Protein AF-A0A662RHU9-F1 (afdb_monomer_lite)

Structure (mmCIF, N/CA/C/O backbone):
data_AF-A0A662RHU9-F1
#
_entry.id   AF-A0A662RHU9-F1
#
loop_
_atom_site.group_PDB
_atom_site.id
_atom_site.type_symbol
_atom_site.label_atom_id
_atom_site.label_alt_id
_atom_site.label_comp_id
_atom_site.label_asym_id
_atom_site.label_entity_id
_atom_site.label_seq_id
_atom_site.pdbx_PDB_ins_code
_atom_site.Cartn_x
_atom_site.Cartn_y
_atom_site.Cartn_z
_atom_site.occupancy
_atom_site.B_iso_or_equiv
_atom_site.auth_seq_id
_atom_site.auth_comp_id
_atom_site.auth_asym_id
_atom_site.auth_atom_id
_atom_site.pdbx_PDB_model_num
ATOM 1 N N . MET A 1 1 ? -6.837 3.797 -3.275 1.00 38.41 1 MET A N 1
ATOM 2 C CA . MET A 1 1 ? -7.587 4.862 -2.579 1.00 38.41 1 MET A CA 1
ATOM 3 C C . MET A 1 1 ? -9.049 4.451 -2.426 1.00 38.41 1 MET A C 1
ATOM 5 O O . MET A 1 1 ? -9.639 4.076 -3.437 1.00 38.41 1 MET A O 1
ATOM 9 N N . PRO A 1 2 ? -9.629 4.496 -1.212 1.00 29.62 2 PRO A N 1
ATOM 10 C CA . PRO A 1 2 ? -11.066 4.305 -1.040 1.00 29.62 2 PRO A CA 1
ATOM 11 C C . PRO A 1 2 ? -11.829 5.411 -1.790 1.00 29.62 2 PRO A C 1
ATOM 13 O O . PRO A 1 2 ? -11.297 6.503 -2.017 1.00 29.62 2 PRO A O 1
ATOM 16 N N . ALA A 1 3 ? -13.024 5.094 -2.293 1.00 36.31 3 ALA A N 1
ATOM 17 C CA . ALA A 1 3 ? -13.737 5.945 -3.249 1.00 36.31 3 ALA A CA 1
ATOM 18 C C . ALA A 1 3 ? -13.942 7.379 -2.727 1.00 36.31 3 ALA A C 1
ATOM 20 O O . ALA A 1 3 ? -13.787 8.326 -3.488 1.00 36.31 3 ALA A O 1
ATOM 21 N N . ASP A 1 4 ? -14.138 7.534 -1.420 1.00 36.34 4 ASP A N 1
ATOM 22 C CA . ASP A 1 4 ? -14.271 8.793 -0.684 1.00 36.34 4 ASP A CA 1
ATOM 23 C C . ASP A 1 4 ? -12.990 9.653 -0.690 1.00 36.34 4 ASP A C 1
ATOM 25 O O . ASP A 1 4 ? -13.052 10.868 -0.855 1.00 36.34 4 ASP A O 1
ATOM 29 N N . LYS A 1 5 ? -11.817 9.021 -0.556 1.00 39.34 5 LYS A N 1
ATOM 30 C CA . LYS A 1 5 ? -10.461 9.550 -0.793 1.00 39.34 5 LYS A CA 1
ATOM 31 C C . LYS A 1 5 ? -10.364 10.257 -2.142 1.00 39.34 5 LYS A C 1
ATOM 33 O O . LYS A 1 5 ? -10.016 11.435 -2.276 1.00 39.34 5 LYS A O 1
ATOM 38 N N . LYS A 1 6 ? -10.704 9.461 -3.160 1.00 41.81 6 LYS A N 1
ATOM 39 C CA . LYS A 1 6 ? -10.614 9.831 -4.573 1.00 41.81 6 LYS A CA 1
ATOM 40 C C . LYS A 1 6 ? -11.578 10.934 -4.892 1.00 41.81 6 LYS A C 1
ATOM 42 O O . LYS A 1 6 ? -11.206 11.910 -5.530 1.00 41.81 6 LYS A O 1
ATOM 47 N N . GLU A 1 7 ? -12.785 10.788 -4.385 1.00 46.09 7 GLU A N 1
ATOM 48 C CA . GLU A 1 7 ? -13.841 11.757 -4.505 1.00 46.09 7 GLU A CA 1
ATOM 49 C C . GLU A 1 7 ? -13.492 13.045 -3.772 1.00 46.09 7 GLU A C 1
ATOM 51 O O . GLU A 1 7 ? -13.770 14.087 -4.327 1.00 46.09 7 GLU A O 1
ATOM 56 N N . LYS A 1 8 ? -12.797 13.040 -2.627 1.00 46.84 8 LYS A N 1
ATOM 57 C CA . LYS A 1 8 ? -12.333 14.267 -1.952 1.00 46.84 8 LYS A CA 1
ATOM 58 C C . LYS A 1 8 ? -11.239 15.000 -2.719 1.00 46.84 8 LYS A C 1
ATOM 60 O O . LYS A 1 8 ? -11.304 16.220 -2.799 1.00 46.84 8 LYS A O 1
ATO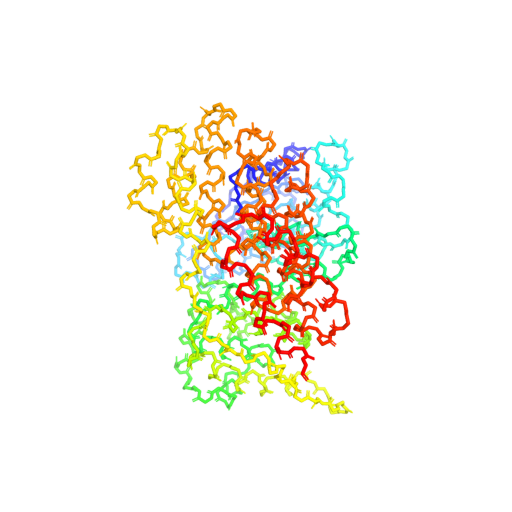M 65 N N . ILE A 1 9 ? -10.265 14.304 -3.307 1.00 47.50 9 ILE A N 1
ATOM 66 C CA . ILE A 1 9 ? -9.218 14.970 -4.103 1.00 47.50 9 ILE A CA 1
ATOM 67 C C . ILE A 1 9 ? -9.764 15.433 -5.457 1.00 47.50 9 ILE A C 1
ATOM 69 O O . ILE A 1 9 ? -9.481 16.548 -5.888 1.00 47.50 9 ILE A O 1
ATOM 73 N N . ILE A 1 10 ? -10.616 14.628 -6.096 1.00 53.25 10 ILE A N 1
ATOM 74 C CA . ILE A 1 10 ? -11.380 15.055 -7.271 1.00 53.25 10 ILE A CA 1
ATOM 75 C C . ILE A 1 10 ? -12.300 16.216 -6.897 1.00 53.25 10 ILE A C 1
ATOM 77 O O . ILE A 1 10 ? -12.356 17.183 -7.637 1.00 53.25 10 ILE A O 1
ATOM 81 N N . THR A 1 11 ? -12.955 16.184 -5.738 1.00 50.44 11 THR A N 1
ATOM 82 C CA . THR A 1 11 ? -13.791 17.280 -5.240 1.00 50.44 11 THR A CA 1
ATOM 83 C C . THR A 1 11 ? -12.943 18.506 -4.998 1.00 50.44 11 THR A C 1
ATOM 85 O O . THR A 1 11 ? -13.378 19.556 -5.410 1.00 50.44 11 THR A O 1
ATOM 88 N N . LEU A 1 12 ? -11.738 18.409 -4.431 1.00 51.12 12 LEU A N 1
ATOM 89 C CA . LEU A 1 12 ? -10.811 19.531 -4.257 1.00 51.12 12 LEU A CA 1
ATOM 90 C C . LEU A 1 12 ? -10.340 20.120 -5.584 1.00 51.12 12 LEU A C 1
ATOM 92 O O . LEU A 1 12 ? -10.293 21.338 -5.716 1.00 51.12 12 LEU A O 1
ATOM 96 N N . LEU A 1 13 ? -10.027 19.278 -6.570 1.00 57.22 13 LEU A N 1
ATOM 97 C CA . LEU A 1 13 ? -9.729 19.718 -7.933 1.00 57.22 13 LEU A CA 1
ATOM 98 C C . LEU A 1 13 ? -10.950 20.415 -8.542 1.00 57.22 13 LEU A C 1
ATOM 100 O O . LEU A 1 13 ? -10.833 21.529 -9.040 1.00 57.22 13 LEU A O 1
ATOM 104 N N . LEU A 1 14 ? -12.131 19.807 -8.424 1.00 58.53 14 LEU A N 1
ATOM 105 C CA . LEU A 1 14 ? -13.404 20.350 -8.889 1.00 58.53 14 LEU A CA 1
ATOM 106 C C . LEU A 1 14 ? -13.830 21.597 -8.111 1.00 58.53 14 LEU A C 1
ATOM 108 O O . LEU A 1 14 ? -14.497 22.432 -8.697 1.00 58.53 14 LEU A O 1
ATOM 112 N N . TRP A 1 15 ? -13.455 21.761 -6.840 1.00 52.06 15 TRP A N 1
ATOM 113 C CA . TRP A 1 15 ? -13.761 22.906 -5.975 1.00 52.06 15 TRP A CA 1
ATOM 114 C C . TRP A 1 15 ? -12.797 24.055 -6.210 1.00 52.06 15 TRP A C 1
ATOM 116 O O . TRP A 1 15 ? -13.242 25.187 -6.331 1.00 52.06 15 TRP A O 1
ATOM 126 N N . GLY A 1 16 ? -11.500 23.770 -6.331 1.00 53.91 16 GLY A N 1
ATOM 127 C CA . GLY A 1 16 ? -10.512 24.728 -6.814 1.00 53.91 16 GLY A CA 1
ATOM 128 C C . GLY A 1 16 ? -10.875 25.203 -8.219 1.00 53.91 16 GLY A C 1
ATOM 129 O O . GLY A 1 16 ? -10.760 26.383 -8.518 1.00 53.91 16 GLY A O 1
ATOM 130 N N . MET A 1 17 ? -11.430 24.324 -9.058 1.00 59.62 17 MET A N 1
ATOM 131 C CA . MET A 1 17 ? -12.095 24.730 -10.294 1.00 59.62 17 MET A CA 1
ATOM 132 C C . MET A 1 17 ? -13.361 25.555 -9.995 1.00 59.62 17 MET A C 1
ATOM 134 O O . MET A 1 17 ? -13.480 26.663 -10.489 1.00 59.62 17 MET A O 1
ATOM 138 N N . ASN A 1 18 ? -14.282 25.117 -9.136 1.00 54.25 18 ASN A N 1
ATOM 139 C CA . ASN A 1 18 ? -15.549 25.817 -8.878 1.00 54.25 18 ASN A CA 1
ATOM 140 C C . ASN A 1 18 ? -15.366 27.236 -8.307 1.00 54.25 18 ASN A C 1
ATOM 142 O O . ASN A 1 18 ? -16.096 28.140 -8.693 1.00 54.25 18 ASN A O 1
ATOM 146 N N . ALA A 1 19 ? -14.369 27.452 -7.445 1.00 55.25 19 ALA A N 1
ATOM 147 C CA . ALA A 1 19 ? -14.028 28.751 -6.864 1.00 55.25 19 ALA A CA 1
ATOM 148 C C . ALA A 1 19 ? -13.589 29.778 -7.921 1.00 55.25 19 ALA A C 1
ATOM 150 O O . ALA A 1 19 ? -13.745 30.982 -7.723 1.00 55.25 19 ALA A O 1
ATOM 151 N N . TYR A 1 20 ? -13.059 29.306 -9.051 1.00 57.72 20 TYR A N 1
ATOM 152 C CA . TYR A 1 20 ? -12.605 30.143 -10.160 1.00 57.72 20 TYR A CA 1
ATOM 153 C C . TYR A 1 20 ? -13.624 30.230 -11.304 1.00 57.72 20 TYR A C 1
ATOM 155 O O . TYR A 1 20 ? -13.373 30.978 -12.246 1.00 57.72 20 TYR A O 1
ATOM 163 N N . HIS A 1 21 ? -14.745 29.495 -11.229 1.00 63.03 21 HIS A N 1
ATOM 164 C CA . HIS A 1 21 ? -15.771 29.389 -12.276 1.00 63.03 21 HIS A CA 1
ATOM 165 C C . HIS A 1 21 ? -15.173 29.335 -13.696 1.00 63.03 21 HIS A C 1
ATOM 167 O O . HIS A 1 21 ? -15.406 30.238 -14.500 1.00 63.03 21 HIS A O 1
ATOM 173 N N . PRO A 1 22 ? -14.351 28.315 -13.996 1.00 69.25 22 PRO A N 1
ATOM 174 C CA . PRO A 1 22 ? -13.568 28.256 -15.207 1.00 69.25 22 PRO A CA 1
ATOM 175 C C . PRO A 1 22 ? -14.474 28.196 -16.424 1.00 69.25 22 PRO A C 1
ATOM 177 O O . PRO A 1 22 ? -15.358 27.341 -16.516 1.00 69.25 22 PRO A O 1
ATOM 180 N N . ASP A 1 23 ? -14.190 29.048 -17.402 1.00 70.00 23 ASP A N 1
ATOM 181 C CA . ASP A 1 23 ? -14.747 28.873 -18.733 1.00 70.00 23 ASP A CA 1
ATOM 182 C C . ASP A 1 23 ? -14.183 27.580 -19.329 1.00 70.00 23 ASP A C 1
ATOM 184 O O . ASP A 1 23 ? -12.965 27.383 -19.397 1.00 70.00 23 ASP A O 1
ATOM 188 N N . PHE A 1 24 ? -15.075 26.678 -19.736 1.00 75.94 24 PHE A N 1
ATOM 189 C CA . PHE A 1 24 ? -14.698 25.415 -20.356 1.00 75.94 24 PHE A CA 1
ATOM 190 C C . PHE A 1 24 ? -14.646 25.566 -21.872 1.00 75.94 24 PHE A C 1
ATOM 192 O O . PHE A 1 24 ? -15.634 25.949 -22.505 1.00 75.94 24 PHE A O 1
ATOM 199 N N . LEU A 1 25 ? -13.514 25.201 -22.469 1.00 79.38 25 LEU A N 1
ATOM 200 C CA . LEU A 1 25 ? -13.341 25.239 -23.912 1.00 79.38 25 LEU A CA 1
ATOM 201 C C . LEU A 1 25 ? -12.813 23.901 -24.430 1.00 79.38 25 LEU A C 1
ATOM 203 O O . LEU A 1 25 ? -11.667 23.529 -24.178 1.00 79.38 25 LEU A O 1
ATOM 207 N N . ALA A 1 26 ? -13.647 23.200 -25.194 1.00 81.94 26 ALA A N 1
ATOM 208 C CA . ALA A 1 26 ? -13.235 22.033 -25.962 1.00 81.94 26 ALA A CA 1
ATOM 209 C C . ALA A 1 26 ? -12.774 22.455 -27.362 1.00 81.94 26 ALA A C 1
ATOM 211 O O . ALA A 1 26 ? -13.474 23.186 -28.080 1.00 81.94 26 ALA A O 1
ATOM 212 N N . LEU A 1 27 ? -11.588 21.985 -27.730 1.00 82.94 27 LEU A N 1
ATOM 213 C CA . LEU A 1 27 ? -10.899 22.301 -28.967 1.00 82.94 27 LEU A CA 1
ATOM 214 C C . LEU A 1 27 ? -10.492 21.020 -29.689 1.00 82.94 27 LEU A C 1
ATOM 216 O O . LEU A 1 27 ? -10.023 20.069 -29.066 1.00 82.94 27 LEU A O 1
ATOM 220 N N . ASP A 1 28 ? -10.621 21.013 -31.009 1.00 83.31 28 ASP A N 1
ATOM 221 C CA . ASP A 1 28 ? -9.931 20.036 -31.844 1.00 83.31 28 ASP A CA 1
ATOM 222 C C . ASP A 1 28 ? -8.512 20.511 -32.213 1.00 83.31 28 ASP A C 1
ATOM 224 O O . ASP A 1 28 ? -8.098 21.646 -31.937 1.00 83.31 28 ASP A O 1
ATOM 228 N N . TYR A 1 29 ? -7.742 19.629 -32.853 1.00 81.94 29 TYR A N 1
ATOM 229 C CA . TYR A 1 29 ? -6.392 19.959 -33.298 1.00 81.94 29 TYR A CA 1
ATOM 230 C C . TYR A 1 29 ? -6.326 21.185 -34.234 1.00 81.94 29 TYR A C 1
ATOM 232 O O . TYR A 1 29 ? -5.434 22.025 -34.102 1.00 81.94 29 TYR A O 1
ATOM 240 N N . LYS A 1 30 ? -7.259 21.322 -35.183 1.00 82.44 30 LYS A N 1
ATOM 241 C CA . LYS A 1 30 ? -7.235 22.427 -36.159 1.00 82.44 30 LYS A CA 1
ATOM 242 C C . LYS A 1 30 ? -7.491 23.763 -35.474 1.00 82.44 30 LYS A C 1
ATOM 244 O O . LYS A 1 30 ? -6.911 24.787 -35.836 1.00 82.44 30 LYS A O 1
ATOM 249 N N . GLU A 1 31 ? -8.349 23.747 -34.466 1.00 84.69 31 GLU A N 1
ATOM 250 C CA . GLU A 1 31 ? -8.694 24.912 -33.672 1.00 84.69 31 GLU A CA 1
ATOM 251 C C . GLU A 1 31 ? -7.502 25.378 -32.838 1.00 84.69 31 GLU A C 1
ATOM 253 O O . GLU A 1 31 ? -7.190 26.568 -32.872 1.00 84.69 31 GLU A O 1
ATOM 258 N N . ILE A 1 32 ? -6.769 24.475 -32.175 1.00 82.94 32 ILE A N 1
ATOM 259 C CA . ILE A 1 32 ? -5.556 24.860 -31.436 1.00 82.94 32 ILE A CA 1
ATOM 260 C C . ILE A 1 32 ? -4.415 25.299 -32.372 1.00 82.94 32 ILE A C 1
ATOM 262 O O . ILE A 1 32 ? -3.681 26.243 -32.066 1.00 82.94 32 ILE A O 1
ATOM 266 N N . GLU A 1 33 ? -4.282 24.666 -33.539 1.00 81.88 33 GLU A N 1
ATOM 267 C CA . GLU A 1 33 ? -3.280 25.016 -34.550 1.00 81.88 33 GLU A CA 1
ATOM 268 C C . GLU A 1 33 ? -3.493 26.439 -35.081 1.00 81.88 33 GLU A C 1
ATOM 270 O O . GLU A 1 33 ? -2.534 27.205 -35.202 1.00 81.88 33 GLU A O 1
ATOM 275 N N . SER A 1 34 ? -4.752 26.837 -35.291 1.00 79.75 34 SER A N 1
ATOM 276 C CA . SER A 1 34 ? -5.108 28.185 -35.752 1.00 79.75 34 SER A CA 1
ATOM 277 C C . SER A 1 34 ? -4.644 29.304 -34.806 1.00 79.75 34 SER A C 1
ATOM 279 O O . SER A 1 34 ? -4.396 30.427 -35.245 1.00 79.75 34 SER A O 1
ATOM 281 N N . VAL A 1 35 ? -4.462 28.994 -33.516 1.00 74.12 35 VAL A N 1
ATOM 282 C CA . VAL A 1 35 ? -3.999 29.939 -32.485 1.00 74.12 35 VAL A CA 1
ATOM 283 C C . VAL A 1 35 ? -2.510 29.804 -32.156 1.00 74.12 35 VAL A C 1
ATOM 285 O O . VAL A 1 35 ? -1.933 30.707 -31.549 1.00 74.12 35 VAL A O 1
ATOM 288 N N . ALA A 1 36 ? -1.844 28.733 -32.602 1.00 64.25 36 ALA A N 1
ATOM 289 C CA . ALA A 1 36 ? -0.441 28.436 -32.296 1.00 64.25 36 ALA A CA 1
ATOM 290 C C . ALA A 1 36 ? 0.561 29.485 -32.834 1.00 64.25 36 ALA A C 1
ATOM 292 O O . ALA A 1 36 ? 1.684 29.599 -32.323 1.00 64.25 36 ALA A O 1
ATOM 293 N N . GLY A 1 37 ? 0.163 30.262 -33.850 1.00 65.69 37 GLY A N 1
ATOM 294 C CA . GLY A 1 37 ? 0.953 31.348 -34.444 1.00 65.69 37 GLY A CA 1
ATOM 295 C C . GLY A 1 37 ? 0.962 32.656 -33.641 1.00 65.69 37 GLY A C 1
ATOM 296 O O . GLY A 1 37 ? 1.852 33.485 -33.838 1.00 65.69 37 GLY A O 1
ATOM 297 N N . ASN A 1 38 ? 0.025 32.837 -32.707 1.00 73.38 38 ASN A N 1
ATOM 298 C CA . ASN A 1 38 ? -0.112 34.078 -31.948 1.00 73.38 38 ASN A CA 1
ATOM 299 C C . ASN A 1 38 ? 0.840 34.103 -30.744 1.00 73.38 38 ASN A C 1
ATOM 301 O O . ASN A 1 38 ? 1.022 33.105 -30.044 1.00 73.38 38 ASN A O 1
ATOM 305 N N . ARG A 1 39 ? 1.476 35.259 -30.497 1.00 64.25 39 ARG A N 1
ATOM 306 C CA . ARG A 1 39 ? 2.382 35.436 -29.344 1.00 64.25 39 ARG A CA 1
ATOM 307 C C . ARG A 1 39 ? 1.627 35.486 -28.017 1.00 64.25 39 ARG A C 1
ATOM 309 O O . ARG A 1 39 ? 2.106 34.892 -27.060 1.00 64.25 39 ARG A O 1
ATOM 316 N N . ASN A 1 40 ? 0.461 36.131 -28.003 1.00 70.38 40 ASN A N 1
ATOM 317 C CA . ASN A 1 40 ? -0.465 36.177 -26.875 1.00 70.38 40 ASN A CA 1
ATOM 318 C C . ASN A 1 40 ? -1.843 35.742 -27.373 1.00 70.38 40 ASN A C 1
ATOM 320 O O . ASN A 1 40 ? -2.358 36.311 -28.336 1.00 70.38 40 ASN A O 1
ATOM 324 N N . VAL A 1 41 ? -2.412 34.719 -26.742 1.00 76.19 41 VAL A N 1
ATOM 325 C CA . VAL A 1 41 ? -3.749 34.216 -27.063 1.00 76.19 41 VAL A CA 1
ATOM 326 C C . VAL A 1 41 ? -4.708 34.729 -25.998 1.00 76.19 41 VAL A C 1
ATOM 328 O O . VAL A 1 41 ? -4.717 34.216 -24.887 1.00 76.19 41 VAL A O 1
ATOM 331 N N . GLU A 1 42 ? -5.475 35.764 -26.333 1.00 78.12 42 GLU A N 1
ATOM 332 C CA . GLU A 1 42 ? -6.492 36.344 -25.439 1.00 78.12 42 GLU A CA 1
ATOM 333 C C . GLU A 1 42 ? -7.902 35.830 -25.746 1.00 78.12 42 GLU A C 1
ATOM 335 O O . GLU A 1 42 ? -8.779 35.890 -24.891 1.00 78.12 42 GLU A O 1
ATOM 340 N N . LEU A 1 43 ? -8.126 35.329 -26.966 1.00 81.50 43 LEU A N 1
ATOM 341 C CA . LEU A 1 43 ? -9.417 34.845 -27.447 1.00 81.50 43 LEU A CA 1
ATOM 342 C C . LEU A 1 43 ? -9.234 33.540 -28.224 1.00 81.50 43 LEU A C 1
ATOM 344 O O . LEU A 1 43 ? -8.367 33.448 -29.095 1.00 81.50 43 LEU A O 1
ATOM 348 N N . ILE A 1 44 ? -10.099 32.561 -27.966 1.00 81.31 44 ILE A N 1
ATOM 349 C CA . ILE A 1 44 ? -10.243 31.342 -28.770 1.00 81.31 44 ILE A CA 1
ATOM 350 C C . ILE A 1 44 ? -11.738 31.145 -29.023 1.00 81.31 44 ILE A C 1
ATOM 352 O O . ILE A 1 44 ? -12.535 31.214 -28.095 1.00 81.31 44 ILE A O 1
ATOM 356 N N . LYS A 1 45 ? -12.148 30.970 -30.288 1.00 77.62 45 LYS A N 1
ATOM 357 C CA . LYS A 1 45 ? -13.574 30.952 -30.696 1.00 77.62 45 LYS A CA 1
ATOM 358 C C . LYS A 1 45 ? -14.375 32.190 -30.239 1.00 77.62 45 LYS A C 1
ATOM 360 O O . LYS A 1 45 ? -15.577 32.110 -30.021 1.00 77.62 45 LYS A O 1
ATOM 365 N N . GLY A 1 46 ? -13.713 33.340 -30.080 1.00 73.81 46 GLY A N 1
ATOM 366 C CA . GLY A 1 46 ? -14.341 34.566 -29.566 1.00 73.81 46 GLY A CA 1
ATOM 367 C C . GLY A 1 46 ? -14.624 34.557 -28.058 1.00 73.81 46 GLY A C 1
ATOM 368 O O . GLY A 1 46 ? -15.161 35.534 -27.547 1.00 73.81 46 GLY A O 1
ATOM 369 N N . ILE A 1 47 ? -14.235 33.494 -27.349 1.00 76.75 47 ILE A N 1
ATOM 370 C CA . ILE A 1 47 ? -14.294 33.394 -25.889 1.00 76.75 47 ILE A CA 1
ATOM 371 C C . ILE A 1 47 ? -12.954 33.852 -25.332 1.00 76.75 47 ILE A C 1
ATOM 373 O O . ILE A 1 47 ? -11.900 33.458 -25.841 1.00 76.75 47 ILE A O 1
ATOM 377 N N . LYS A 1 48 ? -12.996 34.717 -24.317 1.00 81.25 48 LYS A N 1
ATOM 378 C CA . LYS A 1 48 ? -11.793 35.207 -23.648 1.00 81.25 48 LYS A CA 1
ATOM 379 C C . LYS A 1 48 ? -11.131 34.048 -22.919 1.00 81.25 48 LYS A C 1
ATOM 381 O O . LYS A 1 48 ? -11.795 33.309 -22.204 1.00 81.25 48 LYS A O 1
ATOM 386 N N . VAL A 1 49 ? -9.831 33.902 -23.118 1.00 80.88 49 VAL A N 1
ATOM 387 C CA . VAL A 1 49 ? -9.038 32.868 -22.467 1.00 80.88 49 VAL A CA 1
ATOM 388 C C . VAL A 1 49 ? -8.082 33.542 -21.499 1.00 80.88 49 VAL A C 1
ATOM 390 O O . VAL A 1 49 ? -7.328 34.439 -21.880 1.00 80.88 49 VAL A O 1
ATOM 393 N N . ASP A 1 50 ? -8.155 33.157 -20.231 1.00 78.81 50 ASP A N 1
ATOM 394 C CA . ASP A 1 50 ? -7.293 33.667 -19.176 1.00 78.81 50 ASP A CA 1
ATOM 395 C C . ASP A 1 50 ? -7.002 32.599 -18.105 1.00 78.81 50 ASP A C 1
ATOM 397 O O . ASP A 1 50 ? -7.237 31.407 -18.290 1.00 78.81 50 ASP A O 1
ATOM 401 N N . LYS A 1 51 ? -6.403 33.005 -16.982 1.00 73.00 51 LYS A N 1
ATOM 402 C CA . LYS A 1 51 ? -5.928 32.079 -15.946 1.00 73.00 51 LYS A CA 1
ATOM 403 C C . LYS A 1 51 ? -7.043 31.281 -15.257 1.00 73.00 51 LYS A C 1
ATOM 405 O O . LYS A 1 51 ? -6.700 30.350 -14.537 1.00 73.00 51 LYS A O 1
ATOM 410 N N . SER A 1 52 ? -8.323 31.602 -15.464 1.00 70.19 52 SER A N 1
ATOM 411 C CA . SER A 1 52 ? -9.429 30.752 -15.017 1.00 70.19 52 SER A CA 1
ATOM 412 C C . SER A 1 52 ? -9.893 29.752 -16.080 1.00 70.19 52 SER A C 1
ATOM 414 O O . SER A 1 52 ? -10.643 28.858 -15.742 1.00 70.19 52 SER A O 1
ATOM 416 N N . THR A 1 53 ? -9.460 29.805 -17.341 1.00 74.44 53 THR A N 1
ATOM 417 C CA . THR A 1 53 ? -10.012 28.938 -18.403 1.00 74.44 53 THR A CA 1
ATOM 418 C C . THR A 1 53 ? -9.499 27.493 -18.330 1.00 74.44 53 THR A C 1
ATOM 420 O O . THR A 1 53 ? -8.290 27.270 -18.222 1.00 74.44 53 THR A O 1
ATOM 423 N N . LEU A 1 54 ? -10.387 26.502 -18.475 1.00 75.56 54 LEU A N 1
ATOM 424 C CA . LEU A 1 54 ? -10.020 25.093 -18.657 1.00 75.56 54 LEU A CA 1
ATOM 425 C C . LEU A 1 54 ? -10.128 24.702 -20.132 1.00 75.56 54 LEU A C 1
ATOM 427 O O . LEU A 1 54 ? -11.182 24.835 -20.753 1.00 75.56 54 LEU A O 1
ATOM 431 N N . LEU A 1 55 ? -9.033 24.187 -20.686 1.00 76.50 55 LEU A N 1
ATOM 432 C CA . LEU A 1 55 ? -8.959 23.779 -22.085 1.00 76.50 55 LEU A CA 1
ATOM 433 C C . LEU A 1 55 ? -8.939 22.264 -22.185 1.00 76.50 55 LEU A C 1
ATOM 435 O O . LEU A 1 55 ? -8.092 21.624 -21.573 1.00 76.50 55 LEU A O 1
ATOM 439 N N . THR A 1 56 ? -9.814 21.703 -23.010 1.00 81.25 56 THR A N 1
ATOM 440 C CA . THR A 1 56 ? -9.702 20.314 -23.459 1.00 81.25 56 THR A CA 1
ATOM 441 C C . THR A 1 56 ? -9.331 20.311 -24.931 1.00 81.25 56 THR A C 1
ATOM 443 O O . THR A 1 56 ? -9.974 21.003 -25.712 1.00 81.25 56 THR A O 1
ATOM 446 N N . ILE A 1 57 ? -8.287 19.583 -25.317 1.00 82.81 57 ILE A N 1
ATOM 447 C CA . ILE A 1 57 ? -7.797 19.535 -26.695 1.00 82.81 57 ILE A CA 1
ATOM 448 C C . ILE A 1 57 ? -7.770 18.083 -27.148 1.00 82.81 57 ILE A C 1
ATOM 450 O O . ILE A 1 57 ? -6.965 17.303 -26.642 1.00 82.81 57 ILE A O 1
ATOM 454 N N . SER A 1 58 ? -8.612 17.729 -28.112 1.00 82.06 58 SER A N 1
ATOM 455 C CA . SER A 1 58 ? -8.638 16.375 -28.658 1.00 82.06 58 SER A CA 1
ATOM 456 C C . SER A 1 58 ? -7.601 16.208 -29.772 1.00 82.06 58 SER A C 1
ATOM 458 O O . SER A 1 58 ? -7.541 17.018 -30.702 1.00 82.06 58 SER A O 1
ATOM 460 N N . VAL A 1 59 ? -6.799 15.145 -29.696 1.00 81.69 59 VAL A N 1
ATOM 461 C CA . VAL A 1 59 ? -5.719 14.828 -30.645 1.00 81.69 59 VAL A CA 1
ATOM 462 C C . VAL A 1 59 ? -5.805 13.379 -31.129 1.00 81.69 59 VAL A C 1
ATOM 464 O O . VAL A 1 59 ? -6.248 12.486 -30.408 1.00 81.69 59 VAL A O 1
ATOM 467 N N . ARG A 1 60 ? -5.381 13.143 -32.371 1.00 81.50 60 ARG A N 1
ATOM 468 C CA . ARG A 1 60 ? -5.429 11.839 -33.059 1.00 81.50 60 ARG A CA 1
ATOM 469 C C . ARG A 1 60 ? -4.068 11.330 -33.515 1.00 81.50 60 ARG A C 1
ATOM 471 O O . ARG A 1 60 ? -3.970 10.220 -34.014 1.00 81.50 60 ARG A O 1
ATOM 478 N N . SER A 1 61 ? -3.019 12.140 -33.399 1.00 78.19 61 SER A N 1
ATOM 479 C CA . SER A 1 61 ? -1.661 11.734 -33.767 1.00 78.19 61 SER A CA 1
ATOM 480 C C . SER A 1 61 ? -0.617 12.350 -32.843 1.00 78.19 61 SER A C 1
ATOM 482 O O . SER A 1 61 ? -0.864 13.351 -32.165 1.00 78.19 61 SER A O 1
ATOM 484 N N . GLU A 1 62 ? 0.590 11.788 -32.850 1.00 72.81 62 GLU A N 1
ATOM 485 C CA . GLU A 1 62 ? 1.713 12.317 -32.070 1.00 72.81 62 GLU A CA 1
ATOM 486 C C . GLU A 1 62 ? 2.093 13.747 -32.492 1.00 72.81 62 GLU A C 1
ATOM 488 O O . GLU A 1 62 ? 2.467 14.581 -31.665 1.00 72.81 62 GLU A O 1
ATOM 493 N N . ASN A 1 63 ? 1.954 14.056 -33.785 1.00 78.38 63 ASN A N 1
ATOM 494 C CA . ASN A 1 63 ? 2.190 15.398 -34.310 1.00 78.38 63 ASN A CA 1
ATOM 495 C C . ASN A 1 63 ? 1.172 16.397 -33.755 1.00 78.38 63 ASN A C 1
ATOM 497 O O . ASN A 1 63 ? 1.555 17.492 -33.335 1.00 78.38 63 ASN A O 1
ATOM 501 N N . GLU A 1 64 ? -0.102 16.003 -33.698 1.00 83.38 64 GLU A N 1
ATOM 502 C CA . GLU A 1 64 ? -1.162 16.830 -33.121 1.00 83.38 64 GLU A CA 1
ATOM 503 C C . GLU A 1 64 ? -0.917 17.087 -31.633 1.00 83.38 64 GLU A C 1
ATOM 505 O O . GLU A 1 64 ? -0.965 18.235 -31.190 1.00 83.38 64 GLU A O 1
ATOM 510 N N . LEU A 1 65 ? -0.545 16.046 -30.883 1.00 76.44 65 LEU A N 1
ATOM 511 C CA . LEU A 1 65 ? -0.178 16.144 -29.472 1.00 76.44 65 LEU A CA 1
ATOM 512 C C . LEU A 1 65 ? 0.980 17.125 -29.240 1.00 76.44 65 LEU A C 1
ATOM 514 O O . LEU A 1 65 ? 0.885 18.029 -28.405 1.00 76.44 65 LEU A O 1
ATOM 518 N N . ARG A 1 66 ? 2.080 16.986 -29.991 1.00 74.50 66 ARG A N 1
ATOM 519 C CA . ARG A 1 66 ? 3.260 17.859 -29.860 1.00 74.50 66 ARG A CA 1
ATOM 520 C C . ARG A 1 66 ? 2.922 19.320 -30.144 1.00 74.50 66 ARG A C 1
ATOM 522 O O . ARG A 1 66 ? 3.370 20.213 -29.418 1.00 74.50 66 ARG A O 1
ATOM 529 N N . SER A 1 67 ? 2.137 19.570 -31.185 1.00 77.88 67 SER A N 1
ATOM 530 C CA . SER A 1 67 ? 1.685 20.910 -31.557 1.00 77.88 67 SER A CA 1
ATOM 531 C C . SER A 1 67 ? 0.721 21.501 -30.524 1.00 77.88 67 SER A C 1
ATOM 533 O O . SER A 1 67 ? 0.909 22.651 -30.118 1.00 77.88 67 SER A O 1
ATOM 535 N N . ALA A 1 68 ? -0.234 20.711 -30.021 1.00 79.62 68 ALA A N 1
ATOM 536 C CA . ALA A 1 68 ? -1.170 21.115 -28.974 1.00 79.62 68 ALA A CA 1
ATOM 537 C C . ALA A 1 68 ? -0.444 21.509 -27.679 1.00 79.62 68 ALA A C 1
ATOM 539 O O . ALA A 1 68 ? -0.685 22.590 -27.144 1.00 79.62 68 ALA A O 1
ATOM 540 N N . LEU A 1 69 ? 0.522 20.705 -27.218 1.00 75.50 69 LEU A N 1
ATOM 541 C CA . LEU A 1 69 ? 1.331 21.017 -26.031 1.00 75.50 69 LEU A CA 1
ATOM 542 C C . LEU A 1 69 ? 2.167 22.291 -26.218 1.00 75.50 69 LEU A C 1
ATOM 544 O O . LEU A 1 69 ? 2.300 23.107 -25.303 1.00 75.50 69 LEU A O 1
ATOM 548 N N . LYS A 1 70 ? 2.735 22.496 -27.413 1.00 75.44 70 LYS A N 1
ATOM 549 C CA . LYS A 1 70 ? 3.521 23.696 -27.729 1.00 75.44 70 LYS A CA 1
ATOM 550 C C . LYS A 1 70 ? 2.657 24.960 -27.739 1.00 75.44 70 LYS A C 1
ATOM 552 O O . LYS A 1 70 ? 3.107 25.993 -27.241 1.00 75.44 70 LYS A O 1
ATOM 557 N N . ALA A 1 71 ? 1.447 24.878 -28.288 1.00 77.06 71 ALA A N 1
ATOM 558 C CA . ALA A 1 71 ? 0.481 25.972 -28.303 1.00 77.06 71 ALA A CA 1
ATOM 559 C C . ALA A 1 71 ? -0.074 26.253 -26.896 1.00 77.06 71 ALA A C 1
ATOM 561 O O . ALA A 1 71 ? -0.044 27.397 -26.445 1.00 77.06 71 ALA A O 1
ATOM 562 N N . GLY A 1 72 ? -0.459 25.209 -26.155 1.00 74.62 72 GLY A N 1
ATOM 563 C CA . GLY A 1 72 ? -1.018 25.290 -24.802 1.00 74.62 72 GLY A CA 1
ATOM 564 C C . GLY A 1 72 ? -0.131 26.020 -23.788 1.00 74.62 72 GLY A C 1
ATOM 565 O O . GLY A 1 72 ? -0.620 26.778 -22.944 1.00 74.62 72 GLY A O 1
ATOM 566 N N . ARG A 1 73 ? 1.199 25.911 -23.920 1.00 72.62 73 ARG A N 1
ATOM 567 C CA . ARG A 1 73 ? 2.154 26.672 -23.089 1.00 72.62 73 ARG A CA 1
ATOM 568 C C . ARG A 1 73 ? 1.959 28.188 -23.168 1.00 72.62 73 ARG A C 1
ATOM 570 O O . ARG A 1 73 ? 2.272 28.878 -22.204 1.00 72.62 73 ARG A O 1
ATOM 577 N N . ARG A 1 74 ? 1.455 28.700 -24.293 1.00 75.00 74 ARG A N 1
ATOM 578 C CA . ARG A 1 74 ? 1.266 30.138 -24.554 1.00 75.00 74 ARG A CA 1
ATOM 579 C C . ARG A 1 74 ? -0.130 30.640 -24.201 1.00 75.00 74 ARG A C 1
ATOM 581 O O . ARG A 1 74 ? -0.349 31.846 -24.203 1.00 75.00 74 ARG A O 1
ATOM 588 N N . ILE A 1 75 ? -1.063 29.735 -23.916 1.00 78.94 75 ILE A N 1
ATOM 589 C CA . ILE A 1 75 ? -2.452 30.086 -23.647 1.00 78.94 75 ILE A CA 1
ATOM 590 C C . ILE A 1 75 ? -2.629 30.247 -22.134 1.00 78.94 75 ILE A C 1
ATOM 592 O O . ILE A 1 75 ? -2.418 29.270 -21.406 1.00 78.94 75 ILE A O 1
ATOM 596 N N . PRO A 1 76 ? -2.972 31.438 -21.621 1.00 74.50 76 PRO A N 1
ATOM 597 C CA . PRO A 1 76 ? -3.270 31.609 -20.202 1.00 74.50 76 PRO A CA 1
ATOM 598 C C . PRO A 1 76 ? -4.483 30.734 -19.868 1.00 74.50 76 PRO A C 1
ATOM 600 O O . PRO A 1 76 ? -5.526 30.886 -20.474 1.00 74.50 76 PRO A O 1
ATOM 603 N N . SER A 1 77 ? -4.305 29.736 -19.010 1.00 75.25 77 SER A N 1
ATOM 604 C CA . SER A 1 77 ? -5.325 28.731 -18.688 1.00 75.25 77 SER A CA 1
ATOM 605 C C . SER A 1 77 ? -5.046 28.175 -17.302 1.00 75.25 77 SER A C 1
ATOM 607 O O . SER A 1 77 ? -3.884 28.095 -16.896 1.00 75.25 77 SER A O 1
ATOM 609 N N . LEU A 1 78 ? -6.104 27.795 -16.594 1.00 66.81 78 LEU A N 1
ATOM 610 C CA . LEU A 1 78 ? -6.033 27.111 -15.308 1.00 66.81 78 LEU A CA 1
ATOM 611 C C . LEU A 1 78 ? -5.460 25.700 -15.489 1.00 66.81 78 LEU A C 1
ATOM 613 O O . LEU A 1 78 ? -4.552 25.278 -14.775 1.00 66.81 78 LEU A O 1
ATOM 617 N N . MET A 1 79 ? -5.978 24.981 -16.486 1.00 69.75 79 MET A N 1
ATOM 618 C CA . MET A 1 79 ? -5.616 23.600 -16.782 1.00 69.75 79 MET A CA 1
ATOM 619 C C . MET A 1 79 ? -5.799 23.316 -18.272 1.00 69.75 79 MET A C 1
ATOM 621 O O . MET A 1 79 ? -6.736 23.811 -18.902 1.00 69.75 79 MET A O 1
ATOM 625 N N . ILE A 1 80 ? -4.904 22.494 -18.821 1.00 72.81 80 ILE A N 1
ATOM 626 C CA . ILE A 1 80 ? -5.044 21.928 -20.163 1.00 72.81 80 ILE A CA 1
ATOM 627 C C . ILE A 1 80 ? -5.152 20.418 -20.036 1.00 72.81 80 ILE A C 1
ATOM 629 O O . ILE A 1 80 ? -4.322 19.794 -19.377 1.00 72.81 80 ILE A O 1
ATOM 633 N N . VAL A 1 81 ? -6.165 19.869 -20.687 1.00 71.12 81 VAL A N 1
ATOM 634 C CA . VAL A 1 81 ? -6.516 18.462 -20.749 1.00 71.12 81 VAL A CA 1
ATOM 635 C C . VAL A 1 81 ? -6.352 18.010 -22.194 1.00 71.12 81 VAL A C 1
ATOM 637 O O . VAL A 1 81 ? -7.081 18.474 -23.063 1.00 71.12 81 VAL A O 1
ATOM 640 N N . ILE A 1 82 ? -5.388 17.144 -22.491 1.00 72.88 82 ILE A N 1
ATOM 641 C CA . ILE A 1 82 ? -5.272 16.576 -23.838 1.00 72.88 82 ILE A CA 1
ATOM 642 C C . ILE A 1 82 ? -6.050 15.268 -23.902 1.00 72.88 82 ILE A C 1
ATOM 644 O O . ILE A 1 82 ? -5.688 14.334 -23.205 1.00 72.88 82 ILE A O 1
ATOM 648 N N . ASP A 1 83 ? -7.070 15.196 -24.743 1.00 68.00 83 ASP A N 1
ATOM 649 C CA . ASP A 1 83 ? -7.887 14.005 -24.973 1.00 68.00 83 ASP A CA 1
ATOM 650 C C . ASP A 1 83 ? -7.355 13.233 -26.192 1.00 68.00 83 ASP A C 1
ATOM 652 O O . ASP A 1 83 ? -7.384 13.727 -27.320 1.00 68.00 83 ASP A O 1
ATOM 656 N N . ILE A 1 84 ? -6.799 12.040 -25.979 1.00 68.12 84 ILE A N 1
ATOM 657 C CA . ILE A 1 84 ? -6.211 11.235 -27.057 1.00 68.12 84 ILE A CA 1
ATOM 658 C C . ILE A 1 84 ? -7.244 10.248 -27.582 1.00 68.12 84 ILE A C 1
ATOM 660 O O . ILE A 1 84 ? -7.583 9.257 -26.937 1.00 68.12 84 ILE A O 1
ATOM 664 N N . LEU A 1 85 ? -7.719 10.530 -28.792 1.00 70.12 85 LEU A N 1
ATOM 665 C CA . LEU A 1 85 ? -8.793 9.781 -29.440 1.00 70.12 85 LEU A CA 1
ATOM 666 C C . LEU A 1 85 ? -8.311 8.482 -30.097 1.00 70.12 85 LEU A C 1
ATOM 668 O O . LEU A 1 85 ? -9.117 7.579 -30.310 1.00 70.12 85 LEU A O 1
ATOM 672 N N . ASP A 1 86 ? -7.024 8.399 -30.437 1.00 67.75 86 ASP A N 1
ATOM 673 C CA . ASP A 1 86 ? -6.407 7.204 -31.011 1.00 67.75 86 ASP A CA 1
ATOM 674 C C . ASP A 1 86 ? -5.417 6.594 -29.997 1.00 67.75 86 ASP A C 1
ATOM 676 O O . ASP A 1 86 ? -4.409 7.228 -29.672 1.00 67.75 86 ASP A O 1
ATOM 680 N N . PRO A 1 87 ? -5.696 5.392 -29.455 1.00 54.53 87 PRO A N 1
ATOM 681 C CA . PRO A 1 87 ? -4.867 4.763 -28.430 1.00 54.53 87 PRO A CA 1
ATOM 682 C C . PRO A 1 87 ? -3.475 4.338 -28.925 1.00 54.53 87 PRO A C 1
ATOM 684 O O . PRO A 1 87 ? -2.625 4.062 -28.084 1.00 54.53 87 PRO A O 1
ATOM 687 N N . GLU A 1 88 ? -3.237 4.302 -30.242 1.00 53.81 88 GLU A N 1
ATOM 688 C CA . GLU A 1 88 ? -1.925 4.011 -30.846 1.00 53.81 88 GLU A CA 1
ATOM 689 C C . GLU A 1 88 ? -1.017 5.247 -30.918 1.00 53.81 88 GLU A C 1
ATOM 691 O O . GLU A 1 88 ? 0.159 5.149 -31.277 1.00 53.81 88 GLU A O 1
ATOM 696 N N . VAL A 1 89 ? -1.530 6.437 -30.577 1.00 59.53 89 VAL A N 1
ATOM 697 C CA . VAL A 1 89 ? -0.680 7.619 -30.424 1.00 59.53 89 VAL A CA 1
ATOM 698 C C . VAL A 1 89 ? 0.326 7.328 -29.313 1.00 59.53 89 VAL A C 1
ATOM 700 O O . VAL A 1 89 ? -0.111 7.051 -28.195 1.00 59.53 89 VAL A O 1
ATOM 703 N N . PRO A 1 90 ? 1.649 7.450 -29.561 1.00 51.44 90 PRO A N 1
ATOM 704 C CA . PRO A 1 90 ? 2.705 7.244 -28.566 1.00 51.44 90 PRO A CA 1
ATOM 705 C C . PRO A 1 90 ? 2.738 8.367 -27.519 1.00 51.44 90 PRO A C 1
ATOM 707 O O . PRO A 1 90 ? 3.761 8.989 -27.244 1.00 51.44 90 PRO A O 1
ATOM 710 N N . ALA A 1 91 ? 1.597 8.678 -26.932 1.00 50.16 91 ALA A N 1
ATOM 711 C CA . ALA A 1 91 ? 1.491 9.491 -25.756 1.00 50.16 91 ALA A CA 1
ATOM 712 C C . ALA A 1 91 ? 1.705 8.575 -24.561 1.00 50.16 91 ALA A C 1
ATOM 714 O O . ALA A 1 91 ? 1.077 7.529 -24.439 1.00 50.16 91 ALA A O 1
ATOM 715 N N . SER A 1 92 ? 2.553 8.984 -23.634 1.00 44.22 92 SER A N 1
ATOM 716 C CA . SER A 1 92 ? 2.735 8.279 -22.368 1.00 44.22 92 SER A CA 1
ATOM 717 C C . SER A 1 92 ? 1.475 8.205 -21.490 1.00 44.22 92 SER A C 1
ATOM 719 O O . SER A 1 92 ? 1.533 7.642 -20.401 1.00 44.22 92 SER A O 1
ATOM 721 N N . ARG A 1 93 ? 0.355 8.803 -21.929 1.00 48.31 93 ARG A N 1
ATOM 722 C CA . ARG A 1 93 ? -0.938 8.900 -21.240 1.00 48.31 93 ARG A CA 1
ATOM 723 C C . ARG A 1 93 ? -2.070 9.006 -22.256 1.00 48.31 93 ARG A C 1
ATOM 725 O O . ARG A 1 93 ? -1.861 9.613 -23.293 1.00 48.31 93 ARG A O 1
ATOM 732 N N . ARG A 1 94 ? -3.288 8.556 -21.917 1.00 40.81 94 ARG A N 1
ATOM 733 C CA . ARG A 1 94 ? -4.529 8.925 -22.649 1.00 40.81 94 ARG A CA 1
ATOM 734 C C . ARG A 1 94 ? -4.970 10.369 -22.394 1.00 40.81 94 ARG A C 1
ATOM 736 O O . ARG A 1 94 ? -5.709 10.931 -23.194 1.00 40.81 94 ARG A O 1
ATOM 743 N N . TRP A 1 95 ? -4.497 10.943 -21.288 1.00 45.44 95 TRP A N 1
ATOM 744 C CA . TRP A 1 95 ? -4.777 12.306 -20.876 1.00 45.44 95 TRP A CA 1
ATOM 745 C C . TRP A 1 95 ? -3.468 13.005 -20.506 1.00 45.44 95 TRP A C 1
ATOM 747 O O . TRP A 1 95 ? -2.853 12.678 -19.492 1.00 45.44 95 TRP A O 1
ATOM 757 N N . LEU A 1 96 ? -2.989 13.927 -21.339 1.00 48.75 96 LEU A N 1
ATOM 758 C CA . LEU A 1 96 ? -1.797 14.717 -21.013 1.00 48.75 96 LEU A CA 1
ATOM 759 C C . LEU A 1 96 ? -2.251 16.018 -20.360 1.00 48.75 96 LEU A C 1
ATOM 761 O O . LEU A 1 96 ? -2.869 16.860 -21.006 1.00 48.75 96 LEU A O 1
ATOM 765 N N . PHE A 1 97 ? -1.983 16.159 -19.064 1.00 55.41 97 PHE A N 1
ATOM 766 C CA . PHE A 1 97 ? -2.372 17.337 -18.302 1.00 55.41 97 PHE A CA 1
ATOM 767 C C . PHE A 1 97 ? -1.173 18.244 -18.059 1.00 55.41 97 PHE A C 1
ATOM 769 O O . PHE A 1 97 ? -0.072 17.780 -17.769 1.00 55.41 97 PHE A O 1
ATOM 776 N N . GLN A 1 98 ? -1.400 19.551 -18.128 1.00 51.19 98 GLN A N 1
ATOM 777 C CA . GLN A 1 98 ? -0.473 20.530 -17.573 1.00 51.19 98 GLN A CA 1
ATOM 778 C C . GLN A 1 98 ? -1.207 21.316 -16.485 1.00 51.19 98 GLN A C 1
ATOM 780 O O . GLN A 1 98 ? -1.973 22.232 -16.788 1.00 51.19 98 GLN A O 1
ATOM 785 N N . LEU A 1 99 ? -0.979 20.949 -15.220 1.00 50.41 99 LEU A N 1
ATOM 786 C CA . LEU A 1 99 ? -1.331 21.788 -14.073 1.00 50.41 99 LEU A CA 1
ATOM 787 C C . LEU A 1 99 ? -0.391 22.997 -14.087 1.00 50.41 99 LEU A C 1
ATOM 789 O O . LEU A 1 99 ? 0.824 22.844 -13.953 1.00 50.41 99 LEU A O 1
ATOM 793 N N . LYS A 1 100 ? -0.928 24.198 -14.314 1.00 54.44 100 LYS A N 1
ATOM 794 C CA . LYS A 1 100 ? -0.133 25.422 -14.165 1.00 54.44 100 LYS A CA 1
ATOM 795 C C . LYS A 1 100 ? -0.067 25.811 -12.686 1.00 54.44 100 LYS A C 1
ATOM 797 O O . LYS A 1 100 ? -0.929 25.416 -11.902 1.00 54.44 100 LYS A O 1
ATOM 802 N N . ASN A 1 101 ? 0.944 26.595 -12.307 1.00 51.56 101 ASN A N 1
ATOM 803 C CA . ASN A 1 101 ? 1.132 27.085 -10.932 1.00 51.56 101 ASN A CA 1
ATOM 804 C C . ASN A 1 101 ? -0.137 27.765 -10.377 1.00 51.56 101 ASN A C 1
ATOM 806 O O . ASN A 1 101 ? -0.393 27.750 -9.182 1.00 51.56 101 ASN A O 1
ATOM 810 N N . GLU A 1 102 ? -0.970 28.315 -11.254 1.00 50.59 102 GLU A N 1
ATOM 811 C CA . GLU A 1 102 ? -2.257 28.916 -10.931 1.00 50.59 102 GLU A CA 1
ATOM 812 C C . GLU A 1 102 ? -3.287 27.921 -10.368 1.00 50.59 102 GLU A C 1
ATOM 814 O O . GLU A 1 102 ? -4.017 28.268 -9.443 1.00 50.59 102 GLU A O 1
ATOM 819 N N . ALA A 1 103 ? -3.339 26.684 -10.876 1.00 51.84 103 ALA A N 1
ATOM 820 C CA . ALA A 1 103 ? -4.209 25.637 -10.333 1.00 51.84 103 ALA A CA 1
ATOM 821 C C . ALA A 1 103 ? -3.701 25.131 -8.976 1.00 51.84 103 ALA A C 1
ATOM 823 O O . ALA A 1 103 ? -4.486 24.788 -8.097 1.00 51.84 103 ALA A O 1
ATOM 824 N N . VAL A 1 104 ? -2.382 25.145 -8.786 1.00 51.91 104 VAL A N 1
ATOM 825 C CA . VAL A 1 104 ? -1.722 24.832 -7.513 1.00 51.91 104 VAL A CA 1
ATOM 826 C C . VAL A 1 104 ? -2.080 25.867 -6.449 1.00 51.91 104 VAL A C 1
ATOM 828 O O . VAL A 1 104 ? -2.482 25.496 -5.347 1.00 51.91 104 VAL A O 1
ATOM 831 N N . ASP A 1 105 ? -1.998 27.155 -6.787 1.00 52.16 105 ASP A N 1
ATOM 832 C CA . ASP A 1 105 ? -2.400 28.248 -5.898 1.00 52.16 105 ASP A CA 1
ATOM 833 C C . ASP A 1 105 ? -3.906 28.221 -5.601 1.00 52.16 105 ASP A C 1
ATOM 835 O O . ASP A 1 105 ? -4.307 28.505 -4.472 1.00 52.16 105 ASP A O 1
ATOM 839 N N . ALA A 1 106 ? -4.735 27.845 -6.581 1.00 52.28 106 ALA A N 1
ATOM 840 C CA . ALA A 1 106 ? -6.174 27.670 -6.401 1.00 52.28 106 ALA A CA 1
ATOM 841 C C . ALA A 1 106 ? -6.485 26.576 -5.370 1.00 52.28 106 ALA A C 1
ATOM 843 O O . ALA A 1 106 ? -7.165 26.841 -4.382 1.00 52.28 106 ALA A O 1
ATOM 844 N N . ILE A 1 107 ? -5.920 25.378 -5.550 1.00 53.06 107 ILE A N 1
ATOM 845 C CA . ILE A 1 107 ? -6.090 24.250 -4.621 1.00 53.06 107 ILE A CA 1
ATOM 846 C C . ILE A 1 107 ? -5.561 24.619 -3.231 1.00 53.06 107 ILE A C 1
ATOM 848 O O . ILE A 1 107 ? -6.228 24.370 -2.228 1.00 53.06 107 ILE A O 1
ATOM 852 N N . ARG A 1 108 ? -4.391 25.268 -3.160 1.00 51.94 108 ARG A N 1
ATOM 853 C CA . ARG A 1 108 ? -3.788 25.723 -1.903 1.00 51.94 108 ARG A CA 1
ATOM 854 C C . ARG A 1 108 ? -4.709 26.699 -1.162 1.00 51.94 108 ARG A C 1
ATOM 856 O O . ARG A 1 108 ? -4.973 26.490 0.018 1.00 51.94 108 ARG A O 1
ATOM 863 N N . LYS A 1 109 ? -5.239 27.728 -1.831 1.00 52.06 109 LYS A N 1
ATOM 864 C CA . LYS A 1 109 ? -6.160 28.703 -1.215 1.00 52.06 109 LYS A CA 1
ATOM 865 C C . LYS A 1 109 ? -7.440 28.060 -0.702 1.00 52.06 109 LYS A C 1
ATOM 867 O O . LYS A 1 109 ? -7.838 28.340 0.421 1.00 52.06 109 LYS A O 1
ATOM 872 N N . THR A 1 110 ? -8.044 27.165 -1.479 1.00 48.59 110 THR A N 1
ATOM 873 C CA . THR A 1 110 ? -9.267 26.459 -1.080 1.00 48.59 110 THR A CA 1
ATOM 874 C C . THR A 1 110 ? -9.077 25.634 0.197 1.00 48.59 110 THR A C 1
ATOM 876 O O . THR A 1 110 ? -9.991 25.535 1.012 1.00 48.59 110 THR A O 1
ATOM 879 N N . ILE A 1 111 ? -7.884 25.076 0.402 1.00 47.59 111 ILE A N 1
ATOM 880 C CA . ILE A 1 111 ? -7.560 24.282 1.592 1.00 47.59 111 ILE A CA 1
ATOM 881 C C . ILE A 1 111 ? -7.326 25.176 2.817 1.00 47.59 111 ILE A C 1
ATOM 883 O O . ILE A 1 111 ? -7.837 24.869 3.891 1.00 47.59 111 ILE A O 1
ATOM 887 N N . TYR A 1 112 ? -6.632 26.307 2.652 1.00 45.81 112 TYR A N 1
ATOM 888 C CA . TYR A 1 112 ? -6.356 27.242 3.751 1.00 45.81 112 TYR A CA 1
ATOM 889 C C . TYR A 1 112 ? -7.555 28.118 4.151 1.00 45.81 112 TYR A C 1
ATOM 891 O O . TYR A 1 112 ? -7.674 28.497 5.314 1.00 45.81 112 TYR A O 1
ATOM 899 N N . GLU A 1 113 ? -8.441 28.470 3.216 1.00 46.47 113 GLU A N 1
ATOM 900 C CA . GLU A 1 113 ? -9.550 29.395 3.488 1.00 46.47 113 GLU A CA 1
ATOM 901 C C . GLU A 1 113 ? -10.792 28.702 4.077 1.00 46.47 113 GLU A C 1
ATOM 903 O O . GLU A 1 113 ? -11.553 29.357 4.788 1.00 46.47 113 GLU A O 1
ATOM 908 N N . ASP A 1 114 ? -10.993 27.394 3.855 1.00 41.81 114 ASP A N 1
ATOM 909 C CA . ASP A 1 114 ? -12.241 26.713 4.245 1.00 41.81 114 ASP A CA 1
ATOM 910 C C . ASP A 1 114 ? -12.124 25.726 5.428 1.00 41.81 114 ASP A C 1
ATOM 912 O O . ASP A 1 114 ? -13.126 25.140 5.822 1.00 41.81 114 ASP A O 1
ATOM 916 N N . LYS A 1 115 ? -10.941 25.532 6.042 1.00 46.84 115 LYS A N 1
ATOM 917 C CA . LYS A 1 115 ? -10.708 24.752 7.295 1.00 46.84 115 LYS A CA 1
ATOM 918 C C . LYS A 1 115 ? -11.365 23.354 7.402 1.00 46.84 115 LYS A C 1
ATOM 920 O O . LYS A 1 115 ? -11.467 22.792 8.491 1.00 46.84 115 LYS A O 1
ATOM 925 N N . ARG A 1 116 ? -11.851 22.781 6.298 1.00 42.50 116 ARG A N 1
ATOM 926 C CA . ARG A 1 116 ? -12.629 21.525 6.256 1.00 42.50 116 ARG A CA 1
ATOM 927 C C . ARG A 1 116 ? -11.777 20.284 6.001 1.00 42.50 116 ARG A C 1
ATOM 929 O O . ARG A 1 116 ? -12.285 19.167 6.080 1.00 42.50 116 ARG A O 1
ATOM 936 N N . ILE A 1 117 ? -10.499 20.474 5.697 1.00 47.16 117 ILE A N 1
ATOM 937 C CA . ILE A 1 117 ? -9.498 19.421 5.539 1.00 47.16 117 ILE A CA 1
ATOM 938 C C . ILE A 1 117 ? -8.370 19.752 6.504 1.00 47.16 117 ILE A C 1
ATOM 940 O O . ILE A 1 117 ? -8.042 20.924 6.668 1.00 47.16 117 ILE A O 1
ATOM 944 N N . ASP A 1 118 ? -7.838 18.727 7.164 1.00 49.25 118 ASP A N 1
ATOM 945 C CA . ASP A 1 118 ? -6.730 18.846 8.108 1.00 49.25 118 ASP A CA 1
ATOM 946 C C . ASP A 1 118 ? -5.598 19.691 7.494 1.00 49.25 118 ASP A C 1
ATOM 948 O O . ASP A 1 118 ? -5.011 19.312 6.479 1.00 49.25 118 ASP A O 1
ATOM 952 N N . GLU A 1 119 ? -5.335 20.864 8.081 1.00 47.28 119 GLU A N 1
ATOM 953 C CA . GLU A 1 119 ? -4.328 21.822 7.601 1.00 47.28 119 GLU A CA 1
ATOM 954 C C . GLU A 1 119 ? -2.938 21.173 7.542 1.00 47.28 119 GLU A C 1
ATOM 956 O O . GLU A 1 119 ? -2.136 21.498 6.666 1.00 47.28 119 GLU A O 1
ATOM 961 N N . THR A 1 120 ? -2.686 20.174 8.394 1.00 51.16 120 THR A N 1
ATOM 962 C CA . THR A 1 120 ? -1.401 19.480 8.460 1.00 51.16 120 THR A CA 1
ATOM 963 C C . THR A 1 120 ? -1.155 18.588 7.247 1.00 51.16 120 THR A C 1
ATOM 965 O O . THR A 1 120 ? 0.001 18.322 6.923 1.00 51.16 120 THR A O 1
ATOM 968 N N . LEU A 1 121 ? -2.201 18.147 6.537 1.00 50.38 121 LEU A N 1
ATOM 969 C CA . LEU A 1 121 ? -2.173 17.129 5.474 1.00 50.38 121 LEU A CA 1
ATOM 970 C C . LEU A 1 121 ? -1.332 17.548 4.251 1.00 50.38 121 LEU A C 1
ATOM 972 O O . LEU A 1 121 ? -0.919 16.695 3.469 1.00 50.38 121 LEU A O 1
ATOM 976 N N . LEU A 1 122 ? -1.039 18.849 4.118 1.00 50.41 122 LEU A N 1
ATOM 977 C CA . LEU A 1 122 ? -0.220 19.440 3.053 1.00 50.41 122 LEU A CA 1
ATOM 978 C C . LEU A 1 122 ? 0.960 20.289 3.558 1.00 50.41 122 LEU A C 1
ATOM 980 O O . LEU A 1 122 ? 1.641 20.937 2.756 1.00 50.41 122 LEU A O 1
ATOM 984 N N . GLU A 1 123 ? 1.228 20.292 4.863 1.00 54.16 123 GLU A N 1
ATOM 985 C CA . GLU A 1 123 ? 2.417 20.940 5.417 1.00 54.16 123 GLU A CA 1
ATOM 986 C C . GLU A 1 123 ? 3.696 20.167 5.039 1.00 54.16 123 GLU A C 1
ATOM 988 O O . GLU A 1 123 ? 3.674 18.960 4.812 1.00 54.16 123 GLU A O 1
ATOM 993 N N . GLY A 1 124 ? 4.836 20.861 4.948 1.00 59.78 124 GLY A N 1
ATOM 994 C CA . GLY A 1 124 ? 6.156 20.221 4.823 1.00 59.78 124 GLY A CA 1
ATOM 995 C C . GLY A 1 124 ? 6.646 19.883 3.403 1.00 59.78 124 GLY A C 1
ATOM 996 O O . GLY A 1 124 ? 7.644 19.186 3.247 1.00 59.78 124 GLY A O 1
ATOM 997 N N . GLY A 1 125 ? 6.013 20.404 2.347 1.00 68.44 125 GLY A N 1
ATOM 998 C CA . GLY A 1 125 ? 6.594 20.388 0.993 1.00 68.44 125 GLY A CA 1
ATOM 999 C C . GLY A 1 125 ? 6.351 19.119 0.166 1.00 68.44 125 GLY A C 1
ATOM 1000 O O . GLY A 1 125 ? 6.784 19.069 -0.984 1.00 68.44 125 GLY A O 1
ATOM 1001 N N . ALA A 1 126 ? 5.602 18.133 0.675 1.00 71.62 126 ALA A N 1
ATOM 1002 C CA . ALA A 1 126 ? 5.203 16.947 -0.092 1.00 71.62 126 ALA A CA 1
ATOM 1003 C C . ALA A 1 126 ? 4.330 17.294 -1.308 1.00 71.62 126 ALA A C 1
ATOM 1005 O O . ALA A 1 126 ? 4.517 16.743 -2.390 1.00 71.62 126 ALA A O 1
ATOM 1006 N N . PHE A 1 127 ? 3.429 18.266 -1.158 1.00 67.00 127 PHE A N 1
ATOM 1007 C CA . PHE A 1 127 ? 2.619 18.780 -2.263 1.00 67.00 127 PHE A CA 1
ATOM 1008 C C . PHE A 1 127 ? 3.476 19.469 -3.333 1.00 67.00 127 PHE A C 1
ATOM 1010 O O . PHE A 1 127 ? 3.319 19.209 -4.524 1.00 67.00 127 PHE A O 1
ATOM 1017 N N . ASP A 1 128 ? 4.449 20.285 -2.913 1.00 66.06 128 ASP A N 1
ATOM 1018 C CA . ASP A 1 128 ? 5.397 20.926 -3.828 1.00 66.06 128 ASP A CA 1
ATOM 1019 C C . ASP A 1 128 ? 6.289 19.894 -4.528 1.00 66.06 128 ASP A C 1
ATOM 1021 O O . ASP A 1 128 ? 6.580 20.038 -5.716 1.00 66.06 128 ASP A O 1
ATOM 1025 N N . PHE A 1 129 ? 6.719 18.847 -3.815 1.00 74.06 129 PHE A N 1
ATOM 1026 C CA . PHE A 1 129 ? 7.432 17.722 -4.410 1.00 74.06 129 PHE A CA 1
ATOM 1027 C C . PHE A 1 129 ? 6.561 17.036 -5.458 1.00 74.06 129 PHE A C 1
ATOM 1029 O O . PHE A 1 129 ? 7.028 16.821 -6.577 1.00 74.06 129 PHE A O 1
ATOM 1036 N N . ALA A 1 130 ? 5.302 16.740 -5.131 1.00 70.44 130 ALA A N 1
ATOM 1037 C CA . ALA A 1 130 ? 4.414 16.018 -6.021 1.00 70.44 130 ALA A CA 1
ATOM 1038 C C . ALA A 1 130 ? 4.206 16.784 -7.337 1.00 70.44 130 ALA A C 1
ATOM 1040 O O . ALA A 1 130 ? 4.419 16.248 -8.418 1.00 70.44 130 ALA A O 1
ATOM 1041 N N . LEU A 1 131 ? 3.929 18.083 -7.246 1.00 62.28 131 LEU A N 1
ATOM 1042 C CA . LEU A 1 131 ? 3.726 18.950 -8.407 1.00 62.28 131 LEU A CA 1
ATOM 1043 C C . LEU A 1 131 ? 4.985 19.169 -9.246 1.00 62.28 131 LEU A C 1
ATOM 1045 O O . LEU A 1 131 ? 4.903 19.358 -10.458 1.00 62.28 131 LEU A O 1
ATOM 1049 N N . LYS A 1 132 ? 6.160 19.175 -8.610 1.00 67.06 132 LYS A N 1
ATOM 1050 C CA . LYS A 1 132 ? 7.437 19.322 -9.315 1.00 67.06 132 LYS A CA 1
ATOM 1051 C C . LYS A 1 132 ? 7.885 18.046 -10.007 1.00 67.06 132 LYS A C 1
ATOM 1053 O O . LYS A 1 132 ? 8.727 18.149 -10.889 1.00 67.06 132 LYS A O 1
ATOM 1058 N N . ASN A 1 133 ? 7.405 16.875 -9.590 1.00 70.81 133 ASN A N 1
ATOM 1059 C CA . ASN A 1 133 ? 7.955 15.593 -10.031 1.00 70.81 133 ASN A CA 1
ATOM 1060 C C . ASN A 1 133 ? 6.953 14.737 -10.810 1.00 70.81 133 AS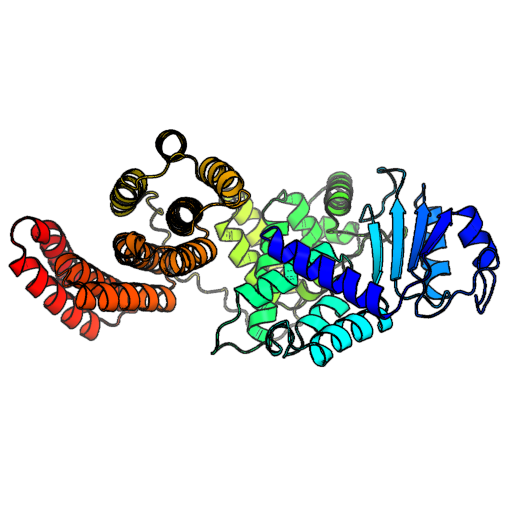N A C 1
ATOM 1062 O O . ASN A 1 133 ? 7.365 14.028 -11.727 1.00 70.81 133 ASN A O 1
ATOM 1066 N N . PHE A 1 134 ? 5.661 14.797 -10.494 1.00 69.56 134 PHE A N 1
ATOM 1067 C CA . PHE A 1 134 ? 4.641 14.017 -11.184 1.00 69.56 134 PHE A CA 1
ATOM 1068 C C . PHE A 1 134 ? 3.956 14.851 -12.254 1.00 69.56 134 PHE A C 1
ATOM 1070 O O . PHE A 1 134 ? 3.509 15.973 -12.038 1.00 69.56 134 PHE A O 1
ATOM 1077 N N . GLU A 1 135 ? 3.876 14.264 -13.439 1.00 63.34 135 GLU A N 1
ATOM 1078 C CA . GLU A 1 135 ? 3.187 14.862 -14.575 1.00 63.34 135 GLU A CA 1
ATOM 1079 C C . GLU A 1 135 ? 1.762 14.286 -14.732 1.00 63.34 135 GLU A C 1
ATOM 1081 O O . GLU A 1 135 ? 0.948 14.852 -15.461 1.00 63.34 135 GLU A O 1
ATOM 1086 N N . ASP A 1 136 ? 1.463 13.149 -14.084 1.00 61.28 136 ASP A N 1
ATOM 1087 C CA . ASP A 1 136 ? 0.135 12.524 -14.066 1.00 61.28 136 ASP A CA 1
ATOM 1088 C C . ASP A 1 136 ? -0.621 12.952 -12.801 1.00 61.28 136 ASP A C 1
ATOM 1090 O O . ASP A 1 136 ? -0.102 12.756 -11.696 1.00 61.28 136 ASP A O 1
ATOM 1094 N N . PRO A 1 137 ? -1.843 13.496 -12.906 1.00 55.75 137 PRO A N 1
ATOM 1095 C 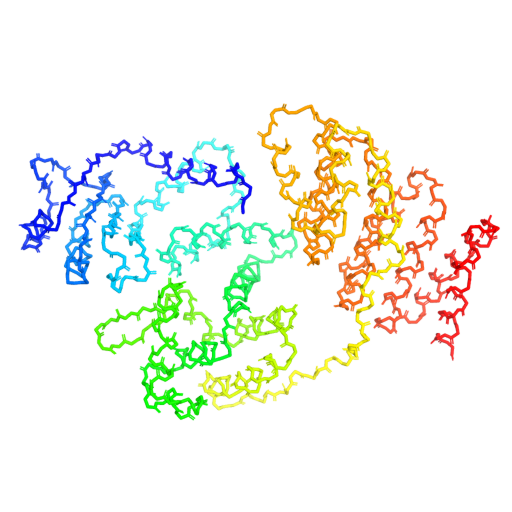CA . PRO A 1 137 ? -2.676 13.751 -11.738 1.00 55.75 137 PRO A CA 1
ATOM 1096 C C . PRO A 1 137 ? -2.979 12.482 -10.937 1.00 55.75 137 PRO A C 1
ATOM 1098 O O . PRO A 1 137 ? -3.057 12.556 -9.716 1.00 55.75 137 PRO A O 1
ATOM 1101 N N . ILE A 1 138 ? -3.114 11.321 -11.585 1.00 61.53 138 ILE A N 1
ATOM 1102 C CA . ILE A 1 138 ? -3.350 10.050 -10.891 1.00 61.53 138 ILE A CA 1
ATOM 1103 C C . ILE A 1 138 ? -2.119 9.673 -10.064 1.00 61.53 138 ILE A C 1
ATOM 1105 O O . ILE A 1 138 ? -2.272 9.378 -8.883 1.00 61.53 138 ILE A O 1
ATOM 1109 N N . ASP A 1 139 ? -0.916 9.782 -10.633 1.00 69.94 139 ASP A N 1
ATOM 1110 C CA . ASP A 1 139 ? 0.340 9.518 -9.914 1.00 69.94 139 ASP A CA 1
ATOM 1111 C C . ASP A 1 139 ? 0.579 10.528 -8.791 1.00 69.94 139 ASP A C 1
ATOM 1113 O O . ASP A 1 139 ? 1.053 10.170 -7.720 1.00 69.94 139 ASP A O 1
ATOM 1117 N N . THR A 1 140 ? 0.222 11.795 -9.017 1.00 68.00 140 THR A N 1
ATOM 1118 C CA . THR A 1 140 ? 0.291 12.852 -7.996 1.00 68.00 140 THR A CA 1
ATOM 1119 C C . THR A 1 140 ? -0.591 12.486 -6.805 1.00 68.00 140 THR A C 1
ATOM 1121 O O . THR A 1 140 ? -0.180 12.603 -5.654 1.00 68.00 140 THR A O 1
ATOM 1124 N N . VAL A 1 141 ? -1.809 12.022 -7.082 1.00 61.53 141 VAL A N 1
ATOM 1125 C CA . VAL A 1 141 ? -2.783 11.613 -6.071 1.00 61.53 141 VAL A CA 1
ATOM 1126 C C . VAL A 1 141 ? -2.346 10.341 -5.350 1.00 61.53 141 VAL A C 1
ATOM 1128 O O . VAL A 1 141 ? -2.425 10.286 -4.126 1.00 61.53 141 VAL A O 1
ATOM 1131 N N . GLU A 1 142 ? -1.863 9.344 -6.088 1.00 67.88 142 GLU A N 1
ATOM 1132 C CA . GLU A 1 142 ? -1.324 8.099 -5.536 1.00 67.88 142 GLU A CA 1
ATOM 1133 C C . GLU A 1 142 ? -0.128 8.374 -4.615 1.00 67.88 142 GLU A C 1
ATOM 1135 O O . GLU A 1 142 ? -0.095 7.897 -3.482 1.00 67.88 142 GLU A O 1
ATOM 1140 N N . PHE A 1 143 ? 0.807 9.218 -5.056 1.00 79.44 143 PHE A N 1
ATOM 1141 C CA . PHE A 1 143 ? 1.955 9.632 -4.258 1.00 79.44 143 PHE A CA 1
ATOM 1142 C C . PHE A 1 143 ? 1.542 10.348 -2.967 1.00 79.44 143 PHE A C 1
ATOM 1144 O O . PHE A 1 143 ? 2.061 10.036 -1.897 1.00 79.44 143 PHE A O 1
ATOM 1151 N N . LEU A 1 144 ? 0.609 11.302 -3.041 1.00 69.25 144 LEU A N 1
ATOM 1152 C CA . LEU A 1 144 ? 0.151 12.033 -1.857 1.00 69.25 144 LEU A CA 1
ATOM 1153 C C . LEU A 1 144 ? -0.588 11.119 -0.867 1.00 69.25 144 LEU A C 1
ATOM 1155 O O . LEU A 1 144 ? -0.397 11.273 0.336 1.00 69.25 144 LEU A O 1
ATOM 1159 N N . ASP A 1 145 ? -1.374 10.145 -1.342 1.00 65.06 145 ASP A N 1
ATOM 1160 C CA . ASP A 1 145 ? -2.004 9.132 -0.475 1.00 65.06 145 ASP A CA 1
ATOM 1161 C C . ASP A 1 145 ? -0.941 8.290 0.245 1.00 65.06 145 ASP A C 1
ATOM 1163 O O . ASP A 1 145 ? -1.051 8.057 1.451 1.00 65.06 145 ASP A O 1
ATOM 1167 N N . LEU A 1 146 ? 0.138 7.917 -0.455 1.00 73.44 146 LEU A N 1
ATOM 1168 C CA . LEU A 1 146 ? 1.269 7.215 0.151 1.00 73.44 146 LEU A CA 1
ATOM 1169 C C . LEU A 1 146 ? 1.962 8.062 1.223 1.00 73.44 146 LEU A C 1
ATOM 1171 O O . LEU A 1 146 ? 2.159 7.553 2.322 1.00 73.44 146 LEU A O 1
ATOM 1175 N N . VAL A 1 147 ? 2.242 9.345 0.964 1.00 75.88 147 VAL A N 1
ATOM 1176 C CA . VAL A 1 147 ? 2.830 10.270 1.958 1.00 75.88 147 VAL A CA 1
ATOM 1177 C C . VAL A 1 147 ? 1.964 10.368 3.212 1.00 75.88 147 VAL A C 1
ATOM 1179 O O . VAL A 1 147 ? 2.474 10.330 4.326 1.00 75.88 147 VAL A O 1
ATOM 1182 N N . ILE A 1 148 ? 0.644 10.476 3.052 1.00 68.50 148 ILE A N 1
ATOM 1183 C CA . ILE A 1 148 ? -0.278 10.524 4.193 1.00 68.50 148 ILE A CA 1
ATOM 1184 C C . ILE A 1 148 ? -0.242 9.199 4.957 1.00 68.50 148 ILE A C 1
ATOM 1186 O O . ILE A 1 148 ? -0.279 9.193 6.184 1.00 68.50 148 ILE A O 1
ATOM 1190 N N . SER A 1 149 ? -0.174 8.075 4.240 1.00 67.94 149 SER A N 1
ATOM 1191 C CA . SER A 1 149 ? -0.181 6.743 4.842 1.00 67.94 149 SER A CA 1
ATOM 1192 C C . SER A 1 149 ? 1.101 6.397 5.602 1.00 67.94 149 SER A C 1
ATOM 1194 O O . SER A 1 149 ? 1.028 5.633 6.561 1.00 67.94 149 SER A O 1
ATOM 1196 N N . THR A 1 150 ? 2.249 6.947 5.194 1.00 70.12 150 THR A N 1
ATOM 1197 C CA . THR A 1 150 ? 3.560 6.712 5.821 1.00 70.12 150 THR A CA 1
ATOM 1198 C C . THR A 1 150 ? 3.882 7.715 6.927 1.00 70.12 150 THR A C 1
ATOM 1200 O O . THR A 1 150 ? 4.869 7.543 7.645 1.00 70.12 150 THR A O 1
ATOM 1203 N N . ARG A 1 151 ? 3.057 8.756 7.089 1.00 69.88 151 ARG A N 1
ATOM 1204 C CA . ARG A 1 151 ? 3.270 9.807 8.080 1.00 69.88 151 ARG A CA 1
ATOM 1205 C C . ARG A 1 151 ? 3.056 9.291 9.503 1.00 69.88 151 ARG A C 1
ATOM 1207 O O . ARG A 1 151 ? 2.006 8.745 9.831 1.00 69.88 151 ARG A O 1
ATOM 1214 N N . SER A 1 152 ? 4.024 9.569 10.368 1.00 66.94 152 SER A N 1
ATOM 1215 C CA . SER A 1 152 ? 3.936 9.385 11.821 1.00 66.94 152 SER A CA 1
ATOM 1216 C C . SER A 1 152 ? 4.372 10.661 12.540 1.00 66.94 152 SER A C 1
ATOM 1218 O O . SER A 1 152 ? 5.178 11.409 11.990 1.00 66.94 152 SER A O 1
ATOM 1220 N N . GLU A 1 153 ? 3.880 10.894 13.762 1.00 56.53 153 GLU A N 1
ATOM 1221 C CA . GLU A 1 153 ? 4.171 12.111 14.549 1.00 56.53 153 GLU A CA 1
ATOM 1222 C C . GLU A 1 153 ? 5.679 12.373 14.742 1.00 56.53 153 GLU A C 1
ATOM 1224 O O . GLU A 1 153 ? 6.089 13.529 14.796 1.00 56.53 153 GLU A O 1
ATOM 1229 N N . ASP A 1 154 ? 6.506 11.320 14.742 1.00 61.16 154 ASP A N 1
ATOM 1230 C CA . ASP A 1 154 ? 7.956 11.402 14.971 1.00 61.16 154 ASP A CA 1
ATOM 1231 C C . ASP A 1 154 ? 8.825 11.459 13.695 1.00 61.16 154 ASP A C 1
ATOM 1233 O O . ASP A 1 154 ? 10.049 11.545 13.805 1.00 61.16 154 ASP A O 1
ATOM 1237 N N . LYS A 1 155 ? 8.247 11.364 12.486 1.00 67.94 155 LYS A N 1
ATOM 1238 C CA . LYS A 1 155 ? 9.030 11.310 11.232 1.00 67.94 155 LYS A CA 1
ATOM 1239 C C . LYS A 1 155 ? 9.170 12.679 10.583 1.00 67.94 155 LYS A C 1
ATOM 1241 O O . LYS A 1 155 ? 8.196 13.418 10.435 1.00 67.94 155 LYS A O 1
ATOM 1246 N N . GLU A 1 156 ? 10.375 12.981 10.102 1.00 78.75 156 GLU A N 1
ATOM 1247 C CA . GLU A 1 156 ? 10.588 14.158 9.266 1.00 78.75 156 GLU A CA 1
ATOM 1248 C C . GLU A 1 156 ? 9.851 14.014 7.923 1.00 78.75 156 GLU A C 1
ATOM 1250 O O . GLU A 1 156 ? 9.704 12.925 7.356 1.00 78.75 156 GLU A O 1
ATOM 1255 N N . MET A 1 157 ? 9.381 15.138 7.377 1.00 79.25 157 MET A N 1
ATOM 1256 C CA . MET A 1 157 ? 8.604 15.122 6.135 1.00 79.25 157 MET A CA 1
ATOM 1257 C C . MET A 1 157 ? 9.428 14.633 4.935 1.00 79.25 157 MET A C 1
ATOM 1259 O O . MET A 1 157 ? 8.890 13.972 4.052 1.00 79.25 157 MET A O 1
ATOM 1263 N N . GLU A 1 158 ? 10.734 14.916 4.898 1.00 80.38 158 GLU A N 1
ATOM 1264 C CA . GLU A 1 158 ? 11.613 14.436 3.823 1.00 80.38 158 GLU A CA 1
ATOM 1265 C C . GLU A 1 158 ? 11.750 12.906 3.835 1.00 80.38 158 GLU A C 1
ATOM 1267 O O . GLU A 1 158 ? 11.688 12.273 2.780 1.00 80.38 158 GLU A O 1
ATOM 1272 N N . GLU A 1 159 ? 11.856 12.296 5.018 1.00 81.19 159 GLU A N 1
ATOM 1273 C CA . GLU A 1 159 ? 11.854 10.838 5.178 1.00 81.19 159 GLU A CA 1
ATOM 1274 C C . GLU A 1 159 ? 10.517 10.242 4.718 1.00 81.19 159 GLU A C 1
ATOM 1276 O O . GLU A 1 159 ? 10.493 9.300 3.926 1.00 81.19 159 GLU A O 1
ATOM 1281 N N . THR A 1 160 ? 9.405 10.872 5.107 1.00 80.62 160 THR A N 1
ATOM 1282 C CA . THR A 1 160 ? 8.048 10.474 4.698 1.00 80.62 160 THR A CA 1
ATOM 1283 C C . THR A 1 160 ? 7.871 10.522 3.170 1.00 80.62 160 THR A C 1
ATOM 1285 O O . THR A 1 160 ? 7.322 9.592 2.573 1.00 80.62 160 THR A O 1
ATOM 1288 N N . ILE A 1 161 ? 8.381 11.575 2.517 1.00 84.75 161 ILE A N 1
ATOM 1289 C CA . ILE A 1 161 ? 8.399 11.738 1.051 1.00 84.75 161 ILE A CA 1
ATOM 1290 C C . ILE A 1 161 ? 9.223 10.634 0.384 1.00 84.75 161 ILE A C 1
ATOM 1292 O O . ILE A 1 161 ? 8.779 10.052 -0.609 1.00 84.75 161 ILE A O 1
ATOM 1296 N N . ASN A 1 162 ? 10.412 10.342 0.914 1.00 86.19 162 ASN A N 1
ATOM 1297 C CA . ASN A 1 162 ? 11.298 9.322 0.362 1.00 86.19 162 ASN A CA 1
ATOM 1298 C C . ASN A 1 162 ? 10.677 7.924 0.476 1.00 86.19 162 ASN A C 1
ATOM 1300 O O . ASN A 1 162 ? 10.688 7.177 -0.502 1.00 86.19 162 ASN A O 1
ATOM 1304 N N . GLU A 1 163 ? 10.081 7.585 1.621 1.00 85.69 163 GLU A N 1
ATOM 1305 C CA . GLU A 1 163 ? 9.377 6.313 1.820 1.00 85.69 163 GLU A CA 1
ATOM 1306 C C . GLU A 1 163 ? 8.184 6.156 0.874 1.00 85.69 163 GLU A C 1
ATOM 1308 O O . GLU A 1 163 ? 8.031 5.108 0.242 1.00 85.69 163 GLU A O 1
ATOM 1313 N N . ALA A 1 164 ? 7.365 7.202 0.727 1.00 86.94 164 ALA A N 1
ATOM 1314 C CA . ALA A 1 164 ? 6.229 7.200 -0.190 1.00 86.94 164 ALA A CA 1
ATOM 1315 C C . ALA A 1 164 ? 6.676 7.039 -1.649 1.00 86.94 164 ALA A C 1
ATOM 1317 O O . ALA A 1 164 ? 6.097 6.252 -2.401 1.00 86.94 164 ALA A O 1
ATOM 1318 N N . PHE A 1 165 ? 7.749 7.731 -2.043 1.00 90.56 165 PHE A N 1
ATOM 1319 C CA . PHE A 1 165 ? 8.350 7.585 -3.365 1.00 90.56 165 PHE A CA 1
ATOM 1320 C C . PHE A 1 165 ? 8.848 6.152 -3.596 1.00 90.56 165 PHE A C 1
ATOM 1322 O O . PHE A 1 165 ? 8.507 5.539 -4.608 1.00 90.56 165 PHE A O 1
ATOM 1329 N N . ILE A 1 166 ? 9.617 5.601 -2.650 1.00 87.38 166 ILE A N 1
ATOM 1330 C CA . ILE A 1 166 ? 10.141 4.230 -2.711 1.00 87.38 166 ILE A CA 1
ATOM 1331 C C . ILE A 1 166 ? 8.997 3.228 -2.855 1.00 87.38 166 ILE A C 1
ATOM 1333 O O . ILE A 1 166 ? 9.063 2.337 -3.705 1.00 87.38 166 ILE A O 1
ATOM 1337 N N . ALA A 1 167 ? 7.933 3.387 -2.065 1.00 87.56 167 ALA A N 1
ATOM 1338 C CA . ALA A 1 167 ? 6.753 2.544 -2.150 1.00 87.56 167 ALA A CA 1
ATOM 1339 C C . ALA A 1 167 ? 6.152 2.583 -3.557 1.00 87.56 167 ALA A C 1
ATOM 1341 O O . ALA A 1 167 ? 6.165 1.555 -4.236 1.00 87.56 167 ALA A O 1
ATOM 1342 N N . MET A 1 168 ? 5.771 3.770 -4.032 1.00 89.19 168 MET A N 1
ATOM 1343 C CA . MET A 1 168 ? 5.125 3.961 -5.330 1.00 89.19 168 MET A CA 1
ATOM 1344 C C . MET A 1 168 ? 5.944 3.386 -6.491 1.00 89.19 168 MET A C 1
ATOM 1346 O O . MET A 1 168 ? 5.426 2.653 -7.333 1.00 89.19 168 MET A O 1
ATOM 1350 N N . VAL A 1 169 ? 7.241 3.705 -6.546 1.00 93.00 169 VAL A N 1
ATOM 1351 C CA . VAL A 1 169 ? 8.101 3.256 -7.646 1.00 93.00 169 VAL A CA 1
ATOM 1352 C C . VAL A 1 169 ? 8.348 1.749 -7.569 1.00 93.00 169 VAL A C 1
ATOM 1354 O O . VAL A 1 169 ? 8.270 1.078 -8.597 1.00 93.00 169 VAL A O 1
ATOM 1357 N N . SER A 1 170 ? 8.568 1.193 -6.372 1.00 90.31 170 SER A N 1
ATOM 1358 C CA . SER A 1 170 ? 8.731 -0.258 -6.202 1.00 90.31 170 SER A CA 1
ATOM 1359 C C . SER A 1 170 ? 7.483 -1.034 -6.623 1.00 90.31 170 SER A C 1
ATOM 1361 O O . SER A 1 170 ? 7.612 -2.078 -7.253 1.00 90.31 170 SER A O 1
ATOM 1363 N N . ASP A 1 171 ? 6.283 -0.529 -6.316 1.00 86.69 171 ASP A N 1
ATOM 1364 C CA . ASP A 1 171 ? 5.016 -1.155 -6.697 1.00 86.69 171 ASP A CA 1
ATOM 1365 C C . ASP A 1 171 ? 4.883 -1.205 -8.220 1.00 86.69 171 ASP A C 1
ATOM 1367 O O . ASP A 1 171 ? 4.716 -2.287 -8.789 1.00 86.69 171 ASP A O 1
ATOM 1371 N N . LYS A 1 172 ? 5.110 -0.072 -8.895 1.00 88.81 172 LYS A N 1
ATOM 1372 C CA . LYS A 1 172 ? 5.092 0.003 -10.363 1.00 88.81 172 LYS A CA 1
ATOM 1373 C C . LYS A 1 172 ? 6.161 -0.873 -11.022 1.00 88.81 172 LYS A C 1
ATOM 1375 O O . LYS A 1 172 ? 5.897 -1.471 -12.060 1.00 88.81 172 LYS A O 1
ATOM 1380 N N . MET A 1 173 ? 7.357 -0.966 -10.438 1.00 92.62 173 MET A N 1
ATOM 1381 C CA . MET A 1 173 ? 8.451 -1.767 -10.996 1.00 92.62 173 MET A CA 1
ATOM 1382 C C . MET A 1 173 ? 8.323 -3.267 -10.701 1.00 92.62 173 MET A C 1
ATOM 1384 O O . MET A 1 173 ? 8.792 -4.079 -11.497 1.00 92.62 173 MET A O 1
ATOM 1388 N N . SER A 1 174 ? 7.680 -3.654 -9.594 1.00 86.81 174 SER A N 1
ATOM 1389 C CA . SER A 1 174 ? 7.568 -5.053 -9.146 1.00 86.81 174 SER A CA 1
ATOM 1390 C C . SER A 1 174 ? 6.809 -5.963 -10.119 1.00 86.81 174 SER A C 1
ATOM 1392 O O . SER A 1 174 ? 7.094 -7.156 -10.210 1.00 86.81 174 SER A O 1
ATOM 1394 N N . VAL A 1 175 ? 5.882 -5.394 -10.893 1.00 88.00 175 VAL A N 1
ATOM 1395 C CA . VAL A 1 175 ? 5.056 -6.117 -11.873 1.00 88.00 175 VAL A CA 1
ATOM 1396 C C . VAL A 1 175 ? 5.707 -6.228 -13.259 1.00 88.00 175 VAL A C 1
ATOM 1398 O O . VAL A 1 175 ? 5.141 -6.841 -14.165 1.00 88.00 175 VAL A O 1
ATOM 1401 N N . LEU A 1 176 ? 6.889 -5.637 -13.450 1.00 90.50 176 LEU A N 1
ATOM 1402 C CA . LEU A 1 176 ? 7.597 -5.618 -14.728 1.00 90.50 176 LEU A CA 1
ATOM 1403 C C . LEU A 1 176 ? 8.403 -6.900 -14.966 1.00 90.50 176 LEU A C 1
ATOM 1405 O O . LEU A 1 176 ? 8.876 -7.564 -14.041 1.00 90.50 176 LEU A O 1
ATOM 1409 N N . LYS A 1 177 ? 8.636 -7.221 -16.241 1.00 91.38 177 LYS A N 1
ATOM 1410 C CA . LYS A 1 177 ? 9.587 -8.269 -16.643 1.00 91.38 177 LYS A CA 1
ATOM 1411 C C . LYS A 1 177 ? 11.024 -7.807 -16.379 1.00 91.38 177 LYS A C 1
ATOM 1413 O O . LYS A 1 177 ? 11.321 -6.618 -16.488 1.00 91.38 177 LYS A O 1
ATOM 1418 N N . ALA A 1 178 ? 11.943 -8.751 -16.164 1.00 89.81 178 ALA A N 1
ATOM 1419 C CA . ALA A 1 178 ? 13.361 -8.460 -15.918 1.00 89.81 178 ALA A CA 1
ATOM 1420 C C . ALA A 1 178 ? 13.974 -7.533 -16.984 1.00 89.81 178 ALA A C 1
ATOM 1422 O O . ALA A 1 178 ? 14.592 -6.526 -16.649 1.00 89.81 178 ALA A O 1
ATOM 1423 N N . ASN A 1 179 ? 13.710 -7.793 -18.269 1.00 93.00 179 ASN A N 1
ATOM 1424 C CA . ASN A 1 179 ? 14.209 -6.954 -19.363 1.00 93.00 179 ASN A CA 1
ATOM 1425 C C . ASN A 1 179 ? 13.687 -5.511 -19.281 1.00 93.00 179 ASN A C 1
ATOM 1427 O O . ASN A 1 179 ? 14.443 -4.578 -19.524 1.00 93.00 179 ASN A O 1
ATOM 1431 N N . GLN A 1 180 ? 12.421 -5.319 -18.894 1.00 94.50 180 GLN A N 1
ATOM 1432 C CA . GLN A 1 180 ? 11.832 -3.988 -18.728 1.00 94.50 180 GLN A CA 1
ATOM 1433 C C . GLN A 1 180 ? 12.477 -3.247 -17.554 1.00 94.50 180 GLN A C 1
ATOM 1435 O O . GLN A 1 180 ? 12.855 -2.090 -17.708 1.00 94.50 180 GLN A O 1
ATOM 1440 N N . VAL A 1 181 ? 12.677 -3.918 -16.413 1.00 93.75 181 VAL A N 1
ATOM 1441 C CA . VAL A 1 181 ? 13.379 -3.338 -15.255 1.00 93.75 181 VAL A CA 1
ATOM 1442 C C . VAL A 1 181 ? 14.807 -2.941 -15.631 1.00 93.75 181 VAL A C 1
ATOM 1444 O O . VAL A 1 181 ? 15.215 -1.812 -15.375 1.00 93.75 181 VAL A O 1
ATOM 1447 N N . LYS A 1 182 ? 15.551 -3.827 -16.301 1.00 93.81 182 LYS A N 1
ATOM 1448 C CA . LYS A 1 182 ? 16.927 -3.572 -16.757 1.00 93.81 182 LYS A CA 1
ATOM 1449 C C . LYS A 1 182 ? 17.019 -2.376 -17.707 1.00 93.81 182 LYS A C 1
ATOM 1451 O O . LYS A 1 182 ? 17.898 -1.524 -17.558 1.00 93.81 182 LYS A O 1
ATOM 1456 N N . THR A 1 183 ? 16.102 -2.286 -18.669 1.00 94.62 183 THR A N 1
ATOM 1457 C CA . THR A 1 183 ? 16.012 -1.144 -19.588 1.00 94.62 183 THR A CA 1
ATOM 1458 C C . THR A 1 183 ? 15.662 0.145 -18.844 1.00 94.62 183 THR A C 1
ATOM 1460 O O . THR A 1 183 ? 16.346 1.148 -19.038 1.00 94.62 183 THR A O 1
ATOM 1463 N N . LEU A 1 184 ? 14.672 0.122 -17.946 1.00 94.25 184 LEU A N 1
ATOM 1464 C CA . LEU A 1 184 ? 14.267 1.290 -17.157 1.00 94.25 184 LEU A CA 1
ATOM 1465 C C . LEU A 1 184 ? 15.406 1.805 -16.264 1.00 94.25 184 LEU A C 1
ATOM 1467 O O . LEU A 1 184 ? 15.676 3.002 -16.232 1.00 94.25 184 LEU A O 1
ATOM 1471 N N . LEU A 1 185 ? 16.114 0.900 -15.586 1.00 93.38 185 LEU A N 1
ATOM 1472 C CA . LEU A 1 185 ? 17.263 1.230 -14.742 1.00 93.38 185 LEU A CA 1
ATOM 1473 C C . LEU A 1 185 ? 18.449 1.771 -15.554 1.00 93.38 185 LEU A C 1
ATOM 1475 O O . LEU A 1 185 ? 19.130 2.686 -15.102 1.00 93.38 185 LEU A O 1
ATOM 1479 N N . SER A 1 186 ? 18.669 1.272 -16.772 1.00 93.75 186 SER A N 1
ATOM 1480 C CA . SER A 1 186 ? 19.693 1.823 -17.672 1.00 93.75 186 SER A CA 1
ATOM 1481 C C . SER A 1 186 ? 19.366 3.256 -18.095 1.00 93.75 186 SER A C 1
ATOM 1483 O O . SER A 1 186 ? 20.263 4.097 -18.135 1.00 93.75 186 SER A O 1
ATOM 1485 N N . LEU A 1 187 ? 18.083 3.555 -18.334 1.00 92.00 187 LEU A N 1
ATOM 1486 C CA . LEU A 1 187 ? 17.600 4.900 -18.668 1.00 92.00 187 LEU A CA 1
ATOM 1487 C C . LEU A 1 187 ? 17.816 5.925 -17.540 1.00 92.00 187 LEU A C 1
ATOM 1489 O O . LEU A 1 187 ? 17.801 7.129 -17.799 1.00 92.00 187 LEU A O 1
ATOM 1493 N N . VAL A 1 188 ? 18.070 5.482 -16.301 1.00 89.69 188 VAL A N 1
ATOM 1494 C CA . VAL A 1 188 ? 18.478 6.371 -15.195 1.00 89.69 188 VAL A CA 1
ATOM 1495 C C . VAL A 1 188 ? 19.864 6.974 -15.458 1.00 89.69 188 VAL A C 1
ATOM 1497 O O . VAL A 1 188 ? 20.130 8.104 -15.042 1.00 89.69 188 VAL A O 1
ATOM 1500 N N . VAL A 1 189 ? 20.731 6.249 -16.169 1.00 87.25 189 VAL A N 1
ATOM 1501 C CA . VAL A 1 189 ? 22.145 6.593 -16.384 1.00 87.25 189 VAL A CA 1
ATOM 1502 C C . VAL A 1 189 ? 22.412 7.088 -17.806 1.00 87.25 189 VAL A C 1
ATOM 1504 O O . VAL A 1 189 ? 23.197 8.016 -17.989 1.00 87.25 189 VAL A O 1
ATOM 1507 N N . THR A 1 190 ? 21.769 6.497 -18.815 1.00 87.25 190 THR A N 1
ATOM 1508 C CA . THR A 1 190 ? 22.031 6.782 -20.233 1.00 87.25 190 THR A CA 1
ATOM 1509 C C . THR A 1 190 ? 20.764 6.707 -21.083 1.00 87.25 190 THR A C 1
ATOM 1511 O O . THR A 1 190 ? 19.930 5.830 -20.891 1.00 87.25 190 THR A O 1
ATOM 1514 N N . ASP A 1 191 ? 20.628 7.605 -22.058 1.00 83.88 191 ASP A N 1
ATOM 1515 C CA . ASP A 1 191 ? 19.559 7.613 -23.067 1.00 83.88 191 ASP A CA 1
ATOM 1516 C C . ASP A 1 191 ? 19.988 6.969 -24.407 1.00 83.88 191 ASP A C 1
ATOM 1518 O O . ASP A 1 191 ? 19.208 6.903 -25.359 1.00 83.88 191 ASP A O 1
ATOM 1522 N N . SER A 1 192 ? 21.221 6.455 -24.477 1.00 87.31 192 SER A N 1
ATOM 1523 C CA . SER A 1 192 ? 21.834 5.839 -25.659 1.00 87.31 192 SER A CA 1
ATOM 1524 C C . SER A 1 192 ? 21.523 4.342 -25.736 1.00 87.31 192 SER A C 1
ATOM 1526 O O . SER A 1 192 ? 22.021 3.549 -24.937 1.00 87.31 192 SER A O 1
ATOM 1528 N N . VAL A 1 193 ? 20.745 3.921 -26.743 1.00 85.44 193 VAL A N 1
ATOM 1529 C CA . VAL A 1 193 ? 20.425 2.497 -26.991 1.00 85.44 193 VAL A CA 1
ATOM 1530 C C . VAL A 1 193 ? 21.685 1.612 -27.078 1.00 85.44 193 VAL A C 1
ATOM 1532 O O . VAL A 1 193 ? 21.690 0.548 -26.455 1.00 85.44 193 VAL A O 1
ATOM 1535 N N . PRO A 1 194 ? 22.782 2.021 -27.753 1.00 87.00 194 PRO A N 1
ATOM 1536 C CA . PRO A 1 194 ? 24.038 1.268 -27.729 1.00 87.00 194 PRO A CA 1
ATOM 1537 C C . PRO A 1 194 ? 24.634 1.060 -26.330 1.00 87.00 194 PRO A C 1
ATOM 1539 O O . PRO A 1 194 ? 25.226 0.009 -26.074 1.00 87.00 194 PRO A O 1
ATOM 1542 N N . ASP A 1 195 ? 24.487 2.026 -25.423 1.00 87.50 195 ASP A N 1
ATOM 1543 C CA . ASP A 1 195 ? 25.004 1.913 -24.057 1.00 87.50 195 ASP A CA 1
ATOM 1544 C C . ASP A 1 195 ? 24.063 1.094 -23.167 1.00 87.50 195 ASP A C 1
ATOM 1546 O O . ASP A 1 195 ? 24.535 0.232 -22.429 1.00 87.50 195 ASP A O 1
ATOM 1550 N N . ILE A 1 196 ? 22.741 1.233 -23.331 1.00 89.44 196 ILE A N 1
ATOM 1551 C CA . ILE A 1 196 ? 21.751 0.334 -22.708 1.00 89.44 196 ILE A CA 1
ATOM 1552 C C . ILE A 1 196 ? 22.034 -1.118 -23.115 1.00 89.44 196 ILE A C 1
ATOM 1554 O O . ILE A 1 196 ? 22.022 -2.019 -22.278 1.00 89.44 196 ILE A O 1
ATOM 1558 N N . ARG A 1 197 ? 22.355 -1.361 -24.390 1.00 91.31 197 ARG A N 1
ATOM 1559 C CA . ARG A 1 197 ? 22.745 -2.683 -24.897 1.00 91.31 197 ARG A CA 1
ATOM 1560 C C . ARG A 1 197 ? 23.997 -3.223 -24.213 1.00 91.31 197 ARG A C 1
ATOM 1562 O O . ARG A 1 197 ? 24.040 -4.400 -23.869 1.00 91.31 197 ARG A O 1
ATOM 1569 N N . ARG A 1 198 ? 25.012 -2.379 -24.006 1.00 87.56 198 ARG A N 1
ATOM 1570 C CA . ARG A 1 198 ? 26.241 -2.765 -23.292 1.00 87.56 198 ARG A CA 1
ATOM 1571 C C . ARG A 1 198 ? 25.974 -3.103 -21.830 1.00 87.56 198 ARG A C 1
ATOM 1573 O O . ARG A 1 198 ? 26.538 -4.075 -21.346 1.00 87.56 198 ARG A O 1
ATOM 1580 N N . LEU A 1 199 ? 25.125 -2.327 -21.158 1.00 86.62 199 LEU A N 1
ATOM 1581 C CA . LEU A 1 199 ? 24.779 -2.542 -19.753 1.00 86.62 199 LEU A CA 1
ATOM 1582 C C . LEU A 1 199 ? 23.948 -3.818 -19.573 1.00 86.62 199 LEU A C 1
ATOM 1584 O O . LEU A 1 199 ? 24.247 -4.639 -18.714 1.00 86.62 199 LEU A O 1
ATOM 1588 N N . THR A 1 200 ? 22.906 -3.992 -20.385 1.00 88.38 200 THR A N 1
ATOM 1589 C CA . THR A 1 200 ? 21.884 -5.034 -20.179 1.00 88.38 200 THR A CA 1
ATOM 1590 C C . THR A 1 200 ? 22.175 -6.360 -20.881 1.00 88.38 200 THR A C 1
ATOM 1592 O O . THR A 1 200 ? 21.536 -7.359 -20.557 1.00 88.38 200 THR A O 1
ATOM 1595 N N . ALA A 1 201 ? 23.085 -6.369 -21.863 1.00 88.50 201 ALA A N 1
ATOM 1596 C CA . ALA A 1 201 ? 23.309 -7.467 -22.811 1.00 88.50 201 ALA A CA 1
ATOM 1597 C C . ALA A 1 201 ? 22.063 -7.888 -23.631 1.00 88.50 201 ALA A C 1
ATOM 1599 O O . ALA A 1 201 ? 22.061 -8.945 -24.261 1.00 88.50 201 ALA A O 1
ATOM 1600 N N . LEU A 1 202 ? 21.008 -7.064 -23.659 1.00 90.88 202 LEU A N 1
ATOM 1601 C CA . LEU A 1 202 ? 19.798 -7.292 -24.457 1.00 90.88 202 LEU A CA 1
ATOM 1602 C C . LEU A 1 202 ? 20.020 -6.924 -25.929 1.00 90.88 202 LEU A C 1
ATOM 1604 O O . LEU A 1 202 ? 20.817 -6.044 -26.229 1.00 90.88 202 LEU A O 1
ATOM 1608 N N . SER A 1 203 ? 19.293 -7.540 -26.867 1.00 93.62 203 SER A N 1
ATOM 1609 C CA . SER A 1 203 ? 19.306 -7.092 -28.269 1.00 93.62 203 SER A CA 1
ATOM 1610 C C . SER A 1 203 ? 18.616 -5.730 -28.430 1.00 93.62 203 SER A C 1
ATOM 1612 O O . SER A 1 203 ? 17.763 -5.358 -27.625 1.00 93.62 203 SER A O 1
ATOM 1614 N N . GLU A 1 204 ? 18.935 -4.989 -29.496 1.00 90.75 204 GLU A N 1
ATOM 1615 C CA . GLU A 1 204 ? 18.270 -3.706 -29.796 1.00 90.75 204 GLU A CA 1
ATOM 1616 C C . GLU A 1 204 ? 16.755 -3.872 -29.986 1.00 90.75 204 GLU A C 1
ATOM 1618 O O . GLU A 1 204 ? 15.980 -3.044 -29.517 1.00 90.75 204 GLU A O 1
ATOM 1623 N N . GLU A 1 205 ? 16.324 -4.990 -30.577 1.00 91.88 205 GLU A N 1
ATOM 1624 C CA . GLU A 1 205 ? 14.907 -5.353 -30.703 1.00 91.88 205 GLU A CA 1
ATOM 1625 C C . GLU A 1 205 ? 14.245 -5.571 -29.336 1.00 91.88 205 GLU A C 1
ATOM 1627 O O . GLU A 1 205 ? 13.132 -5.100 -29.103 1.00 91.88 205 GLU A O 1
ATOM 1632 N N . ALA A 1 206 ? 14.930 -6.247 -28.405 1.00 92.25 206 ALA A N 1
ATOM 1633 C CA . ALA A 1 206 ? 14.421 -6.468 -27.055 1.00 92.25 206 ALA A CA 1
ATOM 1634 C C . ALA A 1 206 ? 14.338 -5.159 -26.254 1.00 92.25 206 ALA A C 1
ATOM 1636 O O . ALA A 1 206 ? 13.363 -4.956 -25.532 1.00 92.25 206 ALA A O 1
ATOM 1637 N N . ILE A 1 207 ? 15.320 -4.264 -26.414 1.00 92.12 207 ILE A N 1
ATOM 1638 C CA . ILE A 1 207 ? 15.317 -2.930 -25.797 1.00 92.12 207 ILE A CA 1
ATOM 1639 C C . ILE A 1 207 ? 14.174 -2.087 -26.364 1.00 92.12 207 ILE A C 1
ATOM 1641 O O . ILE A 1 207 ? 13.417 -1.512 -25.589 1.00 92.12 207 ILE A O 1
ATOM 1645 N N . SER A 1 208 ? 13.998 -2.053 -27.690 1.00 89.94 208 SER A N 1
ATOM 1646 C CA . SER A 1 208 ? 12.897 -1.313 -28.322 1.00 89.94 208 SER A CA 1
ATOM 1647 C C . SER A 1 208 ? 11.543 -1.815 -27.831 1.00 89.94 208 SER A C 1
ATOM 1649 O O . SER A 1 208 ? 10.719 -1.018 -27.397 1.00 89.94 208 SER A O 1
ATOM 1651 N N . LYS A 1 209 ? 11.338 -3.138 -27.809 1.00 91.62 209 LYS A N 1
ATOM 1652 C CA . LYS A 1 209 ? 10.099 -3.735 -27.301 1.00 91.62 209 LYS A CA 1
ATOM 1653 C C . LYS A 1 209 ? 9.860 -3.401 -25.827 1.00 91.62 209 LYS A C 1
ATOM 1655 O O . LYS A 1 209 ? 8.734 -3.101 -25.447 1.00 91.62 209 LYS A O 1
ATOM 1660 N N . ALA A 1 210 ? 10.902 -3.443 -24.995 1.00 93.19 210 ALA A N 1
ATOM 1661 C CA . ALA A 1 210 ? 10.794 -3.058 -23.591 1.00 93.19 210 ALA A CA 1
ATOM 1662 C C . ALA A 1 210 ? 10.421 -1.576 -23.437 1.00 93.19 210 ALA A C 1
ATOM 1664 O O . ALA A 1 210 ? 9.562 -1.264 -22.619 1.00 93.19 210 ALA A O 1
ATOM 1665 N N . ILE A 1 211 ? 11.013 -0.683 -24.238 1.00 90.38 211 ILE A N 1
ATOM 1666 C CA . ILE A 1 211 ? 10.672 0.747 -24.269 1.00 90.38 211 ILE A CA 1
ATOM 1667 C C . ILE A 1 211 ? 9.205 0.945 -24.660 1.00 90.38 211 ILE A C 1
ATOM 1669 O O . ILE A 1 211 ? 8.516 1.710 -23.992 1.00 90.38 211 ILE A O 1
ATOM 1673 N N . ASP A 1 212 ? 8.715 0.237 -25.678 1.00 84.25 212 ASP A N 1
ATOM 1674 C CA . ASP A 1 212 ? 7.321 0.335 -26.126 1.00 84.25 212 ASP A CA 1
ATOM 1675 C C . ASP A 1 212 ? 6.348 -0.153 -25.038 1.00 84.25 212 ASP A C 1
ATOM 1677 O O . ASP A 1 212 ? 5.378 0.531 -24.709 1.00 84.25 212 ASP A O 1
ATOM 1681 N N . GLU A 1 213 ? 6.641 -1.292 -24.399 1.00 85.44 213 GLU A N 1
ATOM 1682 C CA . GLU A 1 213 ? 5.837 -1.816 -23.286 1.00 85.44 213 GLU A CA 1
ATOM 1683 C C . GLU A 1 213 ? 5.859 -0.868 -22.063 1.00 85.44 213 GLU A C 1
ATOM 1685 O O . GLU A 1 213 ? 4.822 -0.634 -21.442 1.00 85.44 213 GLU A O 1
ATOM 1690 N N . LEU A 1 214 ? 7.018 -0.285 -21.729 1.00 87.06 214 LEU A N 1
ATOM 1691 C CA . LEU A 1 214 ? 7.162 0.698 -20.643 1.00 87.06 214 LEU A CA 1
ATOM 1692 C C . LEU A 1 214 ? 6.460 2.026 -20.957 1.00 87.06 214 LEU A C 1
ATOM 1694 O O . LEU A 1 214 ? 5.964 2.695 -20.048 1.00 87.06 214 LEU A O 1
ATOM 1698 N N . GLN A 1 215 ? 6.409 2.414 -22.231 1.00 80.06 215 GLN A N 1
ATOM 1699 C CA . GLN A 1 215 ? 5.718 3.616 -22.684 1.00 80.06 215 GLN A CA 1
ATOM 1700 C C . GLN A 1 215 ? 4.203 3.489 -22.499 1.00 80.06 215 GLN A C 1
ATOM 1702 O O . GLN A 1 215 ? 3.583 4.432 -22.009 1.00 80.06 215 GLN A O 1
ATOM 1707 N N . ILE A 1 216 ? 3.620 2.319 -22.797 1.00 73.38 216 ILE A N 1
ATOM 1708 C CA . ILE A 1 216 ? 2.194 2.023 -22.544 1.00 73.38 216 ILE A CA 1
ATOM 1709 C C . ILE A 1 216 ? 1.857 2.157 -21.051 1.00 73.38 216 ILE A C 1
ATOM 1711 O O . ILE A 1 216 ? 0.767 2.595 -20.689 1.00 73.38 216 ILE A O 1
ATOM 1715 N N . GLN A 1 217 ? 2.803 1.806 -20.179 1.00 73.81 217 GLN A N 1
ATOM 1716 C CA . GLN A 1 217 ? 2.658 1.889 -18.724 1.00 73.81 217 GLN A CA 1
ATOM 1717 C C . GLN A 1 217 ? 2.995 3.276 -18.148 1.00 73.81 217 GLN A C 1
ATOM 1719 O O . GLN A 1 217 ? 2.958 3.460 -16.933 1.00 73.81 217 GLN A O 1
ATOM 1724 N N . GLY A 1 218 ? 3.352 4.249 -18.993 1.00 72.94 218 GLY A N 1
ATOM 1725 C CA . GLY A 1 218 ? 3.697 5.609 -18.572 1.00 72.94 218 GLY A CA 1
ATOM 1726 C C . GLY A 1 218 ? 5.056 5.745 -17.873 1.00 72.94 218 GLY A C 1
ATOM 1727 O O . GLY A 1 218 ? 5.369 6.820 -17.366 1.00 72.94 218 GLY A O 1
ATOM 1728 N N . LEU A 1 219 ? 5.884 4.694 -17.864 1.00 83.00 219 LEU A N 1
ATOM 1729 C CA . LEU A 1 219 ? 7.191 4.668 -17.191 1.00 83.00 219 LEU A CA 1
ATOM 1730 C C . LEU A 1 219 ? 8.334 5.208 -18.062 1.00 83.00 219 LEU A C 1
ATOM 1732 O O . LEU A 1 219 ? 9.439 5.424 -17.571 1.00 83.00 219 LEU A O 1
ATOM 1736 N N . 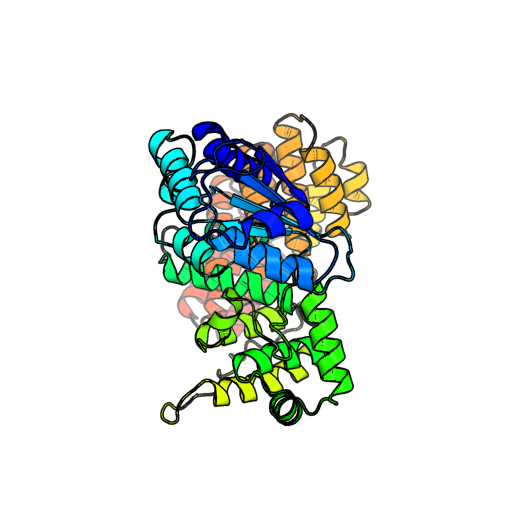VAL A 1 220 ? 8.073 5.442 -19.350 1.00 84.69 220 VAL A N 1
ATOM 1737 C CA . VAL A 1 220 ? 9.022 5.987 -20.327 1.00 84.69 220 VAL A CA 1
ATOM 1738 C C . VAL A 1 220 ? 8.295 6.932 -21.289 1.00 84.69 220 VAL A C 1
ATOM 1740 O O . VAL A 1 220 ? 7.108 6.764 -21.579 1.00 84.69 220 VAL A O 1
ATOM 1743 N N . HIS A 1 221 ? 8.988 7.958 -21.783 1.00 74.12 221 HIS A N 1
ATOM 1744 C CA . HIS A 1 221 ? 8.482 8.911 -22.772 1.00 74.12 221 HIS A CA 1
ATOM 1745 C C . HIS A 1 221 ? 9.410 8.960 -23.993 1.00 74.12 221 HIS A C 1
ATOM 1747 O O . HIS A 1 221 ? 10.631 8.896 -23.853 1.00 74.12 221 HIS A O 1
ATOM 1753 N N . ARG A 1 222 ? 8.853 9.135 -25.198 1.00 69.44 222 ARG A N 1
ATOM 1754 C CA . ARG A 1 222 ? 9.639 9.415 -26.412 1.00 69.44 222 ARG A CA 1
ATOM 1755 C C . ARG A 1 222 ? 9.607 10.905 -26.737 1.00 69.44 222 ARG A C 1
ATOM 1757 O O . ARG A 1 222 ? 8.541 11.507 -26.853 1.00 69.44 222 ARG A O 1
ATOM 1764 N N . ARG A 1 223 ? 10.780 11.515 -26.924 1.00 63.62 223 ARG A N 1
ATOM 1765 C CA . ARG A 1 223 ? 10.933 12.922 -27.325 1.00 63.62 223 ARG A CA 1
ATOM 1766 C C . ARG A 1 223 ? 11.680 13.037 -28.652 1.00 63.62 223 ARG A C 1
ATOM 1768 O O . ARG A 1 223 ? 12.739 13.639 -28.764 1.00 63.62 223 ARG A O 1
ATOM 1775 N N . GLY A 1 224 ? 11.053 12.518 -29.698 1.00 68.38 224 GLY A N 1
ATOM 1776 C CA . GLY A 1 224 ? 11.651 12.390 -31.028 1.00 68.38 224 GLY A CA 1
ATOM 1777 C C . GLY A 1 224 ? 12.226 10.991 -31.127 1.00 68.38 224 GLY A C 1
ATOM 1778 O O . GLY A 1 224 ? 11.511 10.042 -30.827 1.00 68.38 224 GLY A O 1
ATOM 1779 N N . GLU A 1 225 ? 13.504 10.885 -31.469 1.00 67.81 225 GLU A N 1
ATOM 1780 C CA . GLU A 1 225 ? 14.236 9.612 -31.433 1.00 67.81 225 GLU A CA 1
ATOM 1781 C C . GLU A 1 225 ? 14.792 9.286 -30.037 1.00 67.81 225 GLU A C 1
ATOM 1783 O O . GLU A 1 225 ? 15.251 8.174 -29.799 1.00 67.81 225 GLU A O 1
ATOM 1788 N N . THR A 1 226 ? 14.750 10.237 -29.097 1.00 73.25 226 THR A N 1
ATOM 1789 C CA . THR A 1 226 ? 15.292 10.041 -27.750 1.00 73.25 226 THR A CA 1
ATOM 1790 C C . THR A 1 226 ? 14.252 9.484 -26.790 1.00 73.25 226 THR A C 1
ATOM 1792 O O . THR A 1 226 ? 13.087 9.895 -26.779 1.00 73.25 226 THR A O 1
ATOM 1795 N N . THR A 1 227 ? 14.703 8.558 -25.951 1.00 83.00 227 THR A N 1
ATOM 1796 C CA . THR A 1 227 ? 13.909 7.947 -24.888 1.00 83.00 227 THR A CA 1
ATOM 1797 C C . THR A 1 227 ? 14.261 8.629 -23.572 1.00 83.00 227 THR A C 1
ATOM 1799 O O . THR A 1 227 ? 15.433 8.720 -23.224 1.00 83.00 227 THR A O 1
ATOM 1802 N N . VAL A 1 228 ? 13.264 9.144 -22.853 1.00 81.31 228 VAL A N 1
ATOM 1803 C CA . VAL A 1 228 ? 13.463 9.892 -21.604 1.00 81.31 228 VAL A CA 1
ATOM 1804 C C . VAL A 1 228 ? 12.569 9.353 -20.494 1.00 81.31 228 VAL A C 1
ATOM 1806 O O . VAL A 1 228 ? 11.451 8.902 -20.741 1.00 81.31 228 VAL A O 1
ATOM 1809 N N . LEU A 1 229 ? 13.063 9.415 -19.258 1.00 84.31 229 LEU A N 1
ATOM 1810 C CA . LEU A 1 229 ? 12.283 9.053 -18.081 1.00 84.31 229 LEU A CA 1
ATOM 1811 C C . LEU A 1 229 ? 11.284 10.163 -17.708 1.00 84.31 229 LEU A C 1
ATOM 1813 O O . LEU A 1 229 ? 11.630 11.347 -17.815 1.00 84.31 229 LEU A O 1
ATOM 1817 N N . PRO A 1 230 ? 10.092 9.797 -17.199 1.00 78.31 230 PRO A N 1
ATOM 1818 C CA . PRO A 1 230 ? 9.226 10.697 -16.450 1.00 78.31 230 PRO A CA 1
ATOM 1819 C C . PRO A 1 230 ? 10.004 11.453 -15.373 1.00 78.31 230 PRO A C 1
ATOM 1821 O O . PRO A 1 230 ? 10.935 10.914 -14.763 1.00 78.31 230 PRO A O 1
ATOM 1824 N N . LEU A 1 231 ? 9.602 12.695 -15.105 1.00 74.81 231 LEU A N 1
ATOM 1825 C CA . LEU A 1 231 ? 10.350 13.584 -14.221 1.00 74.81 231 LEU A CA 1
ATOM 1826 C C . LEU A 1 231 ? 10.606 12.976 -12.831 1.00 74.81 231 LEU A C 1
ATOM 1828 O O . LEU A 1 231 ? 11.743 13.019 -12.364 1.00 74.81 231 LEU A O 1
ATOM 1832 N N . TYR A 1 232 ? 9.613 12.315 -12.228 1.00 78.94 232 TYR A N 1
ATOM 1833 C CA . TYR A 1 232 ? 9.765 11.671 -10.923 1.00 78.94 232 TYR A CA 1
ATOM 1834 C C . TYR A 1 232 ? 10.790 10.527 -10.922 1.00 78.94 232 TYR A C 1
ATOM 1836 O O . TYR A 1 232 ? 11.529 10.398 -9.948 1.00 78.94 232 TYR A O 1
ATOM 1844 N N . LEU A 1 233 ? 10.904 9.742 -12.002 1.00 88.31 233 LEU A N 1
ATOM 1845 C CA . LEU A 1 233 ? 11.877 8.645 -12.093 1.00 88.31 233 LEU A CA 1
ATOM 1846 C C . LEU A 1 233 ? 13.321 9.146 -12.216 1.00 88.31 233 LEU A C 1
ATOM 1848 O O . LEU A 1 233 ? 14.244 8.412 -11.870 1.00 88.31 233 LEU A O 1
ATOM 1852 N N . ASN A 1 234 ? 13.549 10.414 -12.585 1.00 82.56 234 ASN A N 1
ATOM 1853 C CA . ASN A 1 234 ? 14.890 11.004 -12.501 1.00 82.56 234 ASN A CA 1
ATOM 1854 C C . ASN A 1 234 ? 15.420 11.074 -11.059 1.00 82.56 234 ASN A C 1
ATOM 1856 O O . ASN A 1 234 ? 16.636 11.137 -10.869 1.00 82.56 234 ASN A O 1
ATOM 1860 N N . ASN A 1 235 ? 14.550 11.018 -10.041 1.00 81.81 235 ASN A N 1
ATOM 1861 C CA . ASN A 1 235 ? 14.985 10.957 -8.644 1.00 81.81 235 ASN A CA 1
ATOM 1862 C C . ASN A 1 235 ? 15.728 9.655 -8.305 1.00 81.81 235 ASN A C 1
ATOM 1864 O O . ASN A 1 235 ? 16.487 9.646 -7.339 1.00 81.81 235 ASN A O 1
ATOM 1868 N N . LEU A 1 236 ? 15.615 8.601 -9.125 1.00 85.69 236 LEU A N 1
ATOM 1869 C CA . LEU A 1 236 ? 16.403 7.369 -8.980 1.00 85.69 236 LEU A CA 1
ATOM 1870 C C . LEU A 1 236 ? 17.911 7.577 -9.200 1.00 85.69 236 LEU A C 1
ATOM 1872 O O . LEU A 1 236 ? 18.708 6.713 -8.854 1.00 85.69 236 LEU A O 1
ATOM 1876 N N . LYS A 1 237 ? 18.334 8.747 -9.700 1.00 82.62 237 LYS A N 1
ATOM 1877 C CA . LYS A 1 237 ? 19.749 9.157 -9.688 1.00 82.62 237 LYS A CA 1
ATOM 1878 C C . LYS A 1 237 ? 20.288 9.390 -8.273 1.00 82.62 237 LYS A C 1
ATOM 1880 O O . LYS A 1 237 ? 21.497 9.485 -8.098 1.00 82.62 237 LYS A O 1
ATOM 1885 N N . LYS A 1 238 ? 19.425 9.512 -7.257 1.00 79.44 238 LYS A N 1
ATOM 1886 C CA . LYS A 1 238 ? 19.836 9.537 -5.848 1.00 79.44 238 LYS A CA 1
ATOM 1887 C C . LYS A 1 238 ? 20.040 8.090 -5.374 1.00 79.44 238 LYS A C 1
ATOM 1889 O O . LYS A 1 238 ? 19.049 7.362 -5.293 1.00 79.44 238 LYS A O 1
ATOM 1894 N N . PRO A 1 239 ? 21.267 7.673 -4.999 1.00 72.06 239 PRO A N 1
ATOM 1895 C CA . PRO A 1 239 ? 21.546 6.279 -4.654 1.00 72.06 239 PRO A CA 1
ATOM 1896 C C . PRO A 1 239 ? 20.633 5.721 -3.557 1.00 72.06 239 PRO A C 1
ATOM 1898 O O . PRO A 1 239 ? 20.136 4.615 -3.704 1.00 72.06 239 PRO A O 1
ATOM 1901 N N . GLY A 1 240 ? 20.342 6.500 -2.506 1.00 69.31 240 GLY A N 1
ATOM 1902 C CA . GLY A 1 240 ? 19.471 6.062 -1.405 1.00 69.31 240 GLY A CA 1
ATOM 1903 C C . GLY A 1 240 ? 18.042 5.706 -1.834 1.00 69.31 240 GLY A C 1
ATOM 1904 O O . GLY A 1 240 ? 17.494 4.717 -1.360 1.00 69.31 240 GLY A O 1
ATOM 1905 N N . LEU A 1 241 ? 17.456 6.457 -2.776 1.00 77.69 241 LEU A N 1
ATOM 1906 C CA . LEU A 1 241 ? 16.112 6.161 -3.289 1.00 77.69 241 LEU A CA 1
ATOM 1907 C C . LEU A 1 241 ? 16.110 4.916 -4.170 1.00 77.69 241 LEU A C 1
ATOM 1909 O O . LEU A 1 241 ? 15.196 4.102 -4.080 1.00 77.69 241 LEU A O 1
ATOM 1913 N N . LEU A 1 242 ? 17.138 4.761 -5.007 1.00 80.88 242 LEU A N 1
ATOM 1914 C CA . LEU A 1 242 ? 17.264 3.583 -5.853 1.00 80.88 242 LEU A CA 1
ATOM 1915 C C . LEU A 1 242 ? 17.491 2.312 -5.020 1.00 80.88 242 LEU A C 1
ATOM 1917 O O . LEU A 1 242 ? 16.848 1.303 -5.299 1.00 80.88 242 LEU A O 1
ATOM 1921 N N . ILE A 1 243 ? 18.330 2.390 -3.976 1.00 76.12 243 ILE A N 1
ATOM 1922 C CA . ILE A 1 243 ? 18.530 1.310 -2.996 1.00 76.12 243 ILE A CA 1
ATOM 1923 C C . ILE A 1 243 ? 17.191 0.893 -2.394 1.00 76.12 243 ILE A C 1
ATOM 1925 O O . ILE A 1 243 ? 16.798 -0.263 -2.539 1.00 76.12 243 ILE A O 1
ATOM 1929 N N . GLY A 1 244 ? 16.448 1.840 -1.816 1.00 70.31 244 GLY A N 1
ATOM 1930 C CA . GLY A 1 244 ? 15.172 1.525 -1.176 1.00 70.31 244 GLY A CA 1
ATOM 1931 C C . GLY A 1 244 ? 14.136 0.925 -2.135 1.00 70.31 244 GLY A C 1
ATOM 1932 O O . GLY A 1 244 ? 13.396 0.018 -1.752 1.00 70.31 244 GLY A O 1
ATOM 1933 N N . VAL A 1 245 ? 14.085 1.383 -3.394 1.00 84.00 245 VAL A N 1
ATOM 1934 C CA . VAL A 1 245 ? 13.185 0.814 -4.415 1.00 84.00 245 VAL A CA 1
ATOM 1935 C C . VAL A 1 245 ? 13.523 -0.647 -4.697 1.00 84.00 245 VAL A C 1
ATOM 1937 O O . VAL A 1 245 ? 12.619 -1.482 -4.688 1.00 84.00 245 VAL A O 1
ATOM 1940 N N . VAL A 1 246 ? 14.801 -0.967 -4.921 1.00 80.81 246 VAL A N 1
ATOM 1941 C CA . VAL A 1 246 ? 15.231 -2.336 -5.244 1.00 80.81 246 VAL A CA 1
ATOM 1942 C C . VAL A 1 246 ? 15.058 -3.270 -4.047 1.00 80.81 246 VAL A C 1
ATOM 1944 O O . VAL A 1 246 ? 14.506 -4.355 -4.209 1.00 80.81 246 VAL A O 1
ATOM 1947 N N . GLU A 1 247 ? 15.413 -2.835 -2.837 1.00 75.62 247 GLU A N 1
ATOM 1948 C CA . GLU A 1 247 ? 15.185 -3.613 -1.610 1.00 75.62 247 GLU A CA 1
ATOM 1949 C C . GLU A 1 247 ? 13.699 -3.944 -1.419 1.00 75.62 247 GLU A C 1
ATOM 1951 O O . GLU A 1 247 ? 13.331 -5.083 -1.130 1.00 75.62 247 GLU A O 1
ATOM 1956 N N . ARG A 1 248 ? 12.809 -2.974 -1.659 1.00 80.56 248 ARG A N 1
ATOM 1957 C CA . ARG A 1 248 ? 11.362 -3.189 -1.548 1.00 80.56 248 ARG A CA 1
ATOM 1958 C C . ARG A 1 248 ? 10.804 -4.095 -2.651 1.00 80.56 248 ARG A C 1
ATOM 1960 O O . ARG A 1 248 ? 9.794 -4.762 -2.425 1.00 80.56 248 ARG A O 1
ATOM 1967 N N . MET A 1 249 ? 11.439 -4.149 -3.823 1.00 83.19 249 MET A N 1
ATOM 1968 C CA . MET A 1 249 ? 11.076 -5.088 -4.893 1.00 83.19 249 MET A CA 1
ATOM 1969 C C . MET A 1 249 ? 11.425 -6.541 -4.541 1.00 83.19 249 MET A C 1
ATOM 1971 O O . MET A 1 249 ? 10.696 -7.437 -4.968 1.00 83.19 249 MET A O 1
ATOM 1975 N N . ALA A 1 250 ? 12.463 -6.780 -3.727 1.00 72.81 250 ALA A N 1
ATOM 1976 C CA . ALA A 1 250 ? 12.868 -8.123 -3.295 1.00 72.81 250 ALA A CA 1
ATOM 1977 C C . ALA A 1 250 ? 11.717 -8.889 -2.624 1.00 72.81 250 ALA A C 1
ATOM 1979 O O . ALA A 1 250 ? 11.515 -10.074 -2.871 1.00 72.81 250 ALA A O 1
ATOM 1980 N N . GLY A 1 251 ? 10.908 -8.186 -1.824 1.00 67.69 251 GLY A N 1
ATOM 1981 C CA . GLY A 1 251 ? 9.743 -8.756 -1.143 1.00 67.69 251 GLY A CA 1
ATOM 1982 C C . GLY A 1 251 ? 8.511 -8.981 -2.030 1.00 67.69 251 GLY A C 1
ATOM 1983 O O . GLY A 1 251 ? 7.508 -9.483 -1.533 1.00 67.69 251 GLY A O 1
ATOM 1984 N N . LYS A 1 252 ? 8.549 -8.587 -3.311 1.00 74.50 252 LYS A N 1
ATOM 1985 C CA . LYS A 1 252 ? 7.389 -8.591 -4.227 1.00 74.50 252 LYS A CA 1
ATOM 1986 C C . LYS A 1 252 ? 7.599 -9.420 -5.495 1.00 74.50 252 LYS A C 1
ATOM 1988 O O . LYS A 1 252 ? 6.644 -9.660 -6.229 1.00 74.50 252 LYS A O 1
ATOM 1993 N N . MET A 1 253 ? 8.833 -9.828 -5.781 1.00 74.69 253 MET A N 1
ATOM 1994 C CA . MET A 1 253 ? 9.197 -10.545 -7.002 1.00 74.69 253 MET A CA 1
ATOM 1995 C C . MET A 1 253 ? 9.536 -12.012 -6.725 1.00 74.69 253 MET A C 1
ATOM 1997 O O . MET A 1 253 ? 9.996 -12.377 -5.647 1.00 74.69 253 MET A O 1
ATOM 2001 N N . GLU A 1 254 ? 9.351 -12.870 -7.731 1.00 75.81 254 GLU A N 1
ATOM 2002 C CA . GLU A 1 254 ? 9.872 -14.241 -7.689 1.00 75.81 254 GLU A CA 1
ATOM 2003 C C . GLU A 1 254 ? 11.401 -14.226 -7.541 1.00 75.81 254 GLU A C 1
ATOM 2005 O O . GLU A 1 254 ? 12.091 -13.550 -8.305 1.00 75.81 254 GLU A O 1
ATOM 2010 N N . ARG A 1 255 ? 11.930 -15.022 -6.603 1.00 66.25 255 ARG A N 1
ATOM 2011 C CA . ARG A 1 255 ? 13.346 -15.020 -6.192 1.00 66.25 255 ARG A CA 1
ATOM 2012 C C . ARG A 1 255 ? 14.336 -15.035 -7.365 1.00 66.25 255 ARG A C 1
ATOM 2014 O O . ARG A 1 255 ? 15.143 -14.127 -7.485 1.00 66.25 255 ARG A O 1
ATOM 2021 N N . GLY A 1 256 ? 14.198 -15.979 -8.299 1.00 70.50 256 GLY A N 1
ATOM 2022 C CA . GLY A 1 256 ? 15.116 -16.084 -9.444 1.00 70.50 256 GLY A CA 1
ATOM 2023 C C . GLY A 1 256 ? 15.042 -14.915 -10.437 1.00 70.50 256 GLY A C 1
ATOM 2024 O O . GLY A 1 256 ? 16.016 -14.629 -11.124 1.00 70.50 256 GLY A O 1
ATOM 2025 N N . ARG A 1 257 ? 13.902 -14.214 -10.506 1.00 73.81 257 ARG A N 1
ATOM 2026 C CA . ARG A 1 257 ? 13.743 -12.996 -11.317 1.00 73.81 257 ARG A CA 1
ATOM 2027 C C . ARG A 1 257 ? 14.394 -11.796 -10.635 1.00 73.81 257 ARG A C 1
ATOM 2029 O O . ARG A 1 257 ? 14.933 -10.931 -11.318 1.00 73.81 257 ARG A O 1
ATOM 2036 N N . PHE A 1 258 ? 14.320 -11.740 -9.307 1.00 78.19 258 PHE A N 1
ATOM 2037 C CA . PHE A 1 258 ? 14.939 -10.680 -8.524 1.00 78.19 258 PHE A CA 1
ATOM 2038 C C . PHE A 1 258 ? 16.466 -10.797 -8.508 1.00 78.19 258 PHE A C 1
ATOM 2040 O O . PHE A 1 258 ? 17.120 -9.783 -8.718 1.00 78.19 258 PHE A O 1
ATOM 2047 N N . ASP A 1 259 ? 17.027 -12.004 -8.377 1.00 74.00 259 ASP A N 1
ATOM 2048 C CA . ASP A 1 259 ? 18.484 -12.230 -8.381 1.00 74.00 259 ASP A CA 1
ATOM 2049 C C . ASP A 1 259 ? 19.149 -11.634 -9.648 1.00 74.00 259 ASP A C 1
ATOM 2051 O O . ASP A 1 259 ? 20.177 -10.958 -9.583 1.00 74.00 259 ASP A O 1
ATOM 2055 N N . GLU A 1 260 ? 18.508 -11.804 -10.813 1.00 80.31 260 GLU A N 1
ATOM 2056 C CA . GLU A 1 260 ? 18.958 -11.241 -12.095 1.00 80.31 260 GLU A CA 1
ATOM 2057 C C . GLU A 1 260 ? 18.916 -9.697 -12.124 1.00 80.31 260 GLU A C 1
ATOM 2059 O O . GLU A 1 260 ? 19.734 -9.041 -12.781 1.00 80.31 260 GLU A O 1
ATOM 2064 N N . ILE A 1 261 ? 17.933 -9.102 -11.445 1.00 82.00 261 ILE A N 1
ATOM 2065 C CA . ILE A 1 261 ? 17.757 -7.648 -11.341 1.00 82.00 261 ILE A CA 1
ATOM 2066 C C . ILE A 1 261 ? 18.748 -7.066 -10.333 1.00 82.00 261 ILE A C 1
ATOM 2068 O O . ILE A 1 261 ? 19.323 -6.01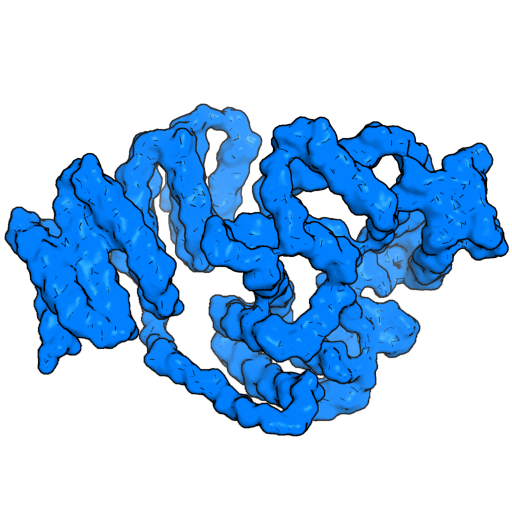3 -10.602 1.00 82.00 261 ILE A O 1
ATOM 2072 N N . GLU A 1 262 ? 18.961 -7.741 -9.206 1.00 77.69 262 GLU A N 1
ATOM 2073 C CA . GLU A 1 262 ? 19.854 -7.327 -8.127 1.00 77.69 262 GLU A CA 1
ATOM 2074 C C . GLU A 1 262 ? 21.303 -7.216 -8.618 1.00 77.69 262 GLU A C 1
ATOM 2076 O O . GLU A 1 262 ? 21.938 -6.172 -8.445 1.00 77.69 262 GLU A O 1
ATOM 2081 N N . GLU A 1 263 ? 21.807 -8.240 -9.317 1.00 76.69 263 GLU A N 1
ATOM 2082 C CA . GLU A 1 263 ? 23.157 -8.222 -9.894 1.00 76.69 263 GLU A CA 1
ATOM 2083 C C . GLU A 1 263 ? 23.337 -7.044 -10.866 1.00 76.69 263 GLU A C 1
ATOM 2085 O O . GLU A 1 263 ? 24.329 -6.308 -10.816 1.00 76.69 263 GLU A O 1
ATOM 2090 N N . PHE A 1 264 ? 22.341 -6.822 -11.727 1.00 84.38 264 PHE A N 1
ATOM 2091 C CA . PHE A 1 264 ? 22.349 -5.735 -12.698 1.00 84.38 264 PHE A CA 1
ATOM 2092 C C . PHE A 1 264 ? 22.300 -4.350 -12.032 1.00 84.38 264 PHE A C 1
ATOM 2094 O O . PHE A 1 264 ? 23.030 -3.429 -12.413 1.00 84.38 264 PHE A O 1
ATOM 2101 N N . TYR A 1 265 ? 21.464 -4.206 -11.008 1.00 82.94 265 TYR A N 1
ATOM 2102 C CA . TYR A 1 265 ? 21.297 -2.981 -10.238 1.00 82.94 265 TYR A CA 1
ATOM 2103 C C . TYR A 1 265 ? 22.614 -2.506 -9.597 1.00 82.94 265 TYR A C 1
ATOM 2105 O O . TYR A 1 265 ? 22.923 -1.312 -9.659 1.00 82.94 265 TYR A O 1
ATOM 2113 N N . PHE A 1 266 ? 23.445 -3.411 -9.065 1.00 76.75 266 PHE A N 1
ATOM 2114 C CA . PHE A 1 266 ? 24.766 -3.040 -8.540 1.00 76.75 266 PHE A CA 1
ATOM 2115 C C . PHE A 1 266 ? 25.687 -2.429 -9.606 1.00 76.75 266 PHE A C 1
ATOM 2117 O O . PHE A 1 266 ? 26.520 -1.576 -9.288 1.00 76.75 266 PHE A O 1
ATOM 2124 N N . GLY A 1 267 ? 25.547 -2.843 -10.869 1.00 78.88 267 GLY A N 1
ATOM 2125 C CA . GLY A 1 267 ? 26.227 -2.213 -12.002 1.00 78.88 267 GLY A CA 1
ATOM 2126 C C . GLY A 1 267 ? 25.774 -0.766 -12.201 1.00 78.88 267 GLY A C 1
ATOM 2127 O O . GLY A 1 267 ? 26.604 0.136 -12.284 1.00 78.88 267 GLY A O 1
ATOM 2128 N N . ILE A 1 268 ? 24.462 -0.531 -12.172 1.00 83.19 268 ILE A N 1
ATOM 2129 C CA . ILE A 1 268 ? 23.862 0.804 -12.309 1.00 83.19 268 ILE A CA 1
ATOM 2130 C C . ILE A 1 268 ? 24.267 1.739 -11.160 1.00 83.19 268 ILE A C 1
ATOM 2132 O O . ILE A 1 268 ? 24.622 2.890 -11.408 1.00 83.19 268 ILE A O 1
ATOM 2136 N N . LEU A 1 269 ? 24.308 1.256 -9.913 1.00 76.19 269 LEU A N 1
ATOM 2137 C CA . LEU A 1 269 ? 24.780 2.055 -8.772 1.00 76.19 269 LEU A CA 1
ATOM 2138 C C . LEU A 1 269 ? 26.201 2.599 -8.958 1.00 76.19 269 LEU A C 1
ATOM 2140 O O . LEU A 1 269 ? 26.486 3.727 -8.548 1.00 76.19 269 LEU A O 1
ATOM 2144 N N . LYS A 1 270 ? 27.096 1.801 -9.553 1.00 75.94 270 LYS A N 1
ATOM 2145 C CA . LYS A 1 270 ? 28.487 2.206 -9.803 1.00 75.94 270 LYS A CA 1
ATOM 2146 C C . LYS A 1 270 ? 28.574 3.333 -10.827 1.00 75.94 270 LYS A C 1
ATOM 2148 O O . LYS A 1 270 ? 29.424 4.202 -10.672 1.00 75.94 270 LYS A O 1
ATOM 2153 N N . GLU A 1 271 ? 27.689 3.342 -11.819 1.00 77.94 271 GLU A N 1
ATOM 2154 C CA . GLU A 1 271 ? 27.624 4.399 -12.834 1.00 77.94 271 GLU A CA 1
ATOM 2155 C C . GLU A 1 271 ? 27.032 5.712 -12.289 1.00 77.94 271 GLU A C 1
ATOM 2157 O O . GLU A 1 271 ? 27.375 6.796 -12.757 1.00 77.94 271 GLU A O 1
ATOM 2162 N N . ILE A 1 272 ? 26.166 5.641 -11.271 1.00 70.31 272 ILE A N 1
ATOM 2163 C CA . ILE A 1 272 ? 25.533 6.820 -10.657 1.00 70.31 272 ILE A CA 1
ATOM 2164 C C . ILE A 1 272 ? 26.499 7.593 -9.725 1.00 70.31 272 ILE A C 1
ATOM 2166 O O . ILE A 1 272 ? 26.319 8.798 -9.530 1.00 70.31 272 ILE A O 1
ATOM 2170 N N . LYS A 1 273 ? 27.542 6.960 -9.153 1.00 59.47 273 LYS A N 1
ATOM 2171 C CA . LYS A 1 273 ? 28.484 7.609 -8.209 1.00 59.47 273 LYS A CA 1
ATOM 2172 C C . LYS A 1 273 ? 29.820 8.060 -8.850 1.00 59.47 273 LYS A C 1
ATOM 2174 O O . LYS A 1 273 ? 30.438 7.295 -9.586 1.00 59.47 273 LYS A O 1
ATOM 2179 N N . PRO A 1 274 ? 30.375 9.238 -8.482 1.00 44.59 274 PRO A N 1
ATOM 2180 C CA . PRO A 1 274 ? 31.779 9.572 -8.740 1.00 44.59 274 PRO A CA 1
ATOM 2181 C C . PRO A 1 274 ? 32.739 8.802 -7.805 1.00 44.59 274 PRO A C 1
ATOM 2183 O O . PRO A 1 274 ? 32.419 8.510 -6.654 1.00 44.59 274 PRO A O 1
ATOM 2186 N N . LYS A 1 275 ? 33.946 8.489 -8.304 1.00 40.69 275 LYS A N 1
ATOM 2187 C CA . LYS A 1 275 ? 35.027 7.769 -7.594 1.00 40.69 275 LYS A CA 1
ATOM 2188 C C . LYS A 1 275 ? 35.385 8.439 -6.253 1.00 40.69 275 LYS A C 1
ATOM 2190 O O . LYS A 1 275 ? 35.887 9.559 -6.274 1.00 40.69 275 LYS A O 1
ATOM 2195 N N . GLY A 1 276 ? 35.240 7.742 -5.118 1.00 39.59 276 GLY A N 1
ATOM 2196 C CA . GLY A 1 276 ? 35.837 8.203 -3.851 1.00 39.59 276 GLY A CA 1
ATOM 2197 C C . GLY A 1 276 ? 35.309 7.613 -2.539 1.00 39.59 276 GLY A C 1
ATOM 2198 O O . GLY A 1 276 ? 36.037 7.642 -1.554 1.00 39.59 276 GLY A O 1
ATOM 2199 N N . GLU A 1 277 ? 34.107 7.042 -2.498 1.00 37.78 277 GLU A N 1
ATOM 2200 C CA . GLU A 1 277 ? 33.555 6.450 -1.268 1.00 37.78 277 GLU A CA 1
ATOM 2201 C C . GLU A 1 277 ? 33.520 4.924 -1.367 1.00 37.78 277 GLU A C 1
ATOM 2203 O O . GLU A 1 277 ? 32.973 4.376 -2.328 1.00 37.78 277 GLU A O 1
ATOM 2208 N N . MET A 1 278 ? 34.097 4.234 -0.377 1.00 30.73 278 MET A N 1
ATOM 2209 C CA . MET A 1 278 ? 33.929 2.788 -0.238 1.00 30.73 278 MET A CA 1
ATOM 2210 C C . MET A 1 278 ? 32.451 2.479 -0.020 1.00 30.73 278 MET A C 1
ATOM 2212 O O . MET A 1 278 ? 31.850 2.911 0.960 1.00 30.73 278 MET A O 1
ATOM 2216 N N . ILE A 1 279 ? 31.887 1.708 -0.942 1.00 38.56 279 ILE A N 1
ATOM 2217 C CA . ILE A 1 279 ? 30.652 0.974 -0.715 1.00 38.56 279 ILE A CA 1
ATOM 2218 C C . ILE A 1 279 ? 31.090 -0.289 0.021 1.00 38.56 279 ILE A C 1
ATOM 2220 O O . ILE A 1 279 ? 31.680 -1.179 -0.594 1.00 38.56 279 ILE A O 1
ATOM 2224 N N . GLU A 1 280 ? 30.846 -0.367 1.328 1.00 32.84 280 GLU A N 1
ATOM 2225 C CA . GLU A 1 280 ? 30.642 -1.696 1.894 1.00 32.84 280 GLU A CA 1
ATOM 2226 C C . GLU A 1 280 ? 29.414 -2.263 1.170 1.00 32.84 280 GLU A C 1
ATOM 2228 O O . GLU A 1 280 ? 28.405 -1.553 1.066 1.00 32.84 280 GLU A O 1
ATOM 2233 N N . PRO A 1 281 ? 29.484 -3.485 0.600 1.00 30.03 281 PRO A N 1
ATOM 2234 C CA . PRO A 1 281 ? 28.267 -4.182 0.200 1.00 30.03 281 PRO A CA 1
ATOM 2235 C C . PRO A 1 281 ? 27.308 -4.062 1.383 1.00 30.03 281 PRO A C 1
ATOM 2237 O O . PRO A 1 281 ? 27.812 -4.170 2.508 1.00 30.03 281 PRO A O 1
ATOM 2240 N N . PRO A 1 282 ? 25.994 -3.824 1.196 1.00 34.44 282 PRO A N 1
ATOM 2241 C CA . PRO A 1 282 ? 25.077 -4.006 2.305 1.00 34.44 282 PRO A CA 1
ATOM 2242 C C . PRO A 1 282 ? 25.413 -5.387 2.841 1.00 34.44 282 PRO A C 1
ATOM 2244 O O . PRO A 1 282 ? 25.316 -6.387 2.126 1.00 34.44 282 PRO A O 1
ATOM 2247 N N . MET A 1 283 ? 26.001 -5.412 4.036 1.00 31.02 283 MET A N 1
ATOM 2248 C CA . MET A 1 283 ? 26.265 -6.641 4.739 1.00 31.02 283 MET A CA 1
ATOM 2249 C C . MET A 1 283 ? 24.862 -7.196 4.825 1.00 31.02 283 MET A C 1
ATOM 2251 O O . MET A 1 283 ? 24.045 -6.579 5.511 1.00 31.02 283 MET A O 1
ATOM 2255 N N . MET A 1 284 ? 24.541 -8.217 4.010 1.00 32.69 284 MET A N 1
ATOM 2256 C CA . MET A 1 284 ? 23.281 -8.930 4.131 1.00 32.69 284 MET A CA 1
ATOM 2257 C C . MET A 1 284 ? 23.190 -9.151 5.623 1.00 32.69 284 MET A C 1
ATOM 2259 O O . MET A 1 284 ? 24.016 -9.885 6.182 1.00 32.69 284 MET A O 1
ATOM 2263 N N . ARG A 1 285 ? 22.279 -8.439 6.297 1.00 29.36 285 ARG A N 1
ATOM 2264 C CA . ARG A 1 285 ? 21.946 -8.849 7.639 1.00 29.36 285 ARG A CA 1
ATOM 2265 C C . ARG A 1 285 ? 21.504 -10.263 7.394 1.00 29.36 285 ARG A C 1
ATOM 2267 O O . ARG A 1 285 ? 20.590 -10.509 6.613 1.00 29.36 285 ARG A O 1
ATOM 2274 N N . ALA A 1 286 ? 22.254 -11.185 7.973 1.00 29.20 286 ALA A N 1
ATOM 2275 C CA . ALA A 1 286 ? 21.940 -12.589 8.006 1.00 29.20 286 ALA A CA 1
ATOM 2276 C C . ALA A 1 286 ? 20.685 -12.795 8.876 1.00 29.20 286 ALA A C 1
ATOM 2278 O O . ALA A 1 286 ? 20.644 -13.671 9.732 1.00 29.20 286 ALA A O 1
ATOM 2279 N N . GLU A 1 287 ? 19.644 -11.995 8.639 1.00 33.91 287 GLU A N 1
ATOM 2280 C CA . GLU A 1 287 ? 18.253 -12.396 8.631 1.00 33.91 287 GLU A CA 1
ATOM 2281 C C . GLU A 1 287 ? 18.169 -13.481 7.570 1.00 33.91 287 GLU A C 1
ATOM 2283 O O . GLU A 1 287 ? 17.796 -13.300 6.413 1.00 33.91 287 GLU A O 1
ATOM 2288 N N . THR A 1 288 ? 18.675 -14.637 7.975 1.00 32.09 288 THR A N 1
ATOM 2289 C CA . THR A 1 288 ? 18.370 -15.903 7.364 1.00 32.09 288 THR A CA 1
ATOM 2290 C C . THR A 1 288 ? 16.879 -15.855 7.102 1.00 32.09 288 THR A C 1
ATOM 2292 O O . THR A 1 288 ? 16.086 -15.813 8.040 1.00 32.09 288 THR A O 1
ATOM 2295 N N . MET A 1 289 ? 16.526 -15.821 5.816 1.00 34.69 289 MET A N 1
ATOM 2296 C CA . MET A 1 289 ? 15.281 -16.358 5.298 1.00 34.69 289 MET A CA 1
ATOM 2297 C C . MET A 1 289 ? 15.113 -17.756 5.909 1.00 34.69 289 MET A C 1
ATOM 2299 O O . MET A 1 289 ? 15.413 -18.771 5.278 1.00 34.69 289 MET A O 1
ATOM 2303 N N . ARG A 1 290 ? 14.663 -17.835 7.163 1.00 29.58 290 ARG A N 1
ATOM 2304 C CA . ARG A 1 290 ? 13.832 -18.941 7.588 1.00 29.58 290 ARG A CA 1
ATOM 2305 C C . ARG A 1 290 ? 12.634 -18.824 6.673 1.00 29.58 290 ARG A C 1
ATOM 2307 O O . ARG A 1 290 ? 12.040 -17.755 6.559 1.00 29.58 290 ARG A O 1
ATOM 2314 N N . ALA A 1 291 ? 12.405 -19.884 5.908 1.00 33.44 291 ALA A N 1
ATOM 2315 C CA . ALA A 1 291 ? 11.244 -20.003 5.054 1.00 33.44 291 ALA A CA 1
ATOM 2316 C C . ALA A 1 291 ? 10.037 -19.493 5.844 1.00 33.44 291 ALA A C 1
ATOM 2318 O O . ALA A 1 291 ? 9.722 -20.045 6.897 1.00 33.44 291 ALA A O 1
ATOM 2319 N N . ILE A 1 292 ? 9.451 -18.389 5.378 1.00 38.75 292 ILE A N 1
ATOM 2320 C CA . ILE A 1 292 ? 8.247 -17.817 5.963 1.00 38.75 292 ILE A CA 1
ATOM 2321 C C . ILE A 1 292 ? 7.207 -18.930 5.869 1.00 38.75 292 ILE A C 1
ATOM 2323 O O . ILE A 1 292 ? 6.733 -19.244 4.777 1.00 38.75 292 ILE A O 1
ATOM 2327 N N . SER A 1 293 ? 6.921 -19.587 6.993 1.00 36.53 293 SER A N 1
ATOM 2328 C CA . SER A 1 293 ? 5.849 -20.570 7.075 1.00 36.53 293 SER A CA 1
ATOM 2329 C C . SER A 1 293 ? 4.552 -19.787 7.126 1.00 36.53 293 SER A C 1
ATOM 2331 O O . SER A 1 293 ? 4.045 -19.460 8.193 1.00 36.53 293 SER A O 1
ATOM 2333 N N . TYR A 1 294 ? 4.067 -19.410 5.950 1.00 38.06 294 TYR A N 1
ATOM 2334 C CA . TYR A 1 294 ? 2.725 -18.892 5.800 1.00 38.06 294 TYR A CA 1
ATOM 2335 C C . TYR A 1 294 ? 1.775 -20.074 5.559 1.00 38.06 294 TYR A C 1
ATOM 2337 O O . TYR A 1 294 ? 2.046 -20.851 4.637 1.00 38.06 294 TYR A O 1
ATOM 2345 N N . PRO A 1 295 ? 0.672 -20.224 6.316 1.00 44.78 295 PRO A N 1
ATOM 2346 C CA . PRO A 1 295 ? 0.228 -19.430 7.470 1.00 44.78 295 PRO A CA 1
ATOM 2347 C C . PRO A 1 295 ? 0.806 -19.912 8.822 1.00 44.78 295 PRO A C 1
ATOM 2349 O O . PRO A 1 295 ? 1.257 -21.050 8.953 1.00 44.78 295 PRO A O 1
ATOM 2352 N N . PHE A 1 296 ? 0.756 -19.037 9.835 1.00 58.19 296 PHE A N 1
ATOM 2353 C CA . PHE A 1 296 ? 1.021 -19.374 11.242 1.00 58.19 296 PHE A CA 1
ATOM 2354 C C . PHE A 1 296 ? -0.230 -19.983 11.911 1.00 58.19 296 PHE A C 1
ATOM 2356 O O . PHE A 1 296 ? -1.339 -19.669 11.474 1.00 58.19 296 PHE A O 1
ATOM 2363 N N . PRO A 1 297 ? -0.097 -20.776 12.993 1.00 52.62 297 PRO A N 1
ATOM 2364 C CA . PRO A 1 297 ? -1.235 -21.311 13.752 1.00 52.62 297 PRO A CA 1
ATOM 2365 C C . PRO A 1 297 ? -2.236 -20.243 14.236 1.00 52.62 297 PRO A C 1
ATOM 2367 O O . PRO A 1 297 ? -3.436 -20.491 14.295 1.00 52.62 297 PRO A O 1
ATOM 2370 N N . GLU A 1 298 ? -1.775 -19.025 14.531 1.00 59.34 298 GLU A N 1
ATOM 2371 C CA . GLU A 1 298 ? -2.607 -17.908 15.004 1.00 59.34 298 GLU A CA 1
ATOM 2372 C C . GLU A 1 298 ? -3.541 -17.343 13.915 1.00 59.34 298 GLU A C 1
ATOM 2374 O O . GLU A 1 298 ? -4.552 -16.711 14.229 1.00 59.34 298 GLU A O 1
ATOM 2379 N N . MET A 1 299 ? -3.254 -17.605 12.632 1.00 69.19 299 MET A N 1
ATOM 2380 C CA . MET A 1 299 ? -4.150 -17.238 11.529 1.00 69.19 299 MET A CA 1
ATOM 2381 C C . MET A 1 299 ? -5.427 -18.078 11.527 1.00 69.19 299 MET A C 1
ATOM 2383 O O . MET A 1 299 ? -6.486 -17.547 11.208 1.00 69.19 299 MET A O 1
ATOM 2387 N N . GLU A 1 300 ? -5.351 -19.358 11.904 1.00 74.69 300 GLU A N 1
ATOM 2388 C CA . GLU A 1 300 ? -6.532 -20.231 11.984 1.00 74.69 300 GLU A CA 1
ATOM 2389 C C . GLU A 1 300 ? -7.484 -19.775 13.098 1.00 74.69 300 GLU A C 1
ATOM 2391 O O . GLU A 1 300 ? -8.711 -19.820 12.957 1.00 74.69 300 GLU A O 1
ATOM 2396 N N . GLU A 1 301 ? -6.923 -19.281 14.204 1.00 82.81 301 GLU A N 1
ATOM 2397 C CA . GLU A 1 301 ? -7.706 -18.698 15.288 1.00 82.81 301 GLU A CA 1
ATOM 2398 C C . GLU A 1 301 ? -8.407 -17.412 14.834 1.00 82.81 301 GLU A C 1
ATOM 2400 O O . GLU A 1 301 ? -9.611 -17.257 15.049 1.00 82.81 301 GLU A O 1
ATOM 2405 N N . LEU A 1 302 ? -7.688 -16.510 14.159 1.00 86.25 302 LEU A N 1
ATOM 2406 C CA . LEU A 1 302 ? -8.267 -15.284 13.607 1.00 86.25 302 LEU A CA 1
ATOM 2407 C C . LEU A 1 302 ? -9.348 -15.566 12.562 1.00 86.25 302 LEU A C 1
ATOM 2409 O O . LEU A 1 302 ? -10.402 -14.931 12.598 1.00 86.25 302 LEU A O 1
ATOM 2413 N N . ASP A 1 303 ? -9.131 -16.546 11.687 1.00 86.94 303 ASP A N 1
ATOM 2414 C CA . ASP A 1 303 ? -10.125 -17.000 10.716 1.00 86.94 303 ASP A CA 1
ATOM 2415 C C . ASP A 1 303 ? -11.408 -17.462 11.426 1.00 86.94 303 ASP A C 1
ATOM 2417 O O . ASP A 1 303 ? -12.515 -17.043 11.079 1.00 86.94 303 ASP A O 1
ATOM 2421 N N . THR A 1 304 ? -11.257 -18.262 12.484 1.00 88.38 304 THR A N 1
ATOM 2422 C CA . THR A 1 304 ? -12.374 -18.762 13.297 1.00 88.38 304 THR A CA 1
ATOM 2423 C C . THR A 1 304 ? -13.125 -17.625 13.989 1.00 88.38 304 THR A C 1
ATOM 2425 O O . THR A 1 304 ? -14.359 -17.574 13.951 1.00 88.38 304 THR A O 1
ATOM 2428 N N . LEU A 1 305 ? -12.397 -16.691 14.606 1.00 89.06 305 LEU A N 1
ATOM 2429 C CA . LEU A 1 305 ? -12.975 -15.543 15.299 1.00 89.06 305 LEU A CA 1
ATOM 2430 C C . LEU A 1 305 ? -13.739 -14.637 14.333 1.00 89.06 305 LEU A C 1
ATOM 2432 O O . LEU A 1 305 ? -14.872 -14.253 14.627 1.00 89.06 305 LEU A O 1
ATOM 2436 N N . VAL A 1 306 ? -13.167 -14.353 13.163 1.00 87.81 306 VAL A N 1
ATOM 2437 C CA . VAL A 1 306 ? -13.815 -13.538 12.134 1.00 87.81 306 VAL A CA 1
ATOM 2438 C C . VAL A 1 306 ? -15.062 -14.235 11.593 1.00 87.81 306 VAL A C 1
ATOM 2440 O O . VAL A 1 306 ? -16.111 -13.600 11.533 1.00 87.81 306 VAL A O 1
ATOM 2443 N N . ILE A 1 307 ? -15.013 -15.538 11.285 1.00 87.75 307 ILE A N 1
ATOM 2444 C CA . ILE A 1 307 ? -16.193 -16.306 10.835 1.00 87.75 307 ILE A CA 1
ATOM 2445 C C . ILE A 1 307 ? -17.308 -16.308 11.889 1.00 87.75 307 ILE A C 1
ATOM 2447 O O . ILE A 1 307 ? -18.488 -16.320 11.535 1.00 87.75 307 ILE A O 1
ATOM 2451 N N . SER A 1 308 ? -16.958 -16.287 13.177 1.00 89.12 308 SER A N 1
ATOM 2452 C CA . SER A 1 308 ? -17.939 -16.306 14.268 1.00 89.12 308 SER A CA 1
ATOM 2453 C C . SER A 1 308 ? -18.764 -15.016 14.392 1.00 89.12 308 SER A C 1
ATOM 2455 O O . SER A 1 308 ? -19.803 -15.013 15.065 1.00 89.12 308 SER A O 1
ATOM 2457 N N . LEU A 1 309 ? -18.336 -13.930 13.734 1.00 88.31 309 LEU A N 1
ATOM 2458 C CA . LEU A 1 309 ? -19.065 -12.666 13.704 1.00 88.31 309 LEU A CA 1
ATOM 2459 C C . LEU A 1 309 ? -20.430 -12.842 13.029 1.00 88.31 309 LEU A C 1
ATOM 2461 O O . LEU A 1 309 ? -20.609 -13.613 12.087 1.00 88.31 309 LEU A O 1
ATOM 2465 N N . LYS A 1 310 ? -21.429 -12.096 13.504 1.00 85.75 310 LYS A N 1
ATOM 2466 C CA . LYS A 1 310 ? -22.804 -12.194 13.003 1.00 85.75 310 LYS A CA 1
ATOM 2467 C C . LYS A 1 310 ? -23.119 -11.036 12.062 1.00 85.75 310 LYS A C 1
ATOM 2469 O O . LYS A 1 310 ? -23.524 -9.972 12.512 1.00 85.75 310 LYS A O 1
ATOM 2474 N N . ALA A 1 311 ? -22.995 -11.268 10.757 1.00 86.81 311 ALA A N 1
ATOM 2475 C CA . ALA A 1 311 ? -23.482 -10.352 9.723 1.00 86.81 311 ALA A CA 1
ATOM 2476 C C . ALA A 1 311 ? -24.027 -11.112 8.505 1.00 86.81 311 ALA A C 1
ATOM 2478 O O . ALA A 1 311 ? -23.658 -12.258 8.249 1.00 86.81 311 ALA A O 1
ATOM 2479 N N . GLN A 1 312 ? -24.908 -10.468 7.733 1.00 86.50 312 GLN A N 1
ATOM 2480 C CA . GLN A 1 312 ? -25.599 -11.099 6.600 1.00 86.50 312 GLN A CA 1
ATOM 2481 C C . GLN A 1 312 ? -24.636 -11.645 5.527 1.00 86.50 312 GLN A C 1
ATOM 2483 O O . GLN A 1 312 ? -24.918 -12.678 4.926 1.00 86.50 312 GLN A O 1
ATOM 2488 N N . PHE A 1 313 ? -23.498 -10.982 5.309 1.00 90.12 313 PHE A N 1
ATOM 2489 C CA . PHE A 1 313 ? -22.515 -11.349 4.282 1.00 90.12 313 PHE A CA 1
ATOM 2490 C C . PHE A 1 313 ? -21.520 -12.439 4.732 1.00 90.12 313 PHE A C 1
ATOM 2492 O O . PHE A 1 313 ? -20.754 -12.953 3.919 1.00 90.12 313 PHE A O 1
ATOM 2499 N N . MET A 1 314 ? -21.552 -12.865 6.003 1.00 90.62 314 MET A N 1
ATOM 2500 C CA . MET A 1 314 ? -20.585 -13.834 6.543 1.00 90.62 314 MET A CA 1
ATOM 2501 C C . MET A 1 314 ? -20.668 -15.218 5.890 1.00 90.62 314 MET A C 1
ATOM 2503 O O . MET A 1 314 ? -19.679 -15.944 5.853 1.00 90.62 314 MET A O 1
ATOM 2507 N N . GLY A 1 315 ? -21.823 -15.577 5.320 1.00 88.31 315 GLY A N 1
ATOM 2508 C CA . GLY A 1 315 ? -21.977 -16.822 4.564 1.00 88.31 315 GLY A CA 1
ATOM 2509 C C . GLY A 1 315 ? -21.173 -16.864 3.258 1.00 88.31 315 GLY A C 1
ATOM 2510 O O . GLY A 1 315 ? -20.878 -17.953 2.770 1.00 88.31 315 GLY A O 1
ATOM 2511 N N . GLU A 1 316 ? -20.825 -15.707 2.690 1.00 86.50 316 GLU A N 1
ATOM 2512 C CA . GLU A 1 316 ? -19.927 -15.599 1.532 1.00 86.50 316 GLU A CA 1
ATOM 2513 C C . GLU A 1 316 ? -18.467 -15.551 1.990 1.00 86.50 316 GLU A C 1
ATOM 2515 O O . GLU A 1 316 ? -17.645 -16.297 1.468 1.00 86.50 316 GLU A O 1
ATOM 2520 N N . VAL A 1 317 ? -18.173 -14.782 3.045 1.00 89.44 317 VAL A N 1
ATOM 2521 C CA . VAL A 1 317 ? -16.839 -14.710 3.674 1.00 89.44 317 VAL A CA 1
ATOM 2522 C C . VAL A 1 317 ? -16.324 -16.091 4.069 1.00 89.44 317 VAL A C 1
ATOM 2524 O O . VAL A 1 317 ? -15.198 -16.442 3.740 1.00 89.44 317 VAL A O 1
ATOM 2527 N N . ALA A 1 318 ? -17.156 -16.909 4.718 1.00 87.44 318 ALA A N 1
ATOM 2528 C CA . ALA A 1 318 ? -16.762 -18.246 5.158 1.00 87.44 318 ALA A CA 1
ATOM 2529 C C . ALA A 1 318 ? -16.396 -19.192 3.997 1.00 87.44 318 ALA A C 1
ATOM 2531 O O . ALA A 1 318 ? -15.656 -20.147 4.205 1.00 87.44 318 ALA A O 1
ATOM 2532 N N . LYS A 1 319 ? -16.904 -18.947 2.780 1.00 87.25 319 LYS A N 1
ATOM 2533 C CA . LYS A 1 319 ? -16.577 -19.752 1.589 1.00 87.25 319 LYS A CA 1
ATOM 2534 C C . LYS A 1 319 ? -15.271 -19.322 0.928 1.00 87.25 319 LYS A C 1
ATOM 2536 O O . LYS A 1 319 ? -14.646 -20.137 0.264 1.00 87.25 319 LYS A O 1
ATOM 2541 N N . GLU A 1 320 ? -14.888 -18.062 1.103 1.00 88.56 320 GLU A N 1
ATOM 2542 C CA . GLU A 1 320 ? -13.778 -17.420 0.394 1.00 88.56 320 GLU A CA 1
ATOM 2543 C C . GLU A 1 320 ? -12.632 -17.028 1.341 1.00 88.56 320 GLU A C 1
ATOM 2545 O O . GLU A 1 320 ? -11.766 -16.247 0.963 1.00 88.56 320 GLU A O 1
ATOM 2550 N N . ILE A 1 321 ? -12.597 -17.551 2.575 1.00 82.62 321 ILE A N 1
ATOM 2551 C CA . ILE A 1 321 ? -11.658 -17.092 3.614 1.00 82.62 321 ILE A CA 1
ATOM 2552 C C . ILE A 1 321 ? -10.175 -17.285 3.258 1.00 82.62 321 ILE A C 1
ATOM 2554 O O . ILE A 1 321 ? -9.305 -16.536 3.708 1.00 82.62 321 ILE A O 1
ATOM 2558 N N . GLU A 1 322 ? -9.885 -18.275 2.417 1.00 83.56 322 GLU A N 1
ATOM 2559 C CA . GLU A 1 322 ? -8.540 -18.555 1.911 1.00 83.56 322 GLU A CA 1
ATOM 2560 C C . GLU A 1 322 ? -8.149 -17.657 0.722 1.00 83.56 322 GLU A C 1
ATOM 2562 O O . GLU A 1 322 ? -6.980 -17.624 0.341 1.00 83.56 322 GLU A O 1
ATOM 2567 N N . ASN A 1 323 ? -9.096 -16.906 0.144 1.00 85.06 323 ASN A N 1
ATOM 2568 C CA . ASN A 1 323 ? -8.883 -16.032 -1.006 1.00 85.06 323 ASN A CA 1
ATOM 2569 C C . ASN A 1 323 ? -8.948 -14.546 -0.593 1.00 85.06 323 ASN A C 1
ATOM 2571 O O . ASN A 1 323 ? -10.026 -13.941 -0.601 1.00 85.06 323 ASN A O 1
ATOM 2575 N N . PRO A 1 324 ? -7.805 -13.917 -0.258 1.00 80.00 324 PRO A N 1
ATOM 2576 C CA . PRO A 1 324 ? -7.793 -12.560 0.280 1.00 80.00 324 PRO A CA 1
ATOM 2577 C C . PRO A 1 324 ? -8.332 -11.514 -0.702 1.00 80.00 324 PRO A C 1
ATOM 2579 O O . PRO A 1 324 ? -9.030 -10.596 -0.282 1.00 80.00 324 PRO A O 1
ATOM 2582 N N . ASP A 1 325 ? -8.068 -11.647 -2.005 1.00 82.81 325 ASP A N 1
ATOM 2583 C CA . ASP A 1 325 ? -8.570 -10.686 -2.993 1.00 82.81 325 ASP A CA 1
ATOM 2584 C C . ASP A 1 325 ? -10.100 -10.760 -3.105 1.00 82.81 325 ASP A C 1
ATOM 2586 O O . ASP A 1 325 ? -10.773 -9.729 -3.134 1.00 82.81 325 ASP A O 1
ATOM 2590 N N . ARG A 1 326 ? -10.671 -11.972 -3.061 1.00 84.81 326 ARG A N 1
ATOM 2591 C CA . ARG A 1 326 ? -12.127 -12.152 -3.107 1.00 84.81 326 ARG A CA 1
ATOM 2592 C C . ARG A 1 326 ? -12.822 -11.656 -1.839 1.00 84.81 326 ARG A C 1
ATOM 2594 O O . ARG A 1 326 ? -13.902 -11.075 -1.931 1.00 84.81 326 ARG A O 1
ATOM 2601 N N . LEU A 1 327 ? -12.205 -11.837 -0.669 1.00 86.25 327 LEU A N 1
ATOM 2602 C CA . LEU A 1 327 ? -12.703 -11.251 0.579 1.00 86.25 327 LEU A CA 1
ATOM 2603 C C . LEU A 1 327 ? -12.759 -9.723 0.507 1.00 86.25 327 LEU A C 1
ATOM 2605 O O . LEU A 1 327 ? -13.752 -9.136 0.934 1.00 86.25 327 LEU A O 1
ATOM 2609 N N . ILE A 1 328 ? -11.719 -9.087 -0.045 1.00 83.00 328 ILE A N 1
ATOM 2610 C CA . ILE A 1 328 ? -11.678 -7.629 -0.223 1.00 83.00 328 ILE A CA 1
ATOM 2611 C C . ILE A 1 328 ? -12.821 -7.180 -1.136 1.00 83.00 328 ILE A C 1
ATOM 2613 O O . ILE A 1 328 ? -13.535 -6.252 -0.776 1.00 83.00 328 ILE A O 1
ATOM 2617 N N . GLU A 1 329 ? -13.049 -7.864 -2.261 1.00 81.56 329 GLU A N 1
ATOM 2618 C CA . GLU A 1 329 ? -14.156 -7.548 -3.176 1.00 81.56 329 GLU A CA 1
ATOM 2619 C C . GLU A 1 329 ? -15.527 -7.626 -2.486 1.00 81.56 329 GLU A C 1
ATOM 2621 O O . GLU A 1 329 ? -16.307 -6.676 -2.562 1.00 81.56 329 GLU A O 1
ATOM 2626 N N . ILE A 1 330 ? -15.808 -8.724 -1.769 1.00 83.94 330 ILE A N 1
ATOM 2627 C CA . ILE A 1 330 ? -17.071 -8.905 -1.030 1.00 83.94 330 ILE A CA 1
ATOM 2628 C C . ILE A 1 330 ? -17.256 -7.775 -0.014 1.00 83.94 330 ILE A C 1
ATOM 2630 O O . ILE A 1 330 ? -18.335 -7.188 0.093 1.00 83.94 330 ILE A O 1
ATOM 2634 N N . VAL A 1 331 ? -16.205 -7.453 0.743 1.00 85.06 331 VAL A N 1
ATOM 2635 C CA . VAL A 1 331 ? -16.282 -6.411 1.765 1.00 85.06 331 VAL A CA 1
ATOM 2636 C C . VAL A 1 331 ? -16.433 -5.020 1.151 1.00 85.06 331 VAL A C 1
ATOM 2638 O O . VAL A 1 331 ? -17.227 -4.227 1.657 1.00 85.06 331 VAL A O 1
ATOM 2641 N N . ASP A 1 332 ? -15.731 -4.707 0.065 1.00 81.44 332 ASP A N 1
ATOM 2642 C CA . ASP A 1 332 ? -15.843 -3.411 -0.605 1.00 81.44 332 ASP A CA 1
ATOM 2643 C C . ASP A 1 332 ? -17.265 -3.186 -1.145 1.00 81.44 332 ASP A C 1
ATOM 2645 O O . ASP A 1 332 ? -17.812 -2.092 -0.994 1.00 81.44 332 ASP A O 1
ATOM 2649 N N . GLU A 1 333 ? -17.921 -4.227 -1.673 1.00 80.62 333 GLU A N 1
ATOM 2650 C CA . GLU A 1 333 ? -19.338 -4.168 -2.059 1.00 80.62 333 GLU A CA 1
ATOM 2651 C C . GLU A 1 333 ? -20.277 -3.907 -0.868 1.00 80.62 333 GLU A C 1
ATOM 2653 O O . GLU A 1 333 ? -21.284 -3.201 -1.005 1.00 80.62 333 GLU A O 1
ATOM 2658 N N . VAL A 1 334 ? -19.973 -4.475 0.304 1.00 80.12 334 VAL A N 1
ATOM 2659 C CA . VAL A 1 334 ? -20.739 -4.256 1.542 1.00 80.12 334 VAL A CA 1
ATOM 2660 C C . VAL A 1 334 ? -20.543 -2.830 2.051 1.00 80.12 334 VAL A C 1
ATOM 2662 O O . VAL A 1 334 ? -21.526 -2.146 2.335 1.00 80.12 334 VAL A O 1
ATOM 2665 N N . LEU A 1 335 ? -19.297 -2.359 2.119 1.00 77.56 335 LEU A N 1
ATOM 2666 C CA . LEU A 1 335 ? -18.939 -1.020 2.596 1.00 77.56 335 LEU A CA 1
ATOM 2667 C C . LEU A 1 335 ? -19.428 0.096 1.664 1.00 77.56 335 LEU A C 1
ATOM 2669 O O . LEU A 1 335 ? -19.616 1.224 2.120 1.00 77.56 335 LEU A O 1
ATOM 2673 N N . PHE A 1 336 ? -19.657 -0.207 0.381 1.00 69.44 336 PHE A N 1
ATOM 2674 C CA . PHE A 1 336 ? -20.248 0.725 -0.581 1.00 69.44 336 PHE A CA 1
ATOM 2675 C C . PHE A 1 336 ? -21.728 1.030 -0.288 1.00 69.44 336 PHE A C 1
ATOM 2677 O O . PHE A 1 336 ? -22.243 2.077 -0.686 1.00 69.44 336 PHE A O 1
ATOM 2684 N N . LYS A 1 337 ? -22.439 0.134 0.408 1.00 70.81 337 LYS A N 1
ATOM 2685 C CA . LYS A 1 337 ? -23.850 0.324 0.771 1.00 70.81 337 LYS A CA 1
ATOM 2686 C C . LYS A 1 337 ? -23.968 1.135 2.063 1.00 70.81 337 LYS A C 1
ATOM 2688 O O . LYS A 1 337 ? -23.097 1.107 2.927 1.00 70.81 337 LYS A O 1
ATOM 2693 N N . THR A 1 338 ? -25.089 1.838 2.231 1.00 67.38 338 THR A N 1
ATOM 2694 C CA . THR A 1 338 ? -25.434 2.428 3.530 1.00 67.38 338 THR A CA 1
ATOM 2695 C C . THR A 1 338 ? -25.764 1.302 4.507 1.00 67.38 338 THR A C 1
ATOM 2697 O O . THR A 1 338 ? -26.802 0.654 4.383 1.00 67.38 338 THR A O 1
ATOM 2700 N N . ILE A 1 339 ? -24.858 1.065 5.449 1.00 75.25 339 ILE A N 1
ATOM 2701 C CA . ILE A 1 339 ? -24.940 0.034 6.485 1.00 75.25 339 ILE A CA 1
ATOM 2702 C C . ILE A 1 339 ? -24.834 0.691 7.862 1.00 75.25 339 ILE A C 1
ATOM 2704 O O . ILE A 1 339 ? -24.270 1.782 7.983 1.00 75.25 339 ILE A O 1
ATOM 2708 N N . ASP A 1 340 ? -25.388 0.050 8.887 1.00 85.50 340 ASP A N 1
ATOM 2709 C CA . ASP A 1 340 ? -25.188 0.473 10.271 1.00 85.50 340 ASP A CA 1
ATOM 2710 C C . ASP A 1 340 ? -23.739 0.232 10.733 1.00 85.50 340 ASP A C 1
ATOM 2712 O O . ASP A 1 340 ? -22.975 -0.532 10.128 1.00 85.50 340 ASP A O 1
ATOM 2716 N N . ASP A 1 341 ? -23.356 0.906 11.817 1.00 81.94 341 ASP A N 1
ATOM 2717 C CA . ASP A 1 341 ? -21.978 0.903 12.309 1.00 81.94 341 ASP A CA 1
ATOM 2718 C C . ASP A 1 341 ? -21.526 -0.480 12.812 1.00 81.94 341 ASP A C 1
ATOM 2720 O O . ASP A 1 341 ? -20.340 -0.810 12.714 1.00 81.94 341 ASP A O 1
ATOM 2724 N N . GLN A 1 342 ? -22.465 -1.332 13.250 1.00 84.94 342 GLN A N 1
ATOM 2725 C CA . GLN A 1 342 ? -22.177 -2.701 13.679 1.00 84.94 342 GLN A CA 1
ATOM 2726 C C . GLN A 1 342 ? -21.689 -3.542 12.493 1.00 84.94 342 GLN A C 1
ATOM 2728 O O . GLN A 1 342 ? -20.609 -4.142 12.560 1.00 84.94 342 GLN A O 1
ATOM 2733 N N . ILE A 1 343 ? -22.444 -3.539 11.386 1.00 86.75 343 ILE A N 1
ATOM 2734 C CA . ILE A 1 343 ? -22.068 -4.237 10.146 1.00 86.75 343 ILE A CA 1
ATOM 2735 C C . ILE A 1 343 ? -20.783 -3.641 9.563 1.00 86.75 343 ILE A C 1
ATOM 2737 O O . ILE A 1 343 ? -19.924 -4.398 9.108 1.00 86.75 343 ILE A O 1
ATOM 2741 N N . ARG A 1 344 ? -20.606 -2.311 9.616 1.00 87.19 344 ARG A N 1
ATOM 2742 C CA . ARG A 1 344 ? -19.374 -1.646 9.159 1.00 87.19 344 ARG A CA 1
ATOM 2743 C C . ARG A 1 344 ? -18.145 -2.157 9.908 1.00 87.19 344 ARG A C 1
ATOM 2745 O O . ARG A 1 344 ? -17.157 -2.498 9.263 1.00 87.19 344 ARG A O 1
ATOM 2752 N N . GLY A 1 345 ? -18.195 -2.249 11.236 1.00 89.12 345 GLY A N 1
ATOM 2753 C CA . GLY A 1 345 ? -17.059 -2.750 12.014 1.00 89.12 345 GLY A CA 1
ATOM 2754 C C . GLY A 1 345 ? -16.724 -4.217 11.725 1.00 89.12 345 GLY A C 1
ATOM 2755 O O . GLY A 1 345 ? -15.551 -4.574 11.603 1.00 89.12 345 GLY A O 1
ATOM 2756 N N . ILE A 1 346 ? -17.737 -5.064 11.518 1.00 92.38 346 ILE A N 1
ATOM 2757 C CA . ILE A 1 346 ? -17.535 -6.468 11.118 1.00 92.38 346 ILE A CA 1
ATOM 2758 C C . ILE A 1 346 ? -16.891 -6.541 9.727 1.00 92.38 346 ILE A C 1
ATOM 2760 O O . ILE A 1 346 ? -15.907 -7.253 9.539 1.00 92.38 346 ILE A O 1
ATOM 2764 N N . ALA A 1 347 ? -17.399 -5.771 8.763 1.00 89.44 347 ALA A N 1
ATOM 2765 C CA . ALA A 1 347 ? -16.861 -5.708 7.407 1.00 89.44 347 ALA A CA 1
ATOM 2766 C C . ALA A 1 347 ? -15.388 -5.275 7.400 1.00 89.44 347 ALA A C 1
ATOM 2768 O O . ALA A 1 347 ? -14.543 -5.970 6.840 1.00 89.44 347 ALA A O 1
ATOM 2769 N N . LEU A 1 348 ? -15.053 -4.195 8.108 1.00 91.62 348 LEU A N 1
ATOM 2770 C CA . LEU A 1 348 ? -13.672 -3.725 8.237 1.00 91.62 348 LEU A CA 1
ATOM 2771 C C . LEU A 1 348 ? -12.754 -4.781 8.873 1.00 91.62 348 LEU A C 1
ATOM 2773 O O . LEU A 1 348 ? -11.636 -4.968 8.409 1.00 91.62 348 LEU A O 1
ATOM 2777 N N . SER A 1 349 ? -13.238 -5.539 9.859 1.00 94.19 349 SER A N 1
ATOM 2778 C CA . SER A 1 349 ? -12.465 -6.629 10.476 1.00 94.19 349 SER A CA 1
ATOM 2779 C C . SER A 1 349 ? -12.168 -7.772 9.492 1.00 94.19 349 SER A C 1
ATOM 2781 O O . SER A 1 349 ? -11.067 -8.321 9.487 1.00 94.19 349 SER A O 1
ATOM 2783 N N . VAL A 1 350 ? -13.123 -8.106 8.614 1.00 93.38 350 VAL A N 1
ATOM 2784 C CA . VAL A 1 350 ? -12.933 -9.105 7.546 1.00 93.38 350 VAL A CA 1
ATOM 2785 C C . VAL A 1 350 ? -11.922 -8.615 6.504 1.00 93.38 350 VAL A C 1
ATOM 2787 O O . VAL A 1 350 ? -11.056 -9.380 6.080 1.00 93.38 350 VAL A O 1
ATOM 2790 N N . ARG A 1 351 ? -11.981 -7.338 6.105 1.00 92.25 351 ARG A N 1
ATOM 2791 C CA . ARG A 1 351 ? -11.013 -6.779 5.147 1.00 92.25 351 ARG A CA 1
ATOM 2792 C C . ARG A 1 351 ? -9.623 -6.623 5.754 1.00 92.25 351 ARG A C 1
ATOM 2794 O O . ARG A 1 351 ? -8.645 -6.902 5.065 1.00 92.25 351 ARG A O 1
ATOM 2801 N N . ALA A 1 352 ? -9.530 -6.298 7.044 1.00 91.88 352 ALA A N 1
ATOM 2802 C CA . ALA A 1 352 ? -8.274 -6.349 7.781 1.00 91.88 352 ALA A CA 1
ATOM 2803 C C . ALA A 1 352 ? -7.652 -7.749 7.694 1.00 91.88 352 ALA A C 1
ATOM 2805 O O . ALA A 1 352 ? -6.524 -7.895 7.233 1.00 91.88 352 ALA A O 1
ATOM 2806 N N . LEU A 1 353 ? -8.415 -8.803 8.008 1.00 91.88 353 LEU A N 1
ATOM 2807 C CA . LEU A 1 353 ? -7.939 -10.184 7.876 1.00 91.88 353 LEU A CA 1
ATOM 2808 C C . LEU A 1 353 ? -7.417 -10.487 6.461 1.00 91.88 353 LEU A C 1
ATOM 2810 O O . LEU A 1 353 ? -6.344 -11.073 6.306 1.00 91.88 353 LEU A O 1
ATOM 2814 N N . ALA A 1 354 ? -8.134 -10.046 5.428 1.00 87.25 354 ALA A N 1
ATOM 2815 C CA . ALA A 1 354 ? -7.726 -10.229 4.040 1.00 87.25 354 ALA A CA 1
ATOM 2816 C C . ALA A 1 354 ? -6.424 -9.479 3.692 1.00 87.25 354 ALA A C 1
ATOM 2818 O O . ALA A 1 354 ? -5.517 -10.053 3.082 1.00 87.25 354 ALA A O 1
ATOM 2819 N N . TYR A 1 355 ? -6.279 -8.223 4.128 1.00 80.31 355 TYR A N 1
ATOM 2820 C CA . TYR A 1 355 ? -5.043 -7.456 3.957 1.00 80.31 355 TYR A CA 1
ATOM 2821 C C . TYR A 1 355 ? -3.867 -8.077 4.710 1.00 80.31 355 TYR A C 1
ATOM 2823 O O . TYR A 1 355 ? -2.761 -8.151 4.169 1.00 80.31 355 TYR A O 1
ATOM 2831 N N . MET A 1 356 ? -4.098 -8.596 5.916 1.00 84.06 356 MET A N 1
ATOM 2832 C CA . MET A 1 356 ? -3.084 -9.326 6.667 1.00 84.06 356 MET A CA 1
ATOM 2833 C C . MET A 1 356 ? -2.644 -10.591 5.923 1.00 84.06 356 MET A C 1
ATOM 2835 O O . MET A 1 356 ? -1.441 -10.838 5.818 1.00 84.06 356 MET A O 1
ATOM 2839 N N . LYS A 1 357 ? -3.588 -11.335 5.323 1.00 81.44 357 LYS A N 1
ATOM 2840 C CA . LYS A 1 357 ? -3.292 -12.494 4.462 1.00 81.44 357 LYS A CA 1
ATOM 2841 C C . LYS A 1 357 ? -2.456 -12.153 3.235 1.00 81.44 357 LYS A C 1
ATOM 2843 O O . LYS A 1 357 ? -1.601 -12.934 2.828 1.00 81.44 357 LYS A O 1
ATOM 2848 N N . LYS A 1 358 ? -2.636 -10.951 2.696 1.00 79.69 358 LYS A N 1
ATOM 2849 C CA . LYS A 1 358 ? -1.841 -10.407 1.588 1.00 79.69 358 LYS A CA 1
ATOM 2850 C C . LYS A 1 358 ? -0.472 -9.861 2.022 1.00 79.69 358 LYS A C 1
ATOM 2852 O O . LYS A 1 358 ? 0.365 -9.542 1.182 1.00 79.69 358 LYS A O 1
ATOM 2857 N N . GLY A 1 359 ? -0.231 -9.734 3.328 1.00 74.50 359 GLY A N 1
ATOM 2858 C CA . GLY A 1 359 ? 0.976 -9.128 3.890 1.00 74.50 359 GLY A CA 1
ATOM 2859 C C . GLY A 1 359 ? 0.961 -7.593 3.947 1.00 74.50 359 GLY A C 1
ATOM 2860 O O . GLY A 1 359 ? 1.983 -7.009 4.334 1.00 74.50 359 GLY A O 1
ATOM 2861 N N . SER A 1 360 ? -0.173 -6.967 3.611 1.00 76.44 360 SER A N 1
ATOM 2862 C CA . SER A 1 360 ? -0.479 -5.529 3.677 1.00 76.44 360 SER A CA 1
ATOM 2863 C C . SER A 1 360 ? -0.847 -5.114 5.110 1.00 76.44 360 SER A C 1
ATOM 2865 O O . SER A 1 360 ? -2.005 -4.861 5.440 1.00 76.44 360 SER A O 1
ATOM 2867 N N . LEU A 1 361 ? 0.146 -5.122 6.006 1.00 77.88 361 LEU A N 1
ATOM 2868 C CA . LEU A 1 361 ? -0.083 -4.982 7.453 1.00 77.88 361 LEU A CA 1
ATOM 2869 C C . LEU A 1 361 ? -0.593 -3.594 7.866 1.00 77.88 361 LEU A C 1
ATOM 2871 O O . LEU A 1 361 ? -1.364 -3.499 8.814 1.00 77.88 361 LEU A O 1
ATOM 2875 N N . GLU A 1 362 ? -0.213 -2.525 7.164 1.00 77.88 362 GLU A N 1
ATOM 2876 C CA . GLU A 1 362 ? -0.646 -1.164 7.517 1.00 77.88 362 GLU A CA 1
ATOM 2877 C C . GLU A 1 362 ? -2.116 -0.920 7.160 1.00 77.88 362 GLU A C 1
ATOM 2879 O O . GLU A 1 362 ? -2.869 -0.354 7.952 1.00 77.88 362 GLU A O 1
ATOM 2884 N N . GLU A 1 363 ? -2.556 -1.378 5.986 1.00 77.38 363 GLU A N 1
ATOM 2885 C CA . GLU A 1 363 ? -3.963 -1.348 5.585 1.00 77.38 363 GLU A CA 1
ATOM 2886 C C . GLU A 1 363 ? -4.815 -2.182 6.539 1.00 77.38 363 GLU A C 1
ATOM 2888 O O . GLU A 1 363 ? -5.855 -1.717 7.002 1.00 77.38 363 GLU A O 1
ATOM 2893 N N . SER A 1 364 ? -4.317 -3.363 6.906 1.00 86.50 364 SER A N 1
ATOM 2894 C CA . SER A 1 364 ? -4.950 -4.229 7.895 1.00 86.50 364 SER A CA 1
ATOM 2895 C C . SER A 1 364 ? -5.103 -3.547 9.259 1.00 86.50 364 SER A C 1
ATOM 2897 O O . SER A 1 364 ? -6.182 -3.563 9.855 1.00 86.50 364 SER A O 1
ATOM 2899 N N . ARG A 1 365 ? -4.041 -2.898 9.755 1.00 86.25 365 ARG A N 1
ATOM 2900 C CA . ARG A 1 365 ? -4.058 -2.150 11.022 1.00 86.25 365 ARG A CA 1
ATOM 2901 C C . ARG A 1 365 ? -5.042 -0.987 10.987 1.00 86.25 365 ARG A C 1
ATOM 2903 O O . ARG A 1 365 ? -5.789 -0.783 11.938 1.00 86.25 365 ARG A O 1
ATOM 2910 N N . ARG A 1 366 ? -5.075 -0.244 9.881 1.00 84.75 366 ARG A N 1
ATOM 2911 C CA . ARG A 1 366 ? -6.017 0.864 9.703 1.00 84.75 366 ARG A CA 1
ATOM 2912 C C . ARG A 1 366 ? -7.461 0.377 9.758 1.00 84.75 366 ARG A C 1
ATOM 2914 O O . ARG A 1 366 ? -8.276 0.994 10.438 1.00 84.75 366 ARG A O 1
ATOM 2921 N N . ASP A 1 367 ? -7.760 -0.715 9.062 1.00 86.00 367 ASP A N 1
ATOM 2922 C CA . ASP A 1 367 ? -9.104 -1.279 9.037 1.00 86.00 367 ASP A CA 1
ATOM 2923 C C . ASP A 1 367 ? -9.525 -1.800 10.416 1.00 86.00 367 ASP A C 1
ATOM 2925 O O . ASP A 1 367 ? -10.653 -1.536 10.818 1.00 86.00 367 ASP A O 1
ATOM 2929 N N . ILE A 1 368 ? -8.644 -2.461 11.183 1.00 92.25 368 ILE A N 1
ATOM 2930 C CA . ILE A 1 368 ? -9.017 -2.946 12.525 1.00 92.25 368 ILE A CA 1
ATOM 2931 C C . ILE A 1 368 ? -9.182 -1.806 13.545 1.00 92.25 368 ILE A C 1
ATOM 2933 O O . ILE A 1 368 ? -10.101 -1.840 14.366 1.00 92.25 368 ILE A O 1
ATOM 2937 N N . ASP A 1 369 ? -8.353 -0.761 13.466 1.00 86.56 369 ASP A N 1
ATOM 2938 C CA . ASP A 1 369 ? -8.487 0.422 14.324 1.00 86.56 369 ASP A CA 1
ATOM 2939 C C . ASP A 1 369 ? -9.788 1.182 14.019 1.00 86.56 369 ASP A C 1
ATOM 2941 O O . ASP A 1 369 ? -10.462 1.673 14.927 1.00 86.56 369 ASP A O 1
ATOM 2945 N N . GLU A 1 370 ? -10.178 1.259 12.745 1.00 86.69 370 GLU A N 1
ATOM 2946 C CA . GLU A 1 370 ? -11.443 1.867 12.330 1.00 86.69 370 GLU A CA 1
ATOM 2947 C C . GLU A 1 370 ? -12.654 0.973 12.638 1.00 86.69 370 GLU A C 1
ATOM 2949 O O . GLU A 1 370 ? -13.718 1.472 13.025 1.00 86.69 370 GLU A O 1
ATOM 2954 N N . ALA A 1 371 ? -12.487 -0.349 12.539 1.00 88.81 371 ALA A N 1
ATOM 2955 C CA . ALA A 1 371 ? -13.497 -1.326 12.918 1.00 88.81 371 ALA A CA 1
ATOM 2956 C C . ALA A 1 371 ? -13.894 -1.155 14.382 1.00 88.81 371 ALA A C 1
ATOM 2958 O O . ALA A 1 371 ? -15.083 -1.105 14.684 1.00 88.81 371 ALA A O 1
ATOM 2959 N N . TYR A 1 372 ? -12.911 -0.993 15.270 1.00 88.50 372 TYR A N 1
ATOM 2960 C CA . TYR A 1 372 ? -13.146 -0.782 16.695 1.00 88.50 372 TYR A CA 1
ATOM 2961 C C . TYR A 1 372 ? -13.873 0.532 16.998 1.00 88.50 372 TYR A C 1
ATOM 2963 O O . TYR A 1 372 ? -14.777 0.554 17.833 1.00 88.50 372 TYR A O 1
ATOM 2971 N N . LYS A 1 373 ? -13.528 1.625 16.303 1.00 86.75 373 LYS A N 1
ATOM 2972 C CA . LYS A 1 373 ? -14.250 2.901 16.451 1.00 86.75 373 LYS A CA 1
ATOM 2973 C C . LYS A 1 373 ? -15.705 2.795 15.999 1.00 86.75 373 LYS A C 1
ATOM 2975 O O . LYS A 1 373 ? -16.566 3.427 16.603 1.00 86.75 373 LYS A O 1
ATOM 2980 N N . SER A 1 374 ? -15.956 2.027 14.938 1.00 82.06 374 SER A N 1
ATOM 2981 C CA . SER A 1 374 ? -17.294 1.841 14.367 1.00 82.06 374 SER A CA 1
ATOM 2982 C C . SER A 1 374 ? -18.141 0.888 15.214 1.00 82.06 374 SER A C 1
ATOM 2984 O O . SER A 1 374 ? -19.295 1.170 15.513 1.00 82.06 374 SER A O 1
ATOM 2986 N N . ASN A 1 375 ? -17.564 -0.237 15.635 1.00 83.31 375 ASN A N 1
ATOM 2987 C CA . ASN A 1 375 ? -18.246 -1.267 16.400 1.00 83.31 375 ASN A CA 1
ATOM 2988 C C . ASN A 1 375 ? -17.360 -1.761 17.554 1.00 83.31 375 ASN A C 1
ATOM 2990 O O . ASN A 1 375 ? -16.528 -2.646 17.348 1.00 83.31 375 ASN A O 1
ATOM 2994 N N . PRO A 1 376 ? -17.575 -1.280 18.788 1.00 83.50 376 PRO A N 1
ATOM 2995 C CA . PRO A 1 376 ? -16.836 -1.756 19.954 1.00 83.50 376 PRO A CA 1
ATOM 2996 C C . PRO A 1 376 ? -16.958 -3.267 20.215 1.00 83.50 376 PRO A C 1
ATOM 2998 O O . PRO A 1 376 ? -16.126 -3.820 20.929 1.00 83.50 376 PRO A O 1
ATOM 3001 N N . GLU A 1 377 ? -17.949 -3.965 19.641 1.00 80.12 377 GLU A N 1
ATOM 3002 C CA . GLU A 1 377 ? -18.088 -5.423 19.778 1.00 80.12 377 GLU A CA 1
ATOM 3003 C C . GLU A 1 377 ? -16.927 -6.199 19.140 1.00 80.12 377 GLU A C 1
ATOM 3005 O O . GLU A 1 377 ? -16.681 -7.336 19.534 1.00 80.12 377 GLU A O 1
ATOM 3010 N N . VAL A 1 378 ? -16.177 -5.592 18.210 1.00 85.75 378 VAL A N 1
ATOM 3011 C CA . VAL A 1 378 ? -14.989 -6.216 17.592 1.00 85.75 378 VAL A CA 1
ATOM 3012 C C . VAL A 1 378 ? -13.726 -6.081 18.454 1.00 85.75 378 VAL A C 1
ATOM 3014 O O . VAL A 1 378 ? -12.638 -6.471 18.031 1.00 85.75 378 VAL A O 1
ATOM 3017 N N . LEU A 1 379 ? -13.845 -5.548 19.679 1.00 85.56 379 LEU A N 1
ATOM 3018 C CA . LEU A 1 379 ? -12.743 -5.400 20.638 1.00 85.56 379 LEU A CA 1
ATOM 3019 C C . LEU A 1 379 ? -12.001 -6.720 20.891 1.00 85.56 379 LEU A C 1
ATOM 3021 O O . LEU A 1 379 ? -10.781 -6.724 21.041 1.00 85.56 379 LEU A O 1
ATOM 3025 N N . ASN A 1 380 ? -12.720 -7.843 20.888 1.00 84.81 380 ASN A N 1
ATOM 3026 C CA . ASN A 1 380 ? -12.143 -9.176 21.062 1.00 84.81 380 ASN A CA 1
ATOM 3027 C C . ASN A 1 380 ? -11.215 -9.607 19.909 1.00 84.81 380 ASN A C 1
ATOM 3029 O O . ASN A 1 380 ? -10.444 -10.545 20.085 1.00 84.81 380 ASN A O 1
ATOM 3033 N N . LEU A 1 381 ? -11.260 -8.934 18.755 1.00 90.25 381 LEU A N 1
ATOM 3034 C CA . LEU A 1 381 ? -10.367 -9.191 17.622 1.00 90.25 381 LEU A CA 1
ATOM 3035 C C . LEU A 1 381 ? -9.071 -8.380 17.703 1.00 90.25 381 LEU A C 1
ATOM 3037 O O . LEU A 1 381 ? -8.055 -8.814 17.164 1.00 90.25 381 LEU A O 1
ATOM 3041 N N . LEU A 1 382 ? -9.076 -7.226 18.384 1.00 90.69 382 LEU A N 1
ATOM 3042 C CA . LEU A 1 382 ? -7.923 -6.320 18.415 1.00 90.69 382 LEU A CA 1
ATOM 3043 C C . LEU A 1 382 ? -6.671 -7.004 18.966 1.00 90.69 382 LEU A C 1
ATOM 3045 O O . LEU A 1 382 ? -5.617 -6.938 18.340 1.00 90.69 382 LEU A O 1
ATOM 3049 N N . VAL A 1 383 ? -6.782 -7.676 20.114 1.00 92.81 383 VAL A N 1
ATOM 3050 C CA . VAL A 1 383 ? -5.644 -8.361 20.746 1.00 92.81 383 VAL A CA 1
ATOM 3051 C C . VAL A 1 383 ? -5.059 -9.444 19.821 1.00 92.81 383 VAL A C 1
ATOM 3053 O O . VAL A 1 383 ? -3.865 -9.361 19.528 1.00 92.81 383 VAL A O 1
ATOM 3056 N N . PRO A 1 384 ? -5.850 -10.396 19.280 1.00 91.62 384 PRO A N 1
ATOM 3057 C CA . PRO A 1 384 ? -5.370 -11.359 18.285 1.00 91.62 384 PRO A CA 1
ATOM 3058 C C . PRO A 1 384 ? -4.703 -10.728 17.051 1.00 91.62 384 PRO A C 1
ATOM 3060 O O . PRO A 1 384 ? -3.642 -11.192 16.623 1.00 91.62 384 PRO A O 1
ATOM 3063 N N . PHE A 1 385 ? -5.275 -9.652 16.496 1.00 92.62 385 PHE A N 1
ATOM 3064 C CA . PHE A 1 385 ? -4.679 -8.937 15.364 1.00 92.62 385 PHE A CA 1
ATOM 3065 C C . PHE A 1 385 ? -3.327 -8.323 15.732 1.00 92.62 385 PHE A C 1
ATOM 3067 O O . PHE A 1 385 ? -2.353 -8.515 15.010 1.00 92.62 385 PHE A O 1
ATOM 3074 N N . TYR A 1 386 ? -3.233 -7.631 16.870 1.00 94.00 386 TYR A N 1
ATOM 3075 C CA . TYR A 1 386 ? -1.988 -7.006 17.315 1.00 94.00 386 TYR A CA 1
ATOM 3076 C C . TYR A 1 386 ? -0.890 -8.017 17.655 1.00 94.00 386 TYR A C 1
ATOM 3078 O O . TYR A 1 386 ? 0.265 -7.783 17.298 1.00 94.00 386 TYR A O 1
ATOM 3086 N N . LEU A 1 387 ? -1.229 -9.162 18.254 1.00 92.06 387 LEU A N 1
ATOM 3087 C CA . LEU A 1 387 ? -0.274 -10.260 18.438 1.00 92.06 387 LEU A CA 1
ATOM 3088 C C . LEU A 1 387 ? 0.222 -10.805 17.095 1.00 92.06 387 LEU A C 1
ATOM 3090 O O . LEU A 1 387 ? 1.424 -10.996 16.909 1.00 92.06 387 LEU A O 1
ATOM 3094 N N . SER A 1 388 ? -0.687 -10.982 16.135 1.00 89.75 388 SER A N 1
ATOM 3095 C CA . SER A 1 388 ? -0.345 -11.466 14.794 1.00 89.75 388 SER A CA 1
ATOM 3096 C C . SER A 1 388 ? 0.538 -10.473 14.037 1.00 89.75 388 SER A C 1
ATOM 3098 O O . SER A 1 388 ? 1.530 -10.876 13.432 1.00 89.75 388 SER A O 1
ATOM 3100 N N . TYR A 1 389 ? 0.257 -9.168 14.120 1.00 91.19 389 TYR A N 1
ATOM 3101 C CA . TYR A 1 389 ? 1.146 -8.137 13.582 1.00 91.19 389 TYR A CA 1
ATOM 3102 C C . TYR A 1 389 ? 2.517 -8.173 14.258 1.00 91.19 389 TYR A C 1
ATOM 3104 O O . TYR A 1 389 ? 3.526 -8.120 13.560 1.00 91.19 389 TYR A O 1
ATOM 3112 N N . GLY A 1 390 ? 2.566 -8.312 15.588 1.00 90.56 390 GLY A N 1
ATOM 3113 C CA . GLY A 1 390 ? 3.807 -8.453 16.351 1.00 90.56 390 GLY A CA 1
ATOM 3114 C C . GLY A 1 390 ? 4.673 -9.594 15.820 1.00 90.56 390 GLY A C 1
ATOM 3115 O O . GLY A 1 390 ? 5.835 -9.363 15.469 1.00 90.56 390 GLY A O 1
ATOM 3116 N N . ASN A 1 391 ? 4.077 -10.779 15.651 1.00 85.75 391 ASN A N 1
ATOM 3117 C CA . ASN A 1 391 ? 4.731 -11.954 15.071 1.00 85.75 391 ASN A CA 1
ATOM 3118 C C . ASN A 1 391 ? 5.231 -11.661 13.647 1.00 85.75 391 ASN A C 1
ATOM 3120 O O . ASN A 1 391 ? 6.407 -11.849 13.343 1.00 85.75 391 ASN A O 1
ATOM 3124 N N . LEU A 1 392 ? 4.364 -11.136 12.778 1.00 83.56 392 LEU A N 1
ATOM 3125 C CA . LEU A 1 392 ? 4.692 -10.868 11.375 1.00 83.56 392 LEU A CA 1
ATOM 3126 C C . LEU A 1 392 ? 5.806 -9.825 11.215 1.00 83.56 392 LEU A C 1
ATOM 3128 O O . LEU A 1 392 ? 6.675 -9.980 10.357 1.00 83.56 392 LEU A O 1
ATOM 3132 N N . TYR A 1 393 ? 5.814 -8.770 12.031 1.00 80.44 393 TYR A N 1
ATOM 3133 C CA . TYR A 1 393 ? 6.894 -7.786 12.031 1.00 80.44 393 TYR A CA 1
ATOM 3134 C C . TYR A 1 393 ? 8.195 -8.369 12.583 1.00 80.44 393 TYR A C 1
ATOM 3136 O O . TYR A 1 393 ? 9.252 -8.092 12.019 1.00 80.44 393 TYR A O 1
ATOM 3144 N N . ARG A 1 394 ? 8.142 -9.211 13.623 1.00 81.75 394 ARG A N 1
ATOM 3145 C CA . ARG A 1 394 ? 9.329 -9.886 14.165 1.00 81.75 394 ARG A CA 1
ATOM 3146 C C . ARG A 1 394 ? 9.989 -10.784 13.125 1.00 81.75 394 ARG A C 1
ATOM 3148 O O . ARG A 1 394 ? 11.200 -10.721 12.959 1.00 81.75 394 ARG A O 1
ATOM 3155 N N . GLU A 1 395 ? 9.201 -11.582 12.409 1.00 74.12 395 GLU A N 1
ATOM 3156 C CA . GLU A 1 395 ? 9.697 -12.459 11.338 1.00 74.12 395 GLU A CA 1
ATOM 3157 C C . GLU A 1 395 ? 10.295 -11.660 10.170 1.00 74.12 395 GLU A C 1
ATOM 3159 O O . GLU A 1 395 ? 11.207 -12.125 9.493 1.00 74.12 395 GLU A O 1
ATOM 3164 N N . ARG A 1 396 ? 9.831 -10.421 9.963 1.00 75.44 396 ARG A N 1
ATOM 3165 C CA . ARG A 1 396 ? 10.419 -9.450 9.023 1.00 75.44 396 ARG A CA 1
ATOM 3166 C C . ARG A 1 396 ? 11.563 -8.625 9.636 1.00 75.44 396 ARG A C 1
ATOM 3168 O O . ARG A 1 396 ? 11.920 -7.600 9.063 1.00 75.44 396 ARG A O 1
ATOM 3175 N N . ALA A 1 397 ? 12.051 -8.998 10.823 1.00 72.38 397 ALA A N 1
ATOM 3176 C CA . ALA A 1 397 ? 13.054 -8.285 11.624 1.00 72.38 397 ALA A CA 1
ATOM 3177 C C . ALA A 1 397 ? 12.760 -6.791 11.884 1.00 72.38 397 ALA A C 1
ATOM 3179 O O . ALA A 1 397 ? 13.630 -6.008 12.279 1.00 72.38 397 ALA A O 1
ATOM 3180 N N . LYS A 1 398 ? 11.497 -6.387 11.734 1.00 74.75 398 LYS A N 1
ATOM 3181 C CA . LYS A 1 398 ? 10.969 -5.064 12.076 1.00 74.75 398 LYS A CA 1
ATOM 3182 C C . LYS A 1 398 ? 10.702 -5.001 13.574 1.00 74.75 398 LYS A C 1
ATOM 3184 O O . LYS A 1 398 ? 9.566 -4.974 14.040 1.00 74.75 398 LYS A O 1
ATOM 3189 N N . TYR A 1 399 ? 11.783 -5.056 14.348 1.00 77.06 399 TYR A N 1
ATOM 3190 C CA . TYR A 1 399 ? 11.717 -5.225 15.798 1.00 77.06 399 TYR A CA 1
ATOM 3191 C C . TYR A 1 399 ? 11.020 -4.066 16.520 1.00 77.06 399 TYR A C 1
ATOM 3193 O O . TYR A 1 399 ? 10.359 -4.302 17.525 1.00 77.06 399 TYR A O 1
ATOM 3201 N N . LYS A 1 400 ? 11.122 -2.829 16.014 1.00 84.38 400 LYS A N 1
ATOM 3202 C CA . LYS A 1 400 ? 10.441 -1.676 16.622 1.00 84.38 400 LYS A CA 1
ATOM 3203 C C . LYS A 1 400 ? 8.924 -1.800 16.466 1.00 84.38 400 LYS A C 1
ATOM 3205 O O . LYS A 1 400 ? 8.209 -1.790 17.461 1.00 84.38 400 LYS A O 1
ATOM 3210 N N . GLU A 1 401 ? 8.451 -1.994 15.238 1.00 83.94 401 GLU A N 1
ATOM 3211 C CA . GLU A 1 401 ? 7.026 -2.158 14.932 1.00 83.94 401 GLU A CA 1
ATOM 3212 C C . GLU A 1 401 ? 6.440 -3.405 15.607 1.00 83.94 401 GLU A C 1
ATOM 3214 O O . GLU A 1 401 ? 5.293 -3.398 16.052 1.00 83.94 401 GLU A O 1
ATOM 3219 N N . SER A 1 402 ? 7.242 -4.466 15.724 1.00 87.31 402 SER A N 1
ATOM 3220 C CA . SER A 1 402 ? 6.870 -5.682 16.440 1.00 87.31 402 SER A CA 1
ATOM 3221 C C . SER A 1 402 ? 6.610 -5.418 17.926 1.00 87.31 402 SER A C 1
ATOM 3223 O O . SER A 1 402 ? 5.528 -5.745 18.415 1.00 87.31 402 SER A O 1
ATOM 3225 N N . VAL A 1 403 ? 7.544 -4.756 18.625 1.00 92.19 403 VAL A N 1
ATOM 3226 C CA . VAL A 1 403 ? 7.368 -4.378 20.039 1.00 92.19 403 VAL A CA 1
ATOM 3227 C C . VAL A 1 403 ? 6.165 -3.458 20.212 1.00 92.19 403 VAL A C 1
ATOM 3229 O O . VAL A 1 403 ? 5.354 -3.703 21.094 1.00 92.19 403 VAL A O 1
ATOM 3232 N N . GLU A 1 404 ? 5.979 -2.463 19.341 1.00 92.94 404 GLU A N 1
ATOM 3233 C CA . GLU A 1 404 ? 4.807 -1.578 19.400 1.00 92.94 404 GLU A CA 1
ATOM 3234 C C . GLU A 1 404 ? 3.481 -2.349 19.294 1.00 92.94 404 GLU A C 1
ATOM 3236 O O . GLU A 1 404 ? 2.511 -2.027 19.988 1.00 92.94 404 GLU A O 1
ATOM 3241 N N . CYS A 1 405 ? 3.424 -3.369 18.434 1.00 92.38 405 CYS A N 1
ATOM 3242 C CA . CYS A 1 405 ? 2.237 -4.206 18.282 1.00 92.38 405 CYS A CA 1
ATOM 3243 C C . CYS A 1 405 ? 2.007 -5.091 19.510 1.00 92.38 405 CYS A C 1
ATOM 3245 O O . CYS A 1 405 ? 0.886 -5.125 20.023 1.00 92.38 405 CYS A O 1
ATOM 3247 N N . TYR A 1 406 ? 3.048 -5.754 20.021 1.00 95.12 406 TYR A N 1
ATOM 3248 C CA . TYR A 1 406 ? 2.922 -6.551 21.240 1.00 95.12 406 TYR A CA 1
ATOM 3249 C C . TYR A 1 406 ? 2.573 -5.697 22.463 1.00 95.12 406 TYR A C 1
ATOM 3251 O O . TYR A 1 406 ? 1.733 -6.111 23.252 1.00 95.12 406 TYR A O 1
ATOM 3259 N N . ASP A 1 407 ? 3.120 -4.487 22.597 1.00 95.81 407 ASP A N 1
ATOM 3260 C CA . ASP A 1 407 ? 2.783 -3.560 23.685 1.00 95.81 407 ASP A CA 1
ATOM 3261 C C . ASP A 1 407 ? 1.316 -3.118 23.627 1.00 95.81 407 ASP A C 1
ATOM 3263 O O . ASP A 1 407 ? 0.651 -2.989 24.659 1.00 95.81 407 ASP A O 1
ATOM 3267 N N . ARG A 1 408 ? 0.778 -2.877 22.422 1.00 94.56 408 ARG A N 1
ATOM 3268 C CA . ARG A 1 408 ? -0.657 -2.599 22.253 1.00 94.56 408 ARG A CA 1
ATOM 3269 C C . ARG A 1 408 ? -1.502 -3.809 22.643 1.00 94.56 408 ARG A C 1
ATOM 3271 O O . ARG A 1 408 ? -2.471 -3.637 23.382 1.00 94.56 408 ARG A O 1
ATOM 3278 N N . ALA A 1 409 ? -1.131 -5.008 22.189 1.00 94.88 409 ALA A N 1
ATOM 3279 C CA . ALA A 1 409 ? -1.815 -6.242 22.572 1.00 94.88 409 ALA A CA 1
ATOM 3280 C C . ALA A 1 409 ? -1.781 -6.459 24.091 1.00 94.88 409 ALA A C 1
ATOM 3282 O O . ALA A 1 409 ? -2.817 -6.755 24.679 1.00 94.88 409 ALA A O 1
ATOM 3283 N N . LEU A 1 410 ? -0.626 -6.238 24.724 1.00 95.94 410 LEU A N 1
ATOM 3284 C CA . LEU A 1 410 ? -0.419 -6.363 26.163 1.00 95.94 410 LEU A CA 1
ATOM 3285 C C . LEU A 1 410 ? -1.355 -5.432 26.938 1.00 95.94 410 LEU A C 1
ATOM 3287 O O . LEU A 1 410 ? -2.131 -5.903 27.761 1.00 95.94 410 LEU A O 1
ATOM 3291 N N . LYS A 1 411 ? -1.369 -4.134 26.614 1.00 95.00 411 LYS A N 1
ATOM 3292 C CA . LYS A 1 411 ? -2.233 -3.147 27.290 1.00 95.00 411 LYS A CA 1
ATOM 3293 C C . LYS A 1 411 ? -3.721 -3.474 27.160 1.00 95.00 411 LYS A C 1
ATOM 3295 O O . LYS A 1 411 ? -4.482 -3.311 28.113 1.00 95.00 411 LYS A O 1
ATOM 3300 N N . LEU A 1 412 ? -4.151 -3.921 25.979 1.00 92.31 412 LEU A N 1
ATOM 3301 C CA . LEU A 1 412 ? -5.540 -4.317 25.734 1.00 92.31 412 LEU A CA 1
ATOM 3302 C C . LEU A 1 412 ? -5.904 -5.612 26.483 1.00 92.31 412 LEU A C 1
ATOM 3304 O O . LEU A 1 412 ? -6.996 -5.715 27.048 1.00 92.31 412 LEU A O 1
ATOM 3308 N N . ALA A 1 413 ? -4.991 -6.584 26.526 1.00 92.88 413 ALA A N 1
ATOM 3309 C CA . ALA A 1 413 ? -5.168 -7.837 27.252 1.00 92.88 413 ALA A CA 1
ATOM 3310 C C . ALA A 1 413 ? -5.211 -7.614 28.775 1.00 92.88 413 ALA A C 1
ATOM 3312 O O . ALA A 1 413 ? -6.102 -8.128 29.448 1.00 92.88 413 ALA A O 1
ATOM 3313 N N . GLU A 1 414 ? -4.331 -6.771 29.321 1.00 93.44 414 GLU A N 1
ATOM 3314 C CA . GLU A 1 414 ? -4.355 -6.365 30.733 1.00 93.44 414 GLU A CA 1
ATOM 3315 C C . GLU A 1 414 ? -5.668 -5.660 31.093 1.00 93.44 414 GLU A C 1
ATOM 3317 O O . GLU A 1 414 ? -6.289 -5.981 32.106 1.00 93.44 414 GLU A O 1
ATOM 3322 N N . GLY A 1 415 ? -6.129 -4.739 30.239 1.00 89.62 415 GLY A N 1
ATOM 3323 C CA . GLY A 1 415 ? -7.381 -4.009 30.448 1.00 89.62 415 GLY A CA 1
ATOM 3324 C C . GLY A 1 415 ? -8.636 -4.888 30.404 1.00 89.62 415 GLY A C 1
ATOM 3325 O O . GLY A 1 415 ? -9.634 -4.556 31.042 1.00 89.62 415 GLY A O 1
ATOM 3326 N N . SER A 1 416 ? -8.592 -6.008 29.679 1.00 87.44 416 SER A N 1
ATOM 3327 C CA . SER A 1 416 ? -9.695 -6.977 29.577 1.00 87.44 416 SER A CA 1
ATOM 3328 C C . SER A 1 416 ? -9.580 -8.154 30.554 1.00 87.44 416 SER A C 1
ATOM 3330 O O . SER A 1 416 ? -10.537 -8.913 30.705 1.00 87.44 416 SER A O 1
ATOM 3332 N N . GLY A 1 417 ? -8.446 -8.296 31.248 1.00 88.94 417 GLY A N 1
ATOM 3333 C CA . GLY A 1 417 ? -8.168 -9.429 32.133 1.00 88.94 417 GLY A CA 1
ATOM 3334 C C . GLY A 1 417 ? -7.825 -10.730 31.396 1.00 88.94 417 GLY A C 1
ATOM 3335 O O . GLY A 1 417 ? -7.862 -11.801 32.006 1.00 88.94 417 GLY A O 1
ATOM 3336 N N . ASP A 1 418 ? -7.485 -10.662 30.105 1.00 89.81 418 ASP A N 1
ATOM 3337 C CA . ASP A 1 418 ? -7.096 -11.818 29.296 1.00 89.81 418 ASP A CA 1
ATOM 3338 C C . ASP A 1 418 ? -5.648 -12.235 29.594 1.00 89.81 418 ASP A C 1
ATOM 3340 O O . ASP A 1 418 ? -4.691 -11.927 28.881 1.00 89.81 418 ASP A O 1
ATOM 3344 N N . THR A 1 419 ? -5.495 -12.946 30.707 1.00 91.56 419 THR A N 1
ATOM 3345 C CA . THR A 1 419 ? -4.207 -13.441 31.215 1.00 91.56 419 THR A CA 1
ATOM 3346 C C . THR A 1 419 ? -3.453 -14.337 30.227 1.00 91.56 419 THR A C 1
ATOM 3348 O O . THR A 1 419 ? -2.222 -14.327 30.229 1.00 91.56 419 THR A O 1
ATOM 3351 N N . LEU A 1 420 ? -4.155 -15.061 29.346 1.00 89.06 420 LEU A N 1
ATOM 3352 C CA . LEU A 1 420 ? -3.526 -15.865 28.298 1.00 89.06 420 LEU A CA 1
ATOM 3353 C C . LEU A 1 420 ? -2.835 -14.960 27.277 1.00 89.06 420 LEU A C 1
ATOM 3355 O O . LEU A 1 420 ? -1.657 -15.150 26.974 1.00 89.06 420 LEU A O 1
ATOM 3359 N N . ARG A 1 421 ? -3.540 -13.943 26.778 1.00 91.00 421 ARG A N 1
ATOM 3360 C CA . ARG A 1 421 ? -2.984 -13.002 25.798 1.00 91.00 421 ARG A CA 1
ATOM 3361 C C . ARG A 1 421 ? -1.899 -12.099 26.386 1.00 91.00 421 ARG A C 1
ATOM 3363 O O . ARG A 1 421 ? -0.959 -11.760 25.672 1.00 91.00 421 ARG A O 1
ATOM 3370 N N . VAL A 1 422 ? -1.974 -11.775 27.681 1.00 94.12 422 VAL A N 1
ATOM 3371 C CA . VAL A 1 422 ? -0.886 -11.097 28.411 1.00 94.12 422 VAL A CA 1
ATOM 3372 C C . VAL A 1 422 ? 0.399 -11.926 28.353 1.00 94.12 422 VAL A C 1
ATOM 3374 O O . VAL A 1 422 ? 1.445 -11.412 27.961 1.00 94.12 422 VAL A O 1
ATOM 3377 N N . ALA A 1 423 ? 0.323 -13.219 28.686 1.00 89.31 423 ALA A N 1
ATOM 3378 C CA . ALA A 1 423 ? 1.485 -14.104 28.628 1.00 89.31 423 ALA A CA 1
ATOM 3379 C C . ALA A 1 423 ? 2.050 -14.218 27.199 1.00 89.31 423 ALA A C 1
ATOM 3381 O O . ALA A 1 423 ? 3.267 -14.157 27.020 1.00 89.31 423 ALA A O 1
ATOM 3382 N N . GLN A 1 424 ? 1.179 -14.299 26.183 1.00 89.88 424 GLN A N 1
ATOM 3383 C CA . GLN A 1 424 ? 1.598 -14.354 24.775 1.00 89.88 424 GLN A CA 1
ATOM 3384 C C . GLN A 1 424 ? 2.337 -13.087 24.347 1.00 89.88 424 GLN A C 1
ATOM 3386 O O . GLN A 1 424 ? 3.386 -13.179 23.713 1.00 89.88 424 GLN A O 1
ATOM 3391 N N . ALA A 1 425 ? 1.823 -11.908 24.708 1.00 93.75 425 ALA A N 1
ATOM 3392 C CA . ALA A 1 425 ? 2.466 -10.643 24.376 1.00 93.75 425 ALA A CA 1
ATOM 3393 C C . ALA A 1 425 ? 3.854 -10.528 25.027 1.00 93.75 425 ALA A C 1
ATOM 3395 O O . ALA A 1 425 ? 4.813 -10.165 24.351 1.00 93.75 425 ALA A O 1
ATOM 3396 N N . LEU A 1 426 ? 3.984 -10.894 26.309 1.00 94.25 426 LEU A N 1
ATOM 3397 C CA . LEU A 1 426 ? 5.266 -10.862 27.025 1.00 94.25 426 LEU A CA 1
ATOM 3398 C C . LEU A 1 426 ? 6.308 -11.793 26.393 1.00 94.25 426 LEU A C 1
ATOM 3400 O O . LEU A 1 426 ? 7.450 -11.382 26.183 1.00 94.25 426 LEU A O 1
ATOM 3404 N N . ILE A 1 427 ? 5.911 -13.021 26.044 1.00 87.50 427 ILE A N 1
ATOM 3405 C CA . ILE A 1 427 ? 6.789 -13.979 25.359 1.00 87.50 427 ILE A CA 1
ATOM 3406 C C . ILE A 1 427 ? 7.176 -13.457 23.968 1.00 87.50 427 ILE A C 1
ATOM 3408 O O . ILE A 1 427 ? 8.355 -13.492 23.620 1.00 87.50 427 ILE A O 1
ATOM 3412 N N . GLY A 1 428 ? 6.235 -12.876 23.218 1.00 88.62 428 GLY A N 1
ATOM 3413 C CA . GLY A 1 428 ? 6.502 -12.262 21.915 1.00 88.62 428 GLY A CA 1
ATOM 3414 C C . GLY A 1 428 ? 7.516 -11.112 21.979 1.00 88.62 428 GLY A C 1
ATOM 3415 O O . GLY A 1 428 ? 8.461 -11.076 21.187 1.00 88.62 428 GLY A O 1
ATOM 3416 N N . ILE A 1 429 ? 7.394 -10.208 22.962 1.00 94.12 429 ILE A N 1
ATOM 3417 C CA . ILE A 1 429 ? 8.381 -9.135 23.197 1.00 94.12 429 ILE A CA 1
ATOM 3418 C C . ILE A 1 429 ? 9.739 -9.745 23.548 1.00 94.12 429 ILE A C 1
ATOM 3420 O O . ILE A 1 429 ? 10.765 -9.302 23.028 1.00 94.12 429 ILE A O 1
ATOM 3424 N N . ALA A 1 430 ? 9.765 -10.783 24.385 1.00 85.06 430 ALA A N 1
ATOM 3425 C CA . ALA A 1 430 ? 11.004 -11.454 24.749 1.00 85.06 430 ALA A CA 1
ATOM 3426 C C . ALA A 1 430 ? 11.719 -12.058 23.528 1.00 85.06 430 ALA A C 1
ATOM 3428 O O . ALA A 1 430 ? 12.928 -11.891 23.381 1.00 85.06 430 ALA A O 1
ATOM 3429 N N . GLU A 1 431 ? 10.980 -12.678 22.606 1.00 83.00 431 GLU A N 1
ATOM 3430 C CA . GLU A 1 431 ? 11.515 -13.200 21.341 1.00 83.00 431 GLU A CA 1
ATOM 3431 C C . GLU A 1 431 ? 12.114 -12.089 20.468 1.00 83.00 431 GLU A C 1
ATOM 3433 O O . GLU A 1 431 ? 13.183 -12.266 19.880 1.00 83.00 431 GLU A O 1
ATOM 3438 N N . VAL A 1 432 ? 11.488 -10.908 20.435 1.00 83.44 432 VAL A N 1
ATOM 3439 C CA . VAL A 1 432 ? 12.058 -9.733 19.759 1.00 83.44 432 VAL A CA 1
ATOM 3440 C C . VAL A 1 432 ? 13.356 -9.285 20.433 1.00 83.44 432 VAL A C 1
ATOM 3442 O O . VAL A 1 432 ? 14.348 -9.029 19.748 1.00 83.44 432 VAL A O 1
ATOM 3445 N N . ARG A 1 433 ? 13.393 -9.226 21.771 1.00 80.50 433 ARG A N 1
ATOM 3446 C CA . ARG A 1 433 ? 14.607 -8.868 22.522 1.00 80.50 433 ARG A CA 1
ATOM 3447 C C . ARG A 1 433 ? 15.744 -9.858 22.286 1.00 80.50 433 ARG A C 1
ATOM 3449 O O . ARG A 1 433 ? 16.890 -9.425 22.173 1.00 80.50 433 ARG A O 1
ATOM 3456 N N . LEU A 1 434 ? 15.445 -11.148 22.128 1.00 68.88 434 LEU A N 1
ATOM 3457 C CA . LEU A 1 434 ? 16.434 -12.149 21.714 1.00 68.88 434 LEU A CA 1
ATOM 3458 C C . LEU A 1 434 ? 16.961 -11.898 20.307 1.00 68.88 434 LEU A C 1
ATOM 3460 O O . LEU A 1 434 ? 18.175 -11.908 20.115 1.00 68.88 434 LEU A O 1
ATOM 3464 N N . GLY A 1 435 ? 16.082 -11.590 19.350 1.00 69.94 435 GLY A N 1
ATOM 3465 C CA . GLY A 1 435 ? 16.483 -11.188 17.997 1.00 69.94 435 GLY A CA 1
ATOM 3466 C C . GLY A 1 435 ? 17.373 -9.935 17.970 1.00 69.94 435 GLY A C 1
ATOM 3467 O O . GLY A 1 435 ? 18.225 -9.794 17.094 1.00 69.94 435 GLY A O 1
ATOM 3468 N N . GLN A 1 436 ? 17.233 -9.054 18.965 1.00 71.06 436 GLN A N 1
ATOM 3469 C CA . GLN A 1 436 ? 18.075 -7.869 19.177 1.00 71.06 436 GLN A CA 1
ATOM 3470 C C . GLN A 1 436 ? 19.349 -8.137 20.007 1.00 71.06 436 GLN A C 1
ATOM 3472 O O . GLN A 1 436 ? 20.097 -7.198 20.274 1.00 71.06 436 GLN A O 1
ATOM 3477 N N . ALA A 1 437 ? 19.608 -9.384 20.420 1.00 75.00 437 ALA A N 1
ATOM 3478 C CA . ALA A 1 437 ? 20.690 -9.779 21.333 1.00 75.00 437 ALA A CA 1
ATOM 3479 C C . ALA A 1 437 ? 20.633 -9.128 22.737 1.00 75.00 437 ALA A C 1
ATOM 3481 O O . ALA A 1 437 ? 21.629 -9.088 23.465 1.00 75.00 437 ALA A O 1
ATOM 3482 N N . ASN A 1 438 ? 19.453 -8.670 23.165 1.00 73.12 438 ASN A N 1
ATOM 3483 C CA . ASN A 1 438 ? 19.193 -8.120 24.498 1.00 73.12 438 ASN A CA 1
ATOM 3484 C C . ASN A 1 438 ? 18.812 -9.236 25.489 1.00 73.12 438 ASN A C 1
ATOM 3486 O O . ASN A 1 438 ? 17.710 -9.268 26.034 1.00 73.12 438 ASN A O 1
ATOM 3490 N N . TYR A 1 439 ? 19.742 -10.160 25.741 1.00 69.88 439 TYR A N 1
ATOM 3491 C CA . TYR A 1 439 ? 19.480 -11.403 26.483 1.00 69.88 439 TYR A CA 1
ATOM 3492 C C . TYR A 1 439 ? 18.965 -11.209 27.917 1.00 69.88 439 TYR A C 1
ATOM 3494 O O . TYR A 1 439 ? 18.147 -11.998 28.376 1.00 69.88 439 TYR A O 1
ATOM 3502 N N . LYS A 1 440 ? 19.414 -10.163 28.626 1.00 78.88 440 LYS A N 1
ATOM 3503 C CA . LYS A 1 440 ? 18.984 -9.901 30.013 1.00 78.88 440 LYS A CA 1
ATOM 3504 C C . LYS A 1 440 ? 17.506 -9.528 30.098 1.00 78.88 440 LYS A C 1
ATOM 3506 O O . LYS A 1 440 ? 16.775 -10.113 30.885 1.00 78.88 440 LYS A O 1
ATOM 3511 N N . GLU A 1 441 ? 17.089 -8.572 29.272 1.00 81.31 441 GLU A N 1
ATOM 3512 C CA . GLU A 1 441 ? 15.697 -8.113 29.212 1.00 81.31 441 GLU A CA 1
ATOM 3513 C C . GLU A 1 441 ? 14.789 -9.236 28.699 1.00 81.31 441 GLU A C 1
ATOM 3515 O O . GLU A 1 441 ? 13.714 -9.463 29.243 1.00 81.31 441 GLU A O 1
ATOM 3520 N N . ALA A 1 442 ? 15.257 -10.003 27.707 1.00 78.19 442 ALA A N 1
ATOM 3521 C CA . ALA A 1 442 ? 14.549 -11.187 27.245 1.00 78.19 442 ALA A CA 1
ATOM 3522 C C . ALA A 1 442 ? 14.344 -12.219 28.365 1.00 78.19 442 ALA A C 1
ATOM 3524 O O . ALA A 1 442 ? 13.239 -12.720 28.527 1.00 78.19 442 ALA A O 1
ATOM 3525 N N . GLU A 1 443 ? 15.373 -12.529 29.162 1.00 83.38 443 GLU A N 1
ATOM 3526 C CA . GLU A 1 443 ? 15.260 -13.514 30.245 1.00 83.38 443 GLU A CA 1
ATOM 3527 C C . GLU A 1 443 ? 14.231 -13.099 31.308 1.00 83.38 443 GLU A C 1
ATOM 3529 O O . GLU A 1 443 ? 13.493 -13.948 31.811 1.00 83.38 443 GLU A O 1
ATOM 3534 N N . GLU A 1 444 ? 14.170 -11.810 31.649 1.00 91.31 444 GLU A N 1
ATOM 3535 C CA . GLU A 1 444 ? 13.168 -11.263 32.573 1.00 91.31 444 GLU A CA 1
ATOM 3536 C C . GLU A 1 444 ? 11.752 -11.405 31.997 1.00 91.31 444 GLU A C 1
ATOM 3538 O O . GLU A 1 444 ? 10.888 -12.006 32.637 1.00 91.31 444 GLU A O 1
ATOM 3543 N N . LEU A 1 445 ? 11.546 -10.974 30.750 1.00 89.31 445 LEU A N 1
ATOM 3544 C CA . LEU A 1 445 ? 10.250 -11.055 30.069 1.00 89.31 445 LEU A CA 1
ATOM 3545 C C . LEU A 1 445 ? 9.759 -12.499 29.885 1.00 89.31 445 LEU A C 1
ATOM 3547 O O . LEU A 1 445 ? 8.581 -12.779 30.112 1.00 89.31 445 LEU A O 1
ATOM 3551 N N . VAL A 1 446 ? 10.649 -13.435 29.520 1.00 82.00 446 VAL A N 1
ATOM 3552 C CA . VAL A 1 446 ? 10.284 -14.856 29.406 1.00 82.00 446 VAL A CA 1
ATOM 3553 C C . VAL A 1 446 ? 9.852 -15.411 30.764 1.00 82.00 446 VAL A C 1
ATOM 3555 O O . VAL A 1 446 ? 8.864 -16.140 30.828 1.00 82.00 446 VAL A O 1
ATOM 3558 N N . LYS A 1 447 ? 10.541 -15.066 31.861 1.00 88.81 447 LYS A N 1
ATOM 3559 C CA . LYS A 1 447 ? 10.160 -15.521 33.211 1.00 88.81 447 LYS A CA 1
ATOM 3560 C C . LYS A 1 447 ? 8.807 -14.969 33.643 1.00 88.81 447 LYS A C 1
ATOM 3562 O O . LYS A 1 447 ? 8.012 -15.716 34.213 1.00 88.81 447 LYS A O 1
ATOM 3567 N N . ASP A 1 448 ? 8.542 -13.698 33.361 1.00 92.31 448 ASP A N 1
ATOM 3568 C CA . ASP A 1 448 ? 7.271 -13.063 33.699 1.00 92.31 448 ASP A CA 1
ATOM 3569 C C . ASP A 1 448 ? 6.110 -13.690 32.914 1.00 92.31 448 ASP A C 1
ATOM 3571 O O . ASP A 1 448 ? 5.120 -14.114 33.515 1.00 92.31 448 ASP A O 1
ATOM 3575 N N . GLY A 1 449 ? 6.260 -13.855 31.594 1.00 88.38 449 GLY A N 1
ATOM 3576 C CA . GLY A 1 449 ? 5.265 -14.526 30.751 1.00 88.38 449 GLY A CA 1
ATOM 3577 C C . GLY A 1 449 ? 5.049 -15.995 31.132 1.00 88.38 449 GLY A C 1
ATOM 3578 O O . GLY A 1 449 ? 3.909 -16.448 31.247 1.00 88.38 449 GLY A O 1
ATOM 3579 N N . MET A 1 450 ? 6.128 -16.731 31.416 1.00 88.19 450 MET A N 1
ATOM 3580 C CA . MET A 1 450 ? 6.071 -18.132 31.849 1.00 88.19 450 MET A CA 1
ATOM 3581 C C . MET A 1 450 ? 5.322 -18.294 33.171 1.00 88.19 450 MET A C 1
ATOM 3583 O O . MET A 1 450 ? 4.482 -19.181 33.283 1.00 88.19 450 MET A O 1
ATOM 3587 N N . LYS A 1 451 ? 5.574 -17.426 34.156 1.00 92.25 451 LYS A N 1
ATOM 3588 C CA . LYS A 1 451 ? 4.892 -17.469 35.456 1.00 92.25 451 LYS A CA 1
ATOM 3589 C C . LYS A 1 451 ? 3.380 -17.280 35.318 1.00 92.25 451 LYS A C 1
ATOM 3591 O O . LYS A 1 451 ? 2.615 -17.910 36.046 1.00 92.25 451 LYS A O 1
ATOM 3596 N N . ILE A 1 452 ? 2.947 -16.417 34.397 1.00 91.06 452 ILE A N 1
ATOM 3597 C CA . ILE A 1 452 ? 1.523 -16.255 34.081 1.00 91.06 452 ILE A CA 1
ATOM 3598 C C . ILE A 1 452 ? 0.999 -17.528 33.410 1.00 91.06 452 ILE A C 1
ATOM 3600 O O . ILE A 1 452 ? -0.010 -18.067 33.855 1.00 91.06 452 ILE A O 1
ATOM 3604 N N . ALA A 1 453 ? 1.708 -18.051 32.405 1.00 83.44 453 ALA A N 1
ATOM 3605 C CA . ALA A 1 453 ? 1.312 -19.259 31.682 1.00 83.44 453 ALA A CA 1
ATOM 3606 C C . ALA A 1 453 ? 1.210 -20.509 32.582 1.00 83.44 453 ALA A C 1
ATOM 3608 O O . ALA A 1 453 ? 0.292 -21.307 32.412 1.00 83.44 453 ALA A O 1
ATOM 3609 N N . GLU A 1 454 ? 2.086 -20.666 33.579 1.00 85.75 454 GLU A N 1
ATOM 3610 C CA . GLU A 1 454 ? 2.010 -21.742 34.582 1.00 85.75 454 GLU A CA 1
ATOM 3611 C C . GLU A 1 454 ? 0.716 -21.685 35.410 1.00 85.75 454 GLU A C 1
ATOM 3613 O O . GLU A 1 454 ? 0.178 -22.725 35.793 1.00 85.75 454 GLU A O 1
ATOM 3618 N N . GLY A 1 455 ? 0.185 -20.483 35.650 1.00 87.06 455 GLY A N 1
ATOM 3619 C CA . GLY A 1 455 ? -1.084 -20.276 36.348 1.00 87.06 455 GLY A CA 1
ATOM 3620 C C . GLY A 1 455 ? -2.332 -20.620 35.526 1.00 87.06 455 GLY A C 1
ATOM 3621 O O . GLY A 1 455 ? -3.421 -20.660 36.094 1.00 87.06 455 GLY A O 1
ATOM 3622 N N . LEU A 1 456 ? -2.196 -20.871 34.217 1.00 82.62 456 LEU A N 1
ATOM 3623 C CA . LEU A 1 456 ? -3.307 -21.136 33.286 1.00 82.62 456 LEU A CA 1
ATOM 3624 C C . LEU A 1 456 ? -3.568 -22.632 33.037 1.00 82.62 456 LEU A C 1
ATOM 3626 O O . LEU A 1 456 ? -4.409 -22.989 32.214 1.00 82.62 456 LEU A O 1
ATOM 3630 N N . GLU A 1 457 ? -2.855 -23.515 33.738 1.00 81.69 457 GLU A N 1
ATOM 3631 C CA . GLU A 1 457 ? -2.963 -24.972 33.609 1.00 81.69 457 GLU A CA 1
ATOM 3632 C C . GLU A 1 457 ? -2.895 -25.455 32.144 1.00 81.69 457 GLU A C 1
ATOM 3634 O O . GLU A 1 457 ? -1.848 -25.350 31.509 1.00 81.69 457 GLU A O 1
ATOM 3639 N N . GLU A 1 458 ? -3.974 -26.035 31.604 1.00 72.56 458 GLU A N 1
ATOM 3640 C CA . GLU A 1 458 ? -3.987 -26.691 30.292 1.00 72.56 458 GLU A CA 1
ATOM 3641 C C . GLU A 1 458 ? -3.823 -25.712 29.119 1.00 72.56 458 GLU A C 1
ATOM 3643 O O . GLU A 1 458 ? -3.090 -26.030 28.181 1.00 72.56 458 GLU A O 1
ATOM 3648 N N . SER A 1 459 ? -4.407 -24.509 29.189 1.00 71.81 459 SER A N 1
ATOM 3649 C CA . SER A 1 459 ? -4.306 -23.500 28.119 1.00 71.81 459 SER A CA 1
ATOM 3650 C C . SER A 1 459 ? -2.936 -22.811 28.064 1.00 71.81 459 SER A C 1
ATOM 3652 O O . SER A 1 459 ? -2.544 -22.305 27.015 1.00 71.81 459 SER A O 1
ATOM 3654 N N . GLY A 1 460 ? -2.170 -22.843 29.160 1.00 69.75 460 GLY A N 1
ATOM 3655 C CA . GLY A 1 460 ? -0.822 -22.274 29.243 1.00 69.75 460 GLY A CA 1
ATOM 3656 C C . GLY A 1 460 ? 0.311 -23.214 28.815 1.00 69.75 460 GLY A C 1
ATOM 3657 O O . GLY A 1 460 ? 1.419 -22.746 28.558 1.00 69.75 460 GLY A O 1
ATOM 3658 N N . ARG A 1 461 ? 0.069 -24.531 28.692 1.00 74.25 461 ARG A N 1
ATOM 3659 C CA . ARG A 1 461 ? 1.132 -25.542 28.466 1.00 74.25 461 ARG A CA 1
ATOM 3660 C C . ARG A 1 461 ? 1.996 -25.270 27.236 1.00 74.25 461 ARG A C 1
ATOM 3662 O O . ARG A 1 461 ? 3.212 -25.432 27.307 1.00 74.25 461 ARG A O 1
ATOM 3669 N N . SER A 1 462 ? 1.382 -24.856 26.126 1.00 70.94 462 SER A N 1
ATOM 3670 C CA . SER A 1 462 ? 2.113 -24.542 24.889 1.00 70.94 462 SER A CA 1
ATOM 3671 C C . SER A 1 462 ? 3.060 -23.357 25.081 1.00 70.94 462 SER A C 1
ATOM 3673 O O . SER A 1 462 ? 4.200 -23.392 24.630 1.00 70.94 462 SER A O 1
ATOM 3675 N N . MET A 1 463 ? 2.616 -22.335 25.815 1.00 72.5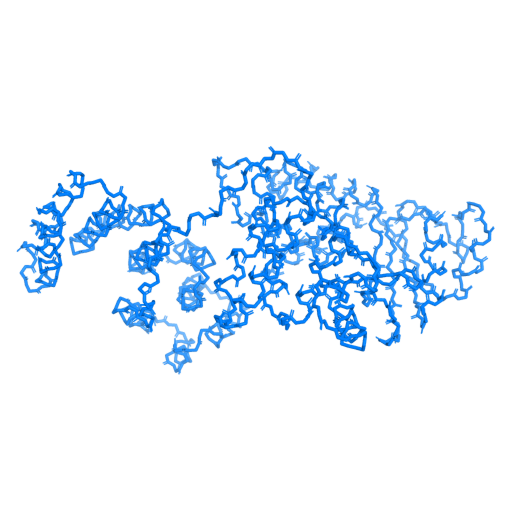6 463 MET A N 1
ATOM 3676 C CA . MET A 1 463 ? 3.435 -21.165 26.130 1.00 72.56 463 MET A CA 1
ATOM 3677 C C . MET A 1 463 ? 4.551 -21.479 27.118 1.00 72.56 463 MET A C 1
ATOM 3679 O O . MET A 1 463 ? 5.655 -20.977 26.955 1.00 72.56 463 MET A O 1
ATOM 3683 N N . VAL A 1 464 ? 4.297 -22.329 28.118 1.00 71.25 464 VAL A N 1
ATOM 3684 C CA . VAL A 1 464 ? 5.349 -22.790 29.037 1.00 71.25 464 VAL A CA 1
ATOM 3685 C C . VAL A 1 464 ? 6.437 -23.539 28.264 1.00 71.25 464 VAL A C 1
ATOM 3687 O O . VAL A 1 464 ? 7.620 -23.301 28.490 1.00 71.25 464 VAL A O 1
ATOM 3690 N N . ALA A 1 465 ? 6.059 -24.400 27.314 1.00 67.50 465 ALA A N 1
ATOM 3691 C CA . ALA A 1 465 ? 7.021 -25.087 26.455 1.00 67.50 465 ALA A CA 1
ATOM 3692 C C . ALA A 1 465 ? 7.841 -24.103 25.599 1.00 67.50 465 ALA A C 1
ATOM 3694 O O . ALA A 1 465 ? 9.065 -24.220 25.554 1.00 67.50 465 ALA A O 1
ATOM 3695 N N . GLN A 1 466 ? 7.187 -23.110 24.986 1.00 71.69 466 GLN A N 1
ATOM 3696 C CA . GLN A 1 466 ? 7.858 -22.054 24.220 1.00 71.69 466 GLN A CA 1
ATOM 3697 C C . GLN A 1 466 ? 8.822 -21.244 25.098 1.00 71.69 466 GLN A C 1
ATOM 3699 O O . GLN A 1 466 ? 9.984 -21.070 24.747 1.00 71.69 466 GLN A O 1
ATOM 3704 N N . ALA A 1 467 ? 8.384 -20.808 26.279 1.00 66.88 467 ALA A N 1
ATOM 3705 C CA . ALA A 1 467 ? 9.213 -20.068 27.225 1.00 66.88 467 ALA A CA 1
ATOM 3706 C C . ALA A 1 467 ? 10.452 -20.863 27.675 1.00 66.88 467 ALA A C 1
ATOM 3708 O O . ALA A 1 467 ? 11.549 -20.310 27.767 1.00 66.88 467 ALA A O 1
ATOM 3709 N N . LEU A 1 468 ? 10.307 -22.169 27.919 1.00 70.00 468 LEU A N 1
ATOM 3710 C CA . LEU A 1 468 ? 11.430 -23.041 28.270 1.00 70.00 468 LEU A CA 1
ATOM 3711 C C . LEU A 1 468 ? 12.450 -23.173 27.129 1.00 70.00 468 LEU A C 1
ATOM 3713 O O . LEU A 1 468 ? 13.651 -23.160 27.403 1.00 70.00 468 LEU A O 1
ATOM 3717 N N . ASP A 1 469 ? 11.996 -23.259 25.876 1.00 69.25 469 ASP A N 1
ATOM 3718 C CA . ASP A 1 469 ? 12.879 -23.274 24.701 1.00 69.25 469 ASP A CA 1
ATOM 3719 C C . ASP A 1 469 ? 13.670 -21.961 24.579 1.00 69.25 469 ASP A C 1
ATOM 3721 O O . ASP A 1 469 ? 14.895 -21.966 24.443 1.00 69.25 469 ASP A O 1
ATOM 3725 N N . LEU A 1 470 ? 12.995 -20.821 24.754 1.00 66.44 470 LEU A N 1
ATOM 3726 C CA . LEU A 1 470 ? 13.629 -19.500 24.726 1.00 66.44 470 LEU A CA 1
ATOM 3727 C C . LEU A 1 470 ? 14.667 -19.324 25.841 1.00 66.44 470 LEU A C 1
ATOM 3729 O O . LEU A 1 470 ? 15.760 -18.826 25.581 1.00 66.44 470 LEU A O 1
ATOM 3733 N N . LEU A 1 471 ? 14.376 -19.782 27.064 1.00 69.75 471 LEU A N 1
ATOM 3734 C CA . LEU A 1 471 ? 15.353 -19.789 28.161 1.00 69.75 471 LEU A CA 1
ATOM 3735 C C . LEU A 1 471 ? 16.551 -20.702 27.873 1.00 69.75 471 LEU A C 1
ATOM 3737 O O . LEU A 1 471 ? 17.660 -20.401 28.315 1.00 69.75 471 LEU A O 1
ATOM 3741 N N . GLY A 1 472 ? 16.335 -21.802 27.149 1.00 61.22 472 GLY A N 1
ATOM 3742 C CA . GLY A 1 472 ? 17.399 -22.676 26.659 1.00 61.22 472 GLY A CA 1
ATOM 3743 C C . GLY A 1 472 ? 18.317 -21.976 25.657 1.00 61.22 472 GLY A C 1
ATOM 3744 O O . GLY A 1 472 ? 19.524 -22.154 25.733 1.00 61.22 472 GLY A O 1
ATOM 3745 N N . ASN A 1 473 ? 17.763 -21.131 24.784 1.00 59.34 473 ASN A N 1
ATOM 3746 C CA . ASN A 1 473 ? 18.516 -20.373 23.777 1.00 59.34 473 ASN A CA 1
ATOM 3747 C C . ASN A 1 473 ? 19.277 -19.153 24.344 1.00 59.34 473 ASN A C 1
ATOM 3749 O O . ASN A 1 473 ? 20.171 -18.627 23.683 1.00 59.34 473 ASN A O 1
ATOM 3753 N N . ILE A 1 474 ? 18.924 -18.685 25.548 1.00 65.50 474 ILE A N 1
ATOM 3754 C CA . ILE A 1 474 ? 19.601 -17.579 26.258 1.00 65.50 474 ILE A CA 1
ATOM 3755 C C . ILE A 1 474 ? 20.889 -18.036 26.965 1.00 65.50 474 ILE A C 1
ATOM 3757 O O . ILE A 1 474 ? 21.772 -17.214 27.222 1.00 65.50 474 ILE A O 1
ATOM 3761 N N . ARG A 1 475 ? 20.973 -19.321 27.326 1.00 50.69 475 ARG A N 1
ATOM 3762 C CA . ARG A 1 475 ? 22.038 -19.915 28.151 1.00 50.69 475 ARG A CA 1
ATOM 3763 C C . ARG A 1 475 ? 23.073 -20.635 27.306 1.00 50.69 475 ARG A C 1
ATOM 3765 O O . ARG A 1 475 ? 24.257 -20.581 27.710 1.00 50.69 475 ARG A O 1
#

Secondary structure (DSSP, 8-state):
--HHHHHHHHHHHHHHHHHH-PPEEEEEHHHHHHHTT-SS--EETTEE--TT-EEEEEESSHHHHHHHHHHHTTS--SEEEEEES-TTS--SSSEEEEE-HHHHHHHHHHHHHH--S-GGGGTTSHHHHHHHH---HHHHHHHHHHHHHH--TTS-HHHHHHHHHHHHHHHHHHTS-HHHHHHHHHHTT---HHHHHHHH---HHHHHHHHHHHHHTTS-EEETTEEE--GGGGGGGSHHHHHHHHHHHHTTS-HHHHHHHHHHHHHHHHHHSPTT-----------------SSPHHHHHHHHHHHTS--TTHHHHTTSTT-HHHHHHHHHHHHTS---HHHHHHHHHHHHHHHHHTT-HHHHHHHHHHHHHH-GGGHHHHHHHHHHHHHHHHHTT-HHHHHHHHHHHHHHHHHHT-HHHHHHHHHHHHHHHHHTT-HHHHHHHHHHHHHHHHTTTTTTHHHHHHHHHHHHHH-

pLDDT: mean 74.72, std 15.95, range [29.2, 95.94]

Sequence (475 aa):
MPADKKEKIITLLLWGMNAYHPDFLALDYKEIESVAGNRNVELIKGIKVDKSTLLTISVRSENELRSALKAGRRIPSLMIVIDILDPEVPASRRWLFQLKNEAVDAIRKTIYEDKRIDETLLEGGAFDFALKNFEDPIDTVEFLDLVISTRSEDKEMEETINEAFIAMVSDKMSVLKANQVKTLLSLVVTDSVPDIRRLTALSEEAISKAIDELQIQGLVHRRGETTVLPLYLNNLKKPGLLIGVVERMAGKMERGRFDEIEEFYFGILKEIKPKGEMIEPPMMRAETMRAISYPFPEMEELDTLVISLKAQFMGEVAKEIENPDRLIEIVDEVLFKTIDDQIRGIALSVRALAYMKKGSLEESRRDIDEAYKSNPEVLNLLVPFYLSYGNLYRERAKYKESVECYDRALKLAEGSGDTLRVAQALIGIAEVRLGQANYKEAEELVKDGMKIAEGLEESGRSMVAQALDLLGNIR

Radius of gyration: 26.99 Å; chains: 1; bounding box: 61×63×72 Å

Foldseek 3Di:
DQPVLVCVVVVLLVVLLVVLVAAEEEEELVQLLVQQPDQADQDGPNDGFAQSHEYEYEDAELVSVVSNVSSVVRTHYQKYWYAYPHLPHLALDNIFMDHDVSSVVSSVCVCVVPVPDDPCLPPQCLLVVLNQFDRDPVLSSQLSVQLSLQDDPPDHSVVSSLRSLLVSLLVLLLPDFLLLLLLLLVLLQDQDLVVSCVLLVDDSVSSVVSQSVCSNVSQWHDDDPTIHGGRNSNCCLPVVSVVSNLVSSCVRHDPVRSVSNVVSSVVSSVSSDDPDDDDPPPPPPPLPCPPPPPPDPLLVVLLVVLLPQDDPLSVVCVVCVLPLVVLLVSLSVVVVDDDALQVQLSSLQSNLSSCVSVVVNSSSVVSNVSSCVSHVVCLVSLLSSLLSQLVSCVSVLVLVSNLVSLVSSLVSCVVVVVLLSVLSSLQSNLSSCVVVVVLVSSLVSLVVSLVSLVVVPPSSPVSVVSSVVSVVVSD